Protein AF-A0A1F3SRB4-F1 (afdb_monomer)

Secondary structure (DSSP, 8-state):
---------------------HHHHHHHHHHHHHHHHHHHHHHHHHHHHHHHH--SSSHHHHHHHHHHHHHHHHHHHHHHHHHHHHTTT-HHHHHHHHHHHHHHHHHHHHHHTTTTTS-HHHHHHHHHTHHHHTTSTTHHHHHHHHHHHHHHHHHHHHHHHHHTS--GGGSGGGS-HHHHHHHHHHHHHHHHHHHHHHHHHHHHHHHHHHHSSEEEETTEEEEEEEEEEETTEEEEEEEE-SEE-HHHHHHHHHHHTTS--EEEE---B-TT----SB---HHHHHHTT-EEHHHH----SS-SPEEEE-SPBGGGS-HHHHHHHHHH-BSSTTSPS--HHHHHHHHHHHTSTTHHHHHHIIIIIIHHHHHHHHHHHHTTT-SEEEEEEEGGGHHHHHHHHHHTT-EEEEEEEEEEEEHHHHH----TT---

Radius of gyration: 32.25 Å; Cα contacts (8 Å, |Δi|>4): 392; chains: 1; bounding box: 81×55×124 Å

Sequence (432 aa):
MSSPWSVTHALNTTTDNTLMSTKTLDRIFLIFISLALLLALLGTLHGILTGIFQAQFQVLASCYNIFSNLMWAFSLGTLLISTFYQARISNYVFFLSLLLLTSSLISTPFIFGLIEHVNLFEFITHYSNFHFLMSTGNTFKIYFYSINFFQLMVCAMALLLVRFDSARFFRPKYYSTTGRKIFVNTAAAGAVFVVSMSISLISPFYIVQKNLGFSIEQGNLRCVEKSFVKGDKKIVLLPMAHIGDASFYQGIVKDYLNKDAVFLVEGVKDTKGLIKGQLFYGTVAKQMGISEQKSEFKFPEKTKIKFVWADVETSELHAETIKFINLLSVDKPGETQLGLASILEVDRLMKQDGFIQIIFGDILNKRNERLFAKLNEVLPTSKLIVIAWGAAHIHDMEMQITKIGFQKNEEVKRTLTGLWKILDRRPASATP

Foldseek 3Di:
DDDDDDDDDDPDDDDPPPPQDPVNVVVVVVVVVVVVVVVVVVVVVVVVVVVVVDDDDPCPVVVCVVVVVVVVVVVVVLLVVVQVVVVPPDPVVNVVSVVVVCVVVVVVVVVVVVVVPADVVNVVLVVVCVVVVVVVVPVVVVVVCVVVVVVVVVVVVVVVCVVVPVPPVPPPVPDDPVRVVSVVVVVVVVVVVVVVVVCVVCVVVVVCCVQLQWDQDPQFTKGKWWWWDDVLAIEIEAADDQKFALCLLLVVLVVPQADLEEEADEDAAAPPCLQQAALDCQVVNQQLVIDGCVVRNDHPPPGSYHYDHQFYHPVVADNLLSVLNNLQGDHDPPPDGHDPVSVVVNSVQVPDPCSVVSNCCRVAVRGVVSNVVVCVVCVVPGRYYYYHDHSNRRNVVVVVCVVVPIGIDDMDMTGRYRNVSRVVSPRPVPDD

Structure (mmCIF, N/CA/C/O backbone):
data_AF-A0A1F3SRB4-F1
#
_entry.id   AF-A0A1F3SRB4-F1
#
loop_
_atom_site.group_PDB
_atom_site.id
_atom_site.type_symbol
_atom_site.label_atom_id
_atom_site.label_alt_id
_atom_site.label_comp_id
_atom_site.label_asym_id
_atom_site.label_entity_id
_atom_site.label_seq_id
_atom_site.pdbx_PDB_ins_code
_atom_site.Cartn_x
_atom_site.Cartn_y
_atom_site.Cartn_z
_atom_site.occupancy
_atom_site.B_iso_or_equiv
_atom_site.auth_seq_id
_atom_site.auth_comp_id
_atom_site.auth_asym_id
_atom_site.auth_atom_id
_atom_site.pdbx_PDB_model_num
ATOM 1 N N . MET A 1 1 ? 58.360 21.683 -100.090 1.00 38.59 1 MET A N 1
ATOM 2 C CA . MET A 1 1 ? 58.329 22.020 -98.653 1.00 38.59 1 MET A CA 1
ATOM 3 C C . MET A 1 1 ? 56.917 21.755 -98.139 1.00 38.59 1 MET A C 1
ATOM 5 O O . MET A 1 1 ? 55.993 22.364 -98.652 1.00 38.59 1 MET A O 1
ATOM 9 N N . SER A 1 2 ? 56.792 20.735 -97.275 1.00 37.62 2 SER A N 1
ATOM 10 C CA . SER A 1 2 ? 55.848 20.548 -96.140 1.00 37.62 2 SER A CA 1
ATOM 11 C C . SER A 1 2 ? 54.709 21.570 -95.943 1.00 37.62 2 SER A C 1
ATOM 13 O O . SER A 1 2 ? 54.987 22.759 -95.988 1.00 37.62 2 SER A O 1
ATOM 15 N N . SER A 1 3 ? 53.469 21.241 -95.560 1.00 37.81 3 SER A N 1
ATOM 16 C CA . SER A 1 3 ? 52.810 20.006 -95.094 1.00 37.81 3 SER A CA 1
ATOM 17 C C . SER A 1 3 ? 51.264 20.214 -95.116 1.00 37.81 3 SER A C 1
ATOM 19 O O . SER A 1 3 ? 50.814 21.323 -95.409 1.00 37.81 3 SER A O 1
ATOM 21 N N . PRO A 1 4 ? 50.446 19.175 -94.836 1.00 54.78 4 PRO A N 1
ATOM 22 C CA . PRO A 1 4 ? 49.003 19.131 -95.093 1.00 54.78 4 PRO A CA 1
ATOM 23 C C . PRO A 1 4 ? 48.107 19.251 -93.837 1.00 54.78 4 PRO A C 1
ATOM 25 O O . PRO A 1 4 ? 48.555 19.016 -92.722 1.00 54.78 4 PRO A O 1
ATOM 28 N N . TRP A 1 5 ? 46.825 19.560 -94.086 1.00 47.03 5 TRP A N 1
ATOM 29 C CA . TRP A 1 5 ? 45.592 19.123 -93.396 1.00 47.03 5 TRP A CA 1
ATOM 30 C C . TRP A 1 5 ? 45.588 18.892 -91.869 1.00 47.03 5 TRP A C 1
ATOM 32 O O . TRP A 1 5 ? 46.130 17.902 -91.389 1.00 47.03 5 TRP A O 1
ATOM 42 N N . SER A 1 6 ? 44.727 19.638 -91.162 1.00 36.22 6 SER A N 1
ATOM 43 C CA . SER A 1 6 ? 43.749 19.044 -90.230 1.00 36.22 6 SER A CA 1
ATOM 44 C C . SER A 1 6 ? 42.624 20.026 -89.866 1.00 36.22 6 SER A C 1
ATOM 46 O O . SER A 1 6 ? 42.817 21.044 -89.207 1.00 36.22 6 SER A O 1
ATOM 48 N N . VAL A 1 7 ? 41.411 19.690 -90.306 1.00 49.50 7 VAL A N 1
ATOM 49 C CA . VAL A 1 7 ? 40.155 20.186 -89.740 1.00 49.50 7 VAL A CA 1
ATOM 50 C C . VAL A 1 7 ? 39.781 19.208 -88.632 1.00 49.50 7 VAL A C 1
ATOM 52 O O . VAL A 1 7 ? 39.520 18.040 -88.910 1.00 49.50 7 VAL A O 1
ATOM 55 N N . THR A 1 8 ? 39.751 19.674 -87.386 1.00 42.00 8 THR A N 1
ATOM 56 C CA . THR A 1 8 ? 39.172 18.929 -86.261 1.00 42.00 8 THR A CA 1
ATOM 57 C C . THR A 1 8 ? 38.267 19.839 -85.444 1.00 42.00 8 THR A C 1
ATOM 59 O O . THR A 1 8 ? 38.659 20.922 -85.018 1.00 42.00 8 THR A O 1
ATOM 62 N N . HIS A 1 9 ? 37.040 19.350 -85.279 1.00 48.03 9 HIS A N 1
ATOM 63 C CA . HIS A 1 9 ? 35.949 19.828 -84.443 1.00 48.03 9 HIS A CA 1
ATOM 64 C C . HIS A 1 9 ? 36.365 20.484 -83.119 1.00 48.03 9 HIS A C 1
ATOM 66 O O . HIS A 1 9 ? 37.083 19.887 -82.322 1.00 48.03 9 HIS A O 1
ATOM 72 N N . ALA A 1 10 ? 35.759 21.636 -82.824 1.00 41.41 10 ALA A N 1
ATOM 73 C CA . ALA A 1 10 ? 35.608 22.145 -81.464 1.00 41.41 10 ALA A CA 1
ATOM 74 C C . ALA A 1 10 ? 34.141 22.549 -81.228 1.00 41.41 10 ALA A C 1
ATOM 76 O O . ALA A 1 10 ? 33.773 23.718 -81.297 1.00 41.41 10 ALA A O 1
ATOM 77 N N . LEU A 1 11 ? 33.292 21.551 -80.973 1.00 46.72 11 LEU A N 1
ATOM 78 C CA . LEU A 1 11 ? 32.066 21.727 -80.195 1.00 46.72 11 LEU A CA 1
ATOM 79 C C . LEU A 1 11 ? 32.432 21.397 -78.747 1.00 46.72 11 LEU A C 1
ATOM 81 O O . LEU A 1 11 ? 32.553 20.229 -78.398 1.00 46.72 11 LEU A O 1
ATOM 85 N N . ASN A 1 12 ? 32.647 22.428 -77.932 1.00 39.94 12 ASN A N 1
ATOM 86 C CA . ASN A 1 12 ? 32.703 22.314 -76.477 1.00 39.94 12 ASN A CA 1
ATOM 87 C C . ASN A 1 12 ? 31.749 23.363 -75.896 1.00 39.94 12 ASN A C 1
ATOM 89 O O . ASN A 1 12 ? 32.141 24.440 -75.454 1.00 39.94 12 ASN A O 1
ATOM 93 N N . THR A 1 13 ? 30.457 23.065 -75.985 1.00 54.06 13 THR A N 1
ATOM 94 C CA . THR A 1 13 ? 29.421 23.673 -75.154 1.00 54.06 13 THR A CA 1
ATOM 95 C C . THR A 1 13 ? 29.073 22.683 -74.048 1.00 54.06 13 THR A C 1
ATOM 97 O O . THR A 1 13 ? 29.016 21.482 -74.299 1.00 54.06 13 THR A O 1
ATOM 100 N N . THR A 1 14 ? 28.781 23.212 -72.853 1.00 48.31 14 THR A N 1
ATOM 101 C CA . THR A 1 14 ? 28.334 22.512 -71.625 1.00 48.31 14 THR A CA 1
ATOM 102 C C . THR A 1 14 ? 29.464 21.779 -70.882 1.00 48.31 14 THR A C 1
ATOM 104 O O . THR A 1 14 ? 30.212 21.021 -71.472 1.00 48.31 14 THR A O 1
ATOM 107 N N . THR A 1 15 ? 29.740 21.990 -69.595 1.00 46.41 15 THR A N 1
ATOM 108 C CA . THR A 1 15 ? 28.898 22.354 -68.448 1.00 46.41 15 THR A CA 1
ATOM 109 C C . THR A 1 15 ? 29.734 23.114 -67.407 1.00 46.41 15 THR A C 1
ATOM 111 O O . THR A 1 15 ? 30.536 22.500 -66.702 1.00 46.41 15 THR A O 1
ATOM 114 N N . ASP A 1 16 ? 29.505 24.418 -67.240 1.00 42.56 16 ASP A N 1
ATOM 115 C CA . ASP A 1 16 ? 29.909 25.128 -66.017 1.00 42.56 16 ASP A CA 1
ATOM 116 C C . ASP A 1 16 ? 28.885 24.789 -64.920 1.00 42.56 16 ASP A C 1
ATOM 118 O O . ASP A 1 16 ? 28.012 25.572 -64.548 1.00 42.56 16 ASP A O 1
ATOM 122 N N . ASN A 1 17 ? 28.940 23.542 -64.447 1.00 45.84 17 ASN A N 1
ATOM 123 C CA . ASN A 1 17 ? 28.253 23.142 -63.230 1.00 45.84 17 ASN A CA 1
ATOM 124 C C . ASN A 1 17 ? 29.004 23.799 -62.076 1.00 45.84 17 ASN A C 1
ATOM 126 O O . ASN A 1 17 ? 30.031 23.302 -61.615 1.00 45.84 17 ASN A O 1
ATOM 130 N N . THR A 1 18 ? 28.477 24.943 -61.647 1.00 50.34 18 THR A N 1
ATOM 131 C CA . THR A 1 18 ? 28.865 25.704 -60.462 1.00 50.34 18 THR A CA 1
ATOM 132 C C . THR A 1 18 ? 28.989 24.784 -59.249 1.00 50.34 18 THR A C 1
ATOM 134 O O . THR A 1 18 ? 28.022 24.542 -58.522 1.00 50.34 18 THR A O 1
ATOM 137 N N . LEU A 1 19 ? 30.192 24.260 -59.018 1.00 53.28 19 LEU A N 1
ATOM 138 C CA . LEU A 1 19 ? 30.545 23.586 -57.780 1.00 53.28 19 LEU A CA 1
ATOM 139 C C . LEU A 1 19 ? 30.465 24.630 -56.667 1.00 53.28 19 LEU A C 1
ATOM 141 O O . LEU A 1 19 ? 31.282 25.550 -56.589 1.00 53.28 19 LEU A O 1
ATOM 145 N N . MET A 1 20 ? 29.441 24.498 -55.823 1.00 57.59 20 MET A N 1
ATOM 146 C CA . MET A 1 20 ? 29.275 25.309 -54.622 1.00 57.59 20 MET A CA 1
ATOM 147 C C . MET A 1 20 ? 30.592 25.283 -53.841 1.00 57.59 20 MET A C 1
ATOM 149 O O . MET A 1 20 ? 31.083 24.211 -53.479 1.00 57.59 20 MET A O 1
ATOM 153 N N . SER A 1 21 ? 31.193 26.455 -53.616 1.00 75.81 21 SER A N 1
ATOM 154 C CA . SER A 1 21 ? 32.485 26.518 -52.935 1.00 75.81 21 SER A CA 1
ATOM 155 C C . SER A 1 21 ? 32.376 25.874 -51.552 1.00 75.81 21 SER A C 1
ATOM 157 O O . SER A 1 21 ? 31.348 25.991 -50.881 1.00 75.81 21 SER A O 1
ATOM 159 N N . THR A 1 22 ? 33.441 25.216 -51.097 1.00 59.25 22 THR A N 1
ATOM 160 C CA . THR A 1 22 ? 33.500 24.559 -49.779 1.00 59.25 22 THR A CA 1
ATOM 161 C C . THR A 1 22 ? 33.077 25.495 -48.642 1.00 59.25 22 THR A C 1
ATOM 163 O O . THR A 1 22 ? 32.346 25.091 -47.746 1.00 59.25 22 THR A O 1
ATOM 166 N N . LYS A 1 23 ? 33.400 26.791 -48.753 1.00 61.28 23 LYS A N 1
ATOM 167 C CA . LYS A 1 23 ? 32.950 27.843 -47.825 1.00 61.28 23 LYS A CA 1
ATOM 168 C C . LYS A 1 23 ? 31.430 28.044 -47.801 1.00 61.28 23 LYS A C 1
ATOM 170 O O . LYS A 1 23 ? 30.884 28.416 -46.766 1.00 61.28 23 LYS A O 1
ATOM 175 N N . THR A 1 24 ? 30.747 27.842 -48.925 1.00 66.50 24 THR A N 1
ATOM 176 C CA . THR A 1 24 ? 29.283 27.954 -49.025 1.00 66.50 24 THR A CA 1
ATOM 177 C C . THR A 1 24 ? 28.610 26.758 -48.360 1.00 66.50 24 THR A C 1
ATOM 179 O O . THR A 1 24 ? 27.672 26.941 -47.589 1.00 66.50 24 THR A O 1
ATOM 182 N N . LEU A 1 25 ? 29.148 25.552 -48.562 1.00 58.38 25 LEU A N 1
ATOM 183 C CA . LEU A 1 25 ? 28.673 24.338 -47.890 1.00 58.38 25 LEU A CA 1
ATOM 184 C C . LEU A 1 25 ? 28.908 24.384 -46.373 1.00 58.38 25 LEU A C 1
ATOM 186 O O . LEU A 1 25 ? 28.000 24.054 -45.615 1.00 58.38 25 LEU A O 1
ATOM 190 N N . ASP A 1 26 ? 30.063 24.882 -45.920 1.00 58.28 26 ASP A N 1
ATOM 191 C CA . ASP A 1 26 ? 30.351 25.064 -44.490 1.00 58.28 26 ASP A CA 1
ATOM 192 C C . ASP A 1 26 ? 29.387 26.063 -43.829 1.00 58.28 26 ASP A C 1
ATOM 194 O O . ASP A 1 26 ? 28.951 25.864 -42.693 1.00 58.28 26 ASP A O 1
ATOM 198 N N . ARG A 1 27 ? 29.013 27.133 -44.544 1.00 66.38 27 ARG A N 1
ATOM 199 C CA . ARG A 1 27 ? 28.021 28.111 -44.067 1.00 66.38 27 ARG A CA 1
ATOM 200 C C . ARG A 1 27 ? 26.625 27.509 -43.981 1.00 66.38 27 ARG A C 1
ATOM 202 O O . ARG A 1 27 ? 25.962 27.703 -42.968 1.00 66.38 27 ARG A O 1
ATOM 209 N N . ILE A 1 28 ? 26.199 26.758 -44.995 1.00 63.34 28 ILE A N 1
ATOM 210 C CA . ILE A 1 28 ? 24.912 26.049 -44.976 1.00 63.34 28 ILE A CA 1
ATOM 211 C C . ILE A 1 28 ? 24.883 25.059 -43.804 1.00 63.34 28 ILE A C 1
ATOM 213 O O . ILE A 1 28 ? 23.925 25.039 -43.038 1.00 63.34 28 ILE A O 1
ATOM 217 N N . PHE A 1 29 ? 25.963 24.309 -43.591 1.00 54.53 29 PHE A N 1
ATOM 218 C CA . PHE A 1 29 ? 26.081 23.357 -42.490 1.00 54.53 29 PHE A CA 1
ATOM 219 C C . PHE A 1 29 ? 26.010 24.023 -41.106 1.00 54.53 29 PHE A C 1
ATOM 221 O O . PHE A 1 29 ? 25.296 23.544 -40.225 1.00 54.53 29 PHE A O 1
ATOM 228 N N . LEU A 1 30 ? 26.695 25.157 -40.915 1.00 61.94 30 LEU A N 1
ATOM 229 C CA . LEU A 1 30 ? 26.612 25.931 -39.674 1.00 61.94 30 LEU A CA 1
ATOM 230 C C . LEU A 1 30 ? 25.200 26.476 -39.433 1.00 61.94 30 LEU A C 1
ATOM 232 O O . LEU A 1 30 ? 24.719 26.397 -38.306 1.00 61.94 30 LEU A O 1
ATOM 236 N N . ILE A 1 31 ? 24.514 26.952 -40.477 1.00 70.25 31 ILE A N 1
ATOM 237 C CA . ILE A 1 31 ? 23.116 27.399 -40.383 1.00 70.25 31 ILE A CA 1
ATOM 238 C C . ILE A 1 31 ? 22.211 26.241 -39.946 1.00 70.25 31 ILE A C 1
ATOM 240 O O . ILE A 1 31 ? 21.401 26.419 -39.039 1.00 70.25 31 ILE A O 1
ATOM 244 N N . PHE A 1 32 ? 22.385 25.044 -40.514 1.00 60.03 32 PHE A N 1
ATOM 245 C CA . PHE A 1 32 ? 21.611 23.861 -40.125 1.00 60.03 32 PHE A CA 1
ATOM 246 C C . PHE A 1 32 ? 21.855 23.440 -38.669 1.00 60.03 32 PHE A C 1
ATOM 248 O O . PHE A 1 32 ? 20.897 23.155 -37.953 1.00 60.03 32 PHE A O 1
ATOM 255 N N . ILE A 1 33 ? 23.108 23.445 -38.197 1.00 57.88 33 ILE A N 1
ATOM 256 C CA . ILE A 1 33 ? 23.425 23.133 -36.792 1.00 57.88 33 ILE A CA 1
ATOM 257 C C . ILE A 1 33 ? 22.840 24.186 -35.850 1.00 57.88 33 ILE A C 1
ATOM 259 O O . ILE A 1 33 ? 22.237 23.835 -34.837 1.00 57.88 33 ILE A O 1
ATOM 263 N N . SER A 1 34 ? 22.997 25.471 -36.171 1.00 64.44 34 SER A N 1
ATOM 264 C CA . SER A 1 34 ? 22.443 26.560 -35.365 1.00 64.44 34 SER A CA 1
ATOM 265 C C . SER A 1 34 ? 20.918 26.504 -35.306 1.00 64.44 34 SER A C 1
ATOM 267 O O . SER A 1 34 ? 20.350 26.715 -34.238 1.00 64.44 34 SER A O 1
ATOM 269 N N . LEU A 1 35 ? 20.255 26.153 -36.412 1.00 61.09 35 LEU A N 1
ATOM 270 C CA . LEU A 1 35 ? 18.806 25.980 -36.460 1.00 61.09 35 LEU A CA 1
ATOM 271 C C . LEU A 1 35 ? 18.354 24.764 -35.638 1.00 61.09 35 LEU A C 1
ATOM 273 O O . LEU A 1 35 ? 17.400 24.872 -34.874 1.00 61.09 35 LEU A O 1
ATOM 277 N N . ALA A 1 36 ? 19.062 23.635 -35.723 1.00 57.94 36 ALA A N 1
ATOM 278 C CA . ALA A 1 36 ? 18.763 22.444 -34.927 1.00 57.94 36 ALA A CA 1
ATOM 279 C C . ALA A 1 36 ? 18.930 22.696 -33.417 1.00 57.94 36 ALA A C 1
ATOM 281 O O . ALA A 1 36 ? 18.079 22.296 -32.624 1.00 57.94 36 ALA A O 1
ATOM 282 N N . LEU A 1 37 ? 19.989 23.409 -33.018 1.00 56.91 37 LEU A N 1
ATOM 283 C CA . LEU A 1 37 ? 20.209 23.803 -31.624 1.00 56.91 37 LEU A CA 1
ATOM 284 C C . LEU A 1 37 ? 19.149 24.799 -31.139 1.00 56.91 37 LEU A C 1
ATOM 286 O O . LEU A 1 37 ? 18.651 24.648 -30.028 1.00 56.91 37 LEU A O 1
ATOM 290 N N . LEU A 1 38 ? 18.766 25.778 -31.967 1.00 68.19 38 LEU A N 1
ATOM 291 C CA . LEU A 1 38 ? 17.698 26.727 -31.645 1.00 68.19 38 LEU A CA 1
ATOM 292 C C . LEU A 1 38 ? 16.348 26.018 -31.473 1.00 68.19 38 LEU A C 1
ATOM 294 O O . LEU A 1 38 ? 15.640 26.296 -30.512 1.00 68.19 38 LEU A O 1
ATOM 298 N N . LEU A 1 39 ? 16.010 25.071 -32.352 1.00 57.66 39 LEU A N 1
ATOM 299 C CA . LEU A 1 39 ? 14.783 24.277 -32.251 1.00 57.66 39 LEU A CA 1
ATOM 300 C C . LEU A 1 39 ? 14.779 23.376 -31.009 1.00 57.66 39 LEU A C 1
ATOM 302 O O . LEU A 1 39 ? 13.756 23.283 -30.335 1.00 57.66 39 LEU A O 1
ATOM 306 N N . ALA A 1 40 ? 15.916 22.772 -30.649 1.00 54.59 40 ALA A N 1
ATOM 307 C CA . ALA A 1 40 ? 16.049 22.012 -29.405 1.00 54.59 40 ALA A CA 1
ATOM 308 C C . ALA A 1 40 ? 15.882 22.906 -28.162 1.00 54.59 40 ALA A C 1
ATOM 310 O O . ALA A 1 40 ? 15.225 22.517 -27.192 1.00 54.59 40 ALA A O 1
ATOM 311 N N . LEU A 1 41 ? 16.427 24.126 -28.200 1.00 57.25 41 LEU A N 1
ATOM 312 C CA . LEU A 1 41 ? 16.306 25.094 -27.111 1.00 57.25 41 LEU A CA 1
ATOM 313 C C . LEU A 1 41 ? 14.872 25.625 -26.984 1.00 57.25 41 LEU A C 1
ATOM 315 O O . LEU A 1 41 ? 14.356 25.707 -25.874 1.00 57.25 41 LEU A O 1
ATOM 319 N N . LEU A 1 42 ? 14.201 25.907 -28.106 1.00 58.31 42 LEU A N 1
ATOM 320 C CA . LEU A 1 42 ? 12.788 26.294 -28.150 1.00 58.31 42 LEU A CA 1
ATOM 321 C C . LEU A 1 42 ? 11.869 25.153 -27.702 1.00 58.31 42 LEU A C 1
ATOM 323 O O . LEU A 1 42 ? 10.919 25.412 -26.975 1.00 58.31 42 LEU A O 1
ATOM 327 N N . GLY A 1 43 ? 12.168 23.899 -28.053 1.00 60.56 43 GLY A N 1
ATOM 328 C CA . GLY A 1 43 ? 11.443 22.727 -27.551 1.00 60.56 43 GLY A CA 1
ATOM 329 C C . GLY A 1 43 ? 11.617 22.534 -26.042 1.00 60.56 43 GLY A C 1
ATOM 330 O O . GLY A 1 43 ? 10.649 22.266 -25.334 1.00 60.56 43 GLY A O 1
ATOM 331 N N . THR A 1 44 ? 12.829 22.759 -25.529 1.00 53.72 44 THR A N 1
ATOM 332 C CA . THR A 1 44 ? 13.118 22.722 -24.085 1.00 53.72 44 THR A CA 1
ATOM 333 C C . THR A 1 44 ? 12.410 23.861 -23.350 1.00 53.72 44 THR A C 1
ATOM 335 O O . THR A 1 44 ? 11.766 23.629 -22.332 1.00 53.72 44 THR A O 1
ATOM 338 N N . LEU A 1 45 ? 12.467 25.086 -23.882 1.00 51.78 45 LEU A N 1
ATOM 339 C CA . LEU A 1 45 ? 11.799 26.254 -23.310 1.00 51.78 45 LEU A CA 1
ATOM 340 C C . LEU A 1 45 ? 10.273 26.111 -23.367 1.00 51.78 45 LEU A C 1
ATOM 342 O O . LEU A 1 45 ? 9.603 26.425 -22.391 1.00 51.78 45 LEU A O 1
ATOM 346 N N . HIS A 1 46 ? 9.725 25.581 -24.463 1.00 55.25 46 HIS A N 1
ATOM 347 C CA . HIS A 1 46 ? 8.307 25.253 -24.576 1.00 55.25 46 HIS A CA 1
ATOM 348 C C . HIS A 1 46 ? 7.906 24.203 -23.541 1.00 55.25 46 HIS A C 1
ATOM 350 O O . HIS A 1 46 ? 6.916 24.421 -22.855 1.00 55.25 46 HIS A O 1
ATOM 356 N N . GLY A 1 47 ? 8.691 23.134 -23.359 1.00 47.66 47 GLY A N 1
ATOM 357 C CA . GLY A 1 47 ? 8.473 22.114 -22.324 1.00 47.66 47 GLY A CA 1
ATOM 358 C C . GLY A 1 47 ? 8.546 22.659 -20.892 1.00 47.66 47 GLY A C 1
ATOM 359 O O . GLY A 1 47 ? 7.759 22.260 -20.040 1.00 47.66 47 GLY A O 1
ATOM 360 N N . ILE A 1 48 ? 9.436 23.621 -20.628 1.00 49.50 48 ILE A N 1
ATOM 361 C CA . ILE A 1 48 ? 9.521 24.314 -19.333 1.00 49.50 48 ILE A CA 1
ATOM 362 C C . ILE A 1 48 ? 8.307 25.231 -19.130 1.00 49.50 48 ILE A C 1
ATOM 364 O O . ILE A 1 48 ? 7.674 25.179 -18.081 1.00 49.50 48 ILE A O 1
ATOM 368 N N . LEU A 1 49 ? 7.945 26.043 -20.128 1.00 42.00 49 LEU A N 1
ATOM 369 C CA . LEU A 1 49 ? 6.822 26.983 -20.043 1.00 42.00 49 LEU A CA 1
ATOM 370 C C . LEU A 1 49 ? 5.465 26.264 -19.972 1.00 42.00 49 LEU A C 1
ATOM 372 O O . LEU A 1 49 ? 4.610 26.666 -19.190 1.00 42.00 49 LEU A O 1
ATOM 376 N N . THR A 1 50 ? 5.273 25.167 -20.708 1.00 42.03 50 THR A N 1
ATOM 377 C CA . THR A 1 50 ? 4.074 24.314 -20.585 1.00 42.03 50 THR A CA 1
ATOM 378 C C . THR A 1 50 ? 4.074 23.509 -19.286 1.00 42.03 50 THR A C 1
ATOM 380 O O . THR A 1 50 ? 3.022 23.376 -18.665 1.00 42.03 50 THR A O 1
ATOM 383 N N . GLY A 1 51 ? 5.240 23.071 -18.797 1.00 39.81 51 GLY A N 1
ATOM 384 C CA . GLY A 1 51 ? 5.389 22.453 -17.474 1.00 39.81 51 GLY A CA 1
ATOM 385 C C . GLY A 1 51 ? 5.053 23.392 -16.307 1.00 39.81 51 GLY A C 1
ATOM 386 O O . GLY A 1 51 ? 4.566 22.933 -15.277 1.00 39.81 51 GLY A O 1
ATOM 387 N N . ILE A 1 52 ? 5.246 24.704 -16.480 1.00 44.72 52 ILE A N 1
ATOM 388 C CA . ILE A 1 52 ? 4.825 25.737 -15.519 1.00 44.72 52 ILE A CA 1
ATOM 389 C C . ILE A 1 52 ? 3.305 25.988 -15.587 1.00 44.72 52 ILE A C 1
ATOM 391 O O . ILE A 1 52 ? 2.705 26.340 -14.574 1.00 44.72 52 ILE A O 1
ATOM 395 N N . PHE A 1 53 ? 2.665 25.772 -16.743 1.00 37.22 53 PHE A N 1
ATOM 396 C CA . PHE A 1 53 ? 1.243 26.078 -16.957 1.00 37.22 53 PHE A CA 1
ATOM 397 C C . PHE A 1 53 ? 0.268 24.907 -16.743 1.00 37.22 53 PHE A C 1
ATOM 399 O O . PHE A 1 53 ? -0.933 25.149 -16.639 1.00 37.22 53 PHE A O 1
ATOM 406 N N . GLN A 1 54 ? 0.727 23.655 -16.648 1.00 35.53 54 GLN A N 1
ATOM 407 C CA . GLN A 1 54 ? -0.181 22.500 -16.629 1.00 35.53 54 GLN A CA 1
ATOM 408 C C . GLN A 1 54 ? 0.251 21.400 -15.649 1.00 35.53 54 GLN A C 1
ATOM 410 O O . GLN A 1 54 ? 0.864 20.393 -16.000 1.00 35.53 54 GLN A O 1
ATOM 415 N N . ALA A 1 55 ? -0.144 21.565 -14.388 1.00 42.25 55 ALA A N 1
ATOM 416 C CA . ALA A 1 55 ? -0.130 20.499 -13.396 1.00 42.25 55 ALA A CA 1
ATOM 417 C C . ALA A 1 55 ? -1.438 19.688 -13.470 1.00 42.25 55 ALA A C 1
ATOM 419 O O . ALA A 1 55 ? -2.461 20.156 -12.984 1.00 42.25 55 ALA A O 1
ATOM 420 N N . GLN A 1 56 ? -1.392 18.486 -14.068 1.00 45.59 56 GLN A N 1
ATOM 421 C CA . GLN A 1 56 ? -1.919 17.218 -13.513 1.00 45.59 56 GLN A CA 1
ATOM 422 C C . GLN A 1 56 ? -1.810 16.043 -14.524 1.00 45.59 56 GLN A C 1
ATOM 424 O O . GLN A 1 56 ? -2.426 16.026 -15.584 1.00 45.59 56 GLN A O 1
ATOM 429 N N . PHE A 1 57 ? -0.989 15.054 -14.147 1.00 43.38 57 PHE A N 1
ATOM 430 C CA . PHE A 1 57 ? -0.927 13.618 -14.497 1.00 43.38 57 PHE A CA 1
ATOM 431 C C . PHE A 1 57 ? -1.015 13.059 -15.939 1.00 43.38 57 PHE A C 1
ATOM 433 O O . PHE A 1 57 ? -0.584 11.922 -16.119 1.00 43.38 57 PHE A O 1
ATOM 440 N N . GLN A 1 58 ? -1.424 13.783 -16.987 1.00 42.22 58 GLN A N 1
ATOM 441 C CA . GLN A 1 58 ? -1.363 13.253 -18.374 1.00 42.22 58 GLN A CA 1
ATOM 442 C C . GLN A 1 58 ? 0.014 13.407 -19.060 1.00 42.22 58 GLN A C 1
ATOM 444 O O . GLN A 1 58 ? 0.241 12.923 -20.167 1.00 42.22 58 GLN A O 1
ATOM 449 N N . VAL A 1 59 ? 0.965 14.057 -18.389 1.00 47.34 59 VAL A N 1
ATOM 450 C CA . VAL A 1 59 ? 2.220 14.544 -18.981 1.00 47.34 59 VAL A CA 1
ATOM 451 C C . VAL A 1 59 ? 3.249 13.434 -19.248 1.00 47.34 59 VAL A C 1
ATOM 453 O O . VAL A 1 59 ? 3.965 13.498 -20.242 1.00 47.34 59 VAL A O 1
ATOM 456 N N . LEU A 1 60 ? 3.326 12.381 -18.429 1.00 45.38 60 LEU A N 1
ATOM 457 C CA . LEU A 1 60 ? 4.422 11.403 -18.542 1.00 45.38 60 LEU A CA 1
ATOM 458 C C . LEU A 1 60 ? 4.377 10.571 -19.834 1.00 45.38 60 LEU A C 1
ATOM 460 O O . LEU A 1 60 ? 5.427 10.319 -20.421 1.00 45.38 60 LEU A O 1
ATOM 464 N N . ALA A 1 61 ? 3.187 10.203 -20.316 1.00 43.19 61 ALA A N 1
ATOM 465 C CA . ALA A 1 61 ? 3.045 9.419 -21.544 1.00 43.19 61 ALA A CA 1
ATOM 466 C C . ALA A 1 61 ? 3.318 10.263 -22.805 1.00 43.19 61 ALA A C 1
ATOM 468 O O . ALA A 1 61 ? 4.056 9.840 -23.696 1.00 43.19 61 ALA A O 1
ATOM 469 N N . SER A 1 62 ? 2.796 11.492 -22.857 1.00 41.09 62 SER A N 1
ATOM 470 C CA . SER A 1 62 ? 2.973 12.389 -24.007 1.00 41.09 62 SER A CA 1
ATOM 471 C C . SER A 1 62 ? 4.393 12.962 -24.095 1.00 41.09 62 SER A C 1
ATOM 473 O O . SER A 1 62 ? 4.961 13.022 -25.187 1.00 41.09 62 SER A O 1
ATOM 475 N N . CYS A 1 63 ? 5.018 13.306 -22.960 1.00 43.19 63 CYS A N 1
ATOM 476 C CA . CYS A 1 63 ? 6.420 13.731 -22.926 1.00 43.19 63 CYS A CA 1
ATOM 477 C C . CYS A 1 63 ? 7.376 12.597 -23.306 1.00 43.19 63 CYS A C 1
ATOM 479 O O . CYS A 1 63 ? 8.342 12.851 -24.021 1.00 43.19 63 CYS A O 1
ATOM 481 N N . TYR A 1 64 ? 7.098 11.355 -22.892 1.00 47.00 64 TYR A N 1
ATOM 482 C CA . TYR A 1 64 ? 7.898 10.197 -23.295 1.00 47.00 64 TYR A CA 1
ATOM 483 C C . TYR A 1 64 ? 7.824 9.947 -24.806 1.00 47.00 64 TYR A C 1
ATOM 485 O O . TYR A 1 64 ? 8.856 9.752 -25.441 1.00 47.00 64 TYR A O 1
ATOM 493 N N . ASN A 1 65 ? 6.632 10.027 -25.404 1.00 44.88 65 ASN A N 1
ATOM 494 C CA . ASN A 1 65 ? 6.447 9.781 -26.837 1.00 44.88 65 ASN A CA 1
ATOM 495 C C . ASN A 1 65 ? 7.114 10.849 -27.714 1.00 44.88 65 ASN A C 1
ATOM 497 O O . ASN A 1 65 ? 7.795 10.517 -28.684 1.00 44.88 65 ASN A O 1
ATOM 501 N N . ILE A 1 66 ? 6.977 12.129 -27.357 1.00 48.12 66 ILE A N 1
ATOM 502 C CA . ILE A 1 66 ? 7.610 13.225 -28.103 1.00 48.12 66 ILE A CA 1
ATOM 503 C C . ILE A 1 66 ? 9.135 13.158 -27.955 1.00 48.12 66 ILE A C 1
ATOM 505 O O . ILE A 1 66 ? 9.853 13.260 -28.950 1.00 48.12 66 ILE A O 1
ATOM 509 N N . PHE A 1 67 ? 9.635 12.912 -26.740 1.00 49.47 67 PHE A N 1
ATOM 510 C CA . PHE A 1 67 ? 11.068 12.779 -26.477 1.00 49.47 67 PHE A CA 1
ATOM 511 C C . PHE A 1 67 ? 11.677 11.557 -27.181 1.00 49.47 67 PHE A C 1
ATOM 513 O O . PHE A 1 67 ? 12.716 11.678 -27.822 1.00 49.47 67 PHE A O 1
ATOM 520 N N . SER A 1 68 ? 11.006 10.403 -27.141 1.00 49.19 68 SER A N 1
ATOM 521 C CA . SER A 1 68 ? 11.429 9.179 -27.834 1.00 49.19 68 SER A CA 1
ATOM 522 C C . SER A 1 68 ? 11.515 9.387 -29.350 1.00 49.19 68 SER A C 1
ATOM 524 O O . SER A 1 68 ? 12.543 9.084 -29.956 1.00 49.19 68 SER A O 1
ATOM 526 N N . ASN A 1 69 ? 10.500 10.002 -29.966 1.00 48.47 69 ASN A N 1
ATOM 527 C CA . ASN A 1 69 ? 10.488 10.264 -31.409 1.00 48.47 69 ASN A CA 1
ATOM 528 C C . ASN A 1 69 ? 11.575 11.263 -31.841 1.00 48.47 69 ASN A C 1
ATOM 530 O O . ASN A 1 69 ? 12.220 11.068 -32.873 1.00 48.47 69 ASN A O 1
ATOM 534 N N . LEU A 1 70 ? 11.835 12.297 -31.034 1.00 48.00 70 LEU A N 1
ATOM 535 C CA . LEU A 1 70 ? 12.942 13.234 -31.254 1.00 48.00 70 LEU A CA 1
ATOM 536 C C . LEU A 1 70 ? 14.308 12.549 -31.127 1.00 48.00 70 LEU A C 1
ATOM 538 O O . LEU A 1 70 ? 15.195 12.807 -31.939 1.00 48.00 70 LEU A O 1
ATOM 542 N N . MET A 1 71 ? 14.470 11.639 -30.165 1.00 54.38 71 MET A N 1
ATOM 543 C CA . MET A 1 71 ? 15.706 10.873 -29.989 1.00 54.38 71 MET A CA 1
ATOM 544 C C . MET A 1 71 ? 15.935 9.859 -31.116 1.00 54.38 71 MET A C 1
ATOM 546 O O . MET A 1 71 ? 17.081 9.666 -31.529 1.00 54.38 71 MET A O 1
ATOM 550 N N . TRP A 1 72 ? 14.872 9.265 -31.665 1.00 52.88 72 TRP A N 1
ATOM 551 C CA . TRP A 1 72 ? 14.934 8.408 -32.853 1.00 52.88 72 TRP A CA 1
ATOM 552 C C . TRP A 1 72 ? 15.319 9.189 -34.109 1.00 52.88 72 TRP A C 1
ATOM 554 O O . TRP A 1 72 ? 16.246 8.790 -34.813 1.00 52.88 72 TRP A O 1
ATOM 564 N N . ALA A 1 73 ? 14.670 10.328 -34.361 1.00 48.44 73 ALA A N 1
ATOM 565 C CA . ALA A 1 73 ? 14.992 11.192 -35.495 1.00 48.44 73 ALA A CA 1
ATOM 566 C C . ALA A 1 73 ? 16.426 11.737 -35.404 1.00 48.44 73 ALA A C 1
ATOM 568 O O . ALA A 1 73 ? 17.150 11.753 -36.401 1.00 48.44 73 ALA A O 1
ATOM 569 N N . PHE A 1 74 ? 16.865 12.116 -34.199 1.00 49.03 74 PHE A N 1
ATOM 570 C CA . PHE A 1 74 ? 18.231 12.561 -33.955 1.00 49.03 74 PHE A CA 1
ATOM 571 C C . PHE A 1 74 ? 19.230 11.433 -34.213 1.00 49.03 74 PHE A C 1
ATOM 573 O O . PHE A 1 74 ? 20.125 11.615 -35.027 1.00 49.03 74 PHE A O 1
ATOM 580 N N . SER A 1 75 ? 19.031 10.252 -33.615 1.00 53.81 75 SER A N 1
ATOM 581 C CA . SER A 1 75 ? 19.927 9.095 -33.772 1.00 53.81 75 SER A CA 1
ATOM 582 C C . SER A 1 75 ? 20.024 8.617 -35.222 1.00 53.81 75 SER A C 1
ATOM 584 O O . SER A 1 75 ? 21.122 8.325 -35.692 1.00 53.81 75 SER A O 1
ATOM 586 N N . LEU A 1 76 ? 18.906 8.594 -35.956 1.00 51.12 76 LEU A N 1
ATOM 587 C CA . LEU A 1 76 ? 18.884 8.267 -37.382 1.00 51.12 76 LEU A CA 1
ATOM 588 C C . LEU A 1 76 ? 19.618 9.331 -38.212 1.00 51.12 76 LEU A C 1
ATOM 590 O O . LEU A 1 76 ? 20.390 8.991 -39.106 1.00 51.12 76 LEU A O 1
ATOM 594 N N . GLY A 1 77 ? 19.446 10.613 -37.879 1.00 51.62 77 GLY A N 1
ATOM 595 C CA . GLY A 1 77 ? 20.172 11.718 -38.503 1.00 51.62 77 GLY A CA 1
ATOM 596 C C . GLY A 1 77 ? 21.687 11.620 -38.300 1.00 51.62 77 GLY A C 1
ATOM 597 O O . GLY A 1 77 ? 22.443 11.671 -39.271 1.00 51.62 77 GLY A O 1
ATOM 598 N N . THR A 1 78 ? 22.155 11.407 -37.066 1.00 52.00 78 THR A N 1
ATOM 599 C CA . THR A 1 78 ? 23.589 11.232 -36.774 1.00 52.00 78 THR A CA 1
ATOM 600 C C . THR A 1 78 ? 24.154 9.979 -37.437 1.00 52.00 78 THR A C 1
ATOM 602 O O . THR A 1 78 ? 25.297 9.999 -37.896 1.00 52.00 78 THR A O 1
ATOM 605 N N . LEU A 1 79 ? 23.361 8.908 -37.533 1.00 52.66 79 LEU A N 1
ATOM 606 C CA . LEU A 1 79 ? 23.738 7.652 -38.180 1.00 52.66 79 LEU A CA 1
ATOM 607 C C . LEU A 1 79 ? 23.891 7.810 -39.698 1.00 52.66 79 LEU A C 1
ATOM 609 O O . LEU A 1 79 ? 24.893 7.364 -40.256 1.00 52.66 79 LEU A O 1
ATOM 613 N N . LEU A 1 80 ? 22.955 8.486 -40.368 1.00 51.62 80 LEU A N 1
ATOM 614 C CA . LEU A 1 80 ? 23.035 8.740 -41.808 1.00 51.62 8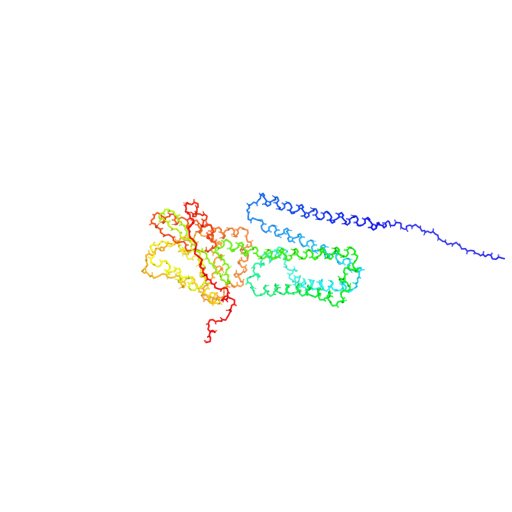0 LEU A CA 1
ATOM 615 C C . LEU A 1 80 ? 24.226 9.646 -42.143 1.00 51.62 80 LEU A C 1
A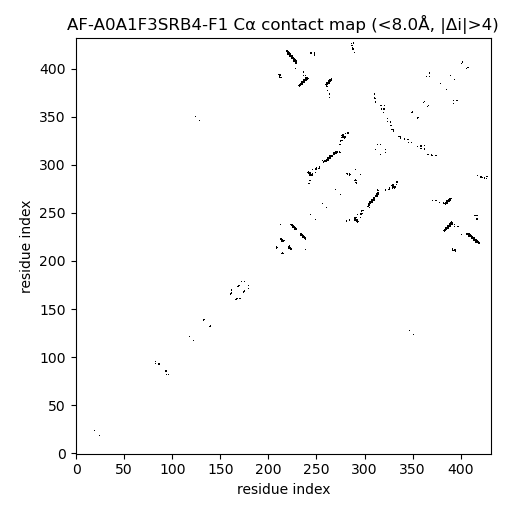TOM 617 O O . LEU A 1 80 ? 24.988 9.348 -43.061 1.00 51.62 80 LEU A O 1
ATOM 621 N N . ILE A 1 81 ? 24.453 10.690 -41.343 1.00 50.88 81 ILE A N 1
ATOM 622 C CA . ILE A 1 81 ? 25.585 11.614 -41.505 1.00 50.88 81 ILE A CA 1
ATOM 623 C C . ILE A 1 81 ? 26.925 10.899 -41.263 1.00 50.88 81 ILE A C 1
ATOM 625 O O . ILE A 1 81 ? 27.867 11.071 -42.036 1.00 50.88 81 ILE A O 1
ATOM 629 N N . SER A 1 82 ? 27.004 10.061 -40.225 1.00 48.41 82 SER A N 1
ATOM 630 C CA . SER A 1 82 ? 28.172 9.226 -39.912 1.00 48.41 82 SER A CA 1
ATOM 631 C C . SER A 1 82 ? 28.499 8.261 -41.056 1.00 48.41 82 SER A C 1
ATOM 633 O O . SER A 1 82 ? 29.635 8.224 -41.530 1.00 48.41 82 SER A O 1
ATOM 635 N N . THR A 1 83 ? 27.492 7.543 -41.560 1.00 48.53 83 THR A N 1
ATOM 636 C CA . THR A 1 83 ? 27.648 6.549 -42.634 1.00 48.53 83 THR A CA 1
ATOM 637 C C . THR A 1 83 ? 28.097 7.203 -43.945 1.00 48.53 83 THR A C 1
ATOM 639 O O . THR A 1 83 ? 29.023 6.716 -44.596 1.00 48.53 83 THR A O 1
ATOM 642 N N . PHE A 1 84 ? 27.515 8.357 -44.294 1.00 48.56 84 PHE A N 1
ATOM 643 C CA . PHE A 1 84 ? 27.867 9.111 -45.502 1.00 48.56 84 PHE A CA 1
ATOM 644 C C . PHE A 1 84 ? 29.301 9.664 -45.452 1.00 48.56 84 PHE A C 1
ATOM 646 O O . PHE A 1 84 ? 29.995 9.719 -46.467 1.00 48.56 84 PHE A O 1
ATOM 653 N N . TYR A 1 85 ? 29.777 10.047 -44.263 1.00 47.16 85 TYR A N 1
ATOM 654 C CA . TYR A 1 85 ? 31.131 10.570 -44.079 1.00 47.16 85 TYR A CA 1
ATOM 655 C C . TYR A 1 85 ? 32.188 9.454 -43.978 1.00 47.16 85 TYR A C 1
ATOM 657 O O . TYR A 1 85 ? 33.306 9.607 -44.471 1.00 47.16 85 TYR A O 1
ATOM 665 N N . GLN A 1 86 ? 31.843 8.306 -43.386 1.00 46.72 86 GLN A N 1
ATOM 666 C CA . GLN A 1 86 ? 32.749 7.165 -43.213 1.00 46.72 86 GLN A CA 1
ATOM 667 C C . GLN A 1 86 ? 32.971 6.357 -44.496 1.00 46.72 86 GLN A C 1
ATOM 669 O O . GLN A 1 86 ? 34.084 5.869 -44.703 1.00 46.72 86 GLN A O 1
ATOM 674 N N . ALA A 1 87 ? 31.987 6.317 -45.404 1.00 46.66 87 ALA A N 1
ATOM 675 C CA . ALA A 1 87 ? 32.150 5.782 -46.761 1.00 46.66 87 ALA A CA 1
ATOM 676 C C . ALA A 1 87 ? 33.258 6.497 -47.569 1.00 46.66 87 ALA A C 1
ATOM 678 O O . ALA A 1 87 ? 33.746 5.966 -48.562 1.00 46.66 87 ALA A O 1
ATOM 679 N N . ARG A 1 88 ? 33.697 7.686 -47.127 1.00 49.19 88 ARG A N 1
ATOM 680 C CA . ARG A 1 88 ? 34.772 8.466 -47.754 1.00 49.19 88 ARG A CA 1
ATOM 681 C C . ARG A 1 88 ? 36.169 8.254 -47.159 1.00 49.19 88 ARG A C 1
ATOM 683 O O . ARG A 1 88 ? 37.127 8.703 -47.780 1.00 49.19 88 ARG A O 1
ATOM 690 N N . ILE A 1 89 ? 36.311 7.650 -45.971 1.00 47.50 89 ILE A N 1
ATOM 691 C CA . ILE A 1 89 ? 37.564 7.737 -45.187 1.00 47.50 89 ILE A CA 1
ATOM 692 C C . ILE A 1 89 ? 38.300 6.396 -45.017 1.00 47.50 89 ILE A C 1
ATOM 694 O O . ILE A 1 89 ? 39.520 6.418 -44.878 1.00 47.50 89 ILE A O 1
ATOM 698 N N . SER A 1 90 ? 37.640 5.232 -45.067 1.00 54.25 90 SER A N 1
ATOM 699 C CA . SER A 1 90 ? 38.319 3.918 -45.109 1.00 54.25 90 SER A CA 1
ATOM 700 C C . SER A 1 90 ? 37.315 2.760 -45.152 1.00 54.25 90 SER A C 1
ATOM 702 O O . SER A 1 90 ? 36.372 2.726 -44.358 1.00 54.25 90 SER A O 1
ATOM 704 N N . ASN A 1 91 ? 37.589 1.754 -45.991 1.00 48.09 91 ASN A N 1
ATOM 705 C CA . ASN A 1 91 ? 36.787 0.530 -46.118 1.00 48.09 91 ASN A CA 1
ATOM 706 C C . ASN A 1 91 ? 36.643 -0.256 -44.796 1.00 48.09 91 ASN A C 1
ATOM 708 O O . ASN A 1 91 ? 35.649 -0.949 -44.611 1.00 48.09 91 ASN A O 1
ATOM 712 N N . TYR A 1 92 ? 37.577 -0.127 -43.844 1.00 43.44 92 TYR A N 1
ATOM 713 C CA . TYR A 1 92 ? 37.523 -0.848 -42.561 1.00 43.44 92 TYR A CA 1
ATOM 714 C C . TYR A 1 92 ? 36.567 -0.217 -41.541 1.00 43.44 92 TYR A C 1
ATOM 716 O O . TYR A 1 92 ? 35.911 -0.932 -40.786 1.00 43.44 92 TYR A O 1
ATOM 724 N N . VAL A 1 93 ? 36.455 1.115 -41.530 1.00 50.53 93 VAL A N 1
ATOM 725 C CA . VAL A 1 93 ? 35.488 1.826 -40.675 1.00 50.53 93 VAL A CA 1
ATOM 726 C C . VAL A 1 93 ? 34.082 1.647 -41.235 1.00 50.53 93 VAL A C 1
ATOM 728 O O . VAL A 1 93 ? 33.152 1.418 -40.470 1.00 50.53 93 VAL A O 1
ATOM 731 N N . PHE A 1 94 ? 33.946 1.631 -42.566 1.00 52.44 94 PHE A N 1
ATOM 732 C CA . PHE A 1 94 ? 32.713 1.213 -43.223 1.00 52.44 94 PHE A CA 1
ATOM 733 C C . PHE A 1 94 ? 32.325 -0.214 -42.823 1.00 52.44 94 PHE A C 1
ATOM 735 O O . PHE A 1 94 ? 31.186 -0.414 -42.440 1.00 52.44 94 PHE A O 1
ATOM 742 N N . PHE A 1 95 ? 33.253 -1.179 -42.808 1.00 48.34 95 PHE A N 1
ATOM 743 C CA . PHE A 1 95 ? 32.958 -2.552 -42.379 1.00 48.34 95 PHE A CA 1
ATOM 744 C C . PHE A 1 95 ? 32.583 -2.671 -40.899 1.00 48.34 95 PHE A C 1
ATOM 746 O O . PHE A 1 95 ? 31.696 -3.449 -40.587 1.00 48.34 95 PHE A O 1
ATOM 753 N N . LEU A 1 96 ? 33.205 -1.918 -39.985 1.00 51.06 96 LEU A N 1
ATOM 754 C CA . LEU A 1 96 ? 32.851 -1.948 -38.559 1.00 51.06 96 LEU A CA 1
ATOM 755 C C . LEU A 1 96 ? 31.494 -1.283 -38.297 1.00 51.06 96 LEU A C 1
ATOM 757 O O . LEU A 1 96 ? 30.690 -1.802 -37.527 1.00 51.06 96 LEU A O 1
ATOM 761 N N . SER A 1 97 ? 31.214 -0.170 -38.974 1.00 52.47 97 SER A N 1
ATOM 762 C CA . SER A 1 97 ? 29.908 0.485 -38.937 1.00 52.47 97 SER A CA 1
ATOM 763 C C . SER A 1 97 ? 28.847 -0.348 -39.637 1.00 52.47 97 SER A C 1
ATOM 765 O O . SER A 1 97 ? 27.739 -0.411 -39.135 1.00 52.47 97 SER A O 1
ATOM 767 N N . LEU A 1 98 ? 29.187 -1.054 -40.718 1.00 49.97 98 LEU A N 1
ATOM 768 C CA . LEU A 1 98 ? 28.336 -2.043 -41.371 1.00 49.97 98 LEU A CA 1
ATOM 769 C C . LEU A 1 98 ? 28.146 -3.267 -40.478 1.00 49.97 98 LEU A C 1
ATOM 771 O O . LEU A 1 98 ? 27.064 -3.810 -40.493 1.00 49.97 98 LEU A O 1
ATOM 775 N N . LEU A 1 99 ? 29.126 -3.668 -39.660 1.00 50.66 99 LEU A N 1
ATOM 776 C CA . LEU A 1 99 ? 29.002 -4.772 -38.705 1.00 50.66 99 LEU A CA 1
ATOM 777 C C . LEU A 1 99 ? 28.081 -4.392 -37.537 1.00 50.66 99 LEU A C 1
ATOM 779 O O . LEU A 1 99 ? 27.235 -5.189 -37.145 1.00 50.66 99 LEU A O 1
ATOM 783 N N . LEU A 1 100 ? 28.211 -3.164 -37.020 1.00 55.41 100 LEU A N 1
ATOM 784 C CA . LEU A 1 100 ? 27.308 -2.565 -36.028 1.00 55.41 100 LEU A CA 1
ATOM 785 C C . LEU A 1 100 ? 25.914 -2.300 -36.621 1.00 55.41 100 LEU A C 1
ATOM 787 O O . LEU A 1 100 ? 24.906 -2.476 -35.938 1.00 55.41 100 LEU A O 1
ATOM 791 N N . LEU A 1 101 ? 25.847 -1.933 -37.903 1.00 52.31 101 LEU A N 1
ATOM 792 C CA . LEU A 1 101 ? 24.617 -1.801 -38.677 1.00 52.31 101 LEU A CA 1
ATOM 793 C C . LEU A 1 101 ? 24.002 -3.175 -38.924 1.00 52.31 101 LEU A C 1
ATOM 795 O O . LEU A 1 101 ? 22.811 -3.303 -38.769 1.00 52.31 101 LEU A O 1
ATOM 799 N N . THR A 1 102 ? 24.762 -4.220 -39.244 1.00 47.00 102 THR A N 1
ATOM 800 C CA . THR A 1 102 ? 24.241 -5.576 -39.434 1.00 47.00 102 THR A CA 1
ATOM 801 C C . THR A 1 102 ? 23.912 -6.221 -38.105 1.00 47.00 102 THR A C 1
ATOM 803 O O . THR A 1 102 ? 22.967 -6.972 -38.058 1.00 47.00 102 THR A O 1
ATOM 806 N N . SER A 1 103 ? 24.586 -5.925 -36.993 1.00 46.00 103 SER A N 1
ATOM 807 C CA . SER A 1 103 ? 24.179 -6.464 -35.688 1.00 46.00 103 SER A CA 1
ATOM 808 C C . SER A 1 103 ? 22.893 -5.805 -35.186 1.00 46.00 103 SER A C 1
ATOM 810 O O . SER A 1 103 ? 22.042 -6.485 -34.616 1.00 46.00 103 SER A O 1
ATOM 812 N N . SER A 1 104 ? 22.704 -4.512 -35.474 1.00 49.81 104 SER A N 1
ATOM 813 C CA . SER A 1 104 ? 21.425 -3.824 -35.280 1.00 49.81 104 SER A CA 1
ATOM 814 C C . SER A 1 104 ? 20.385 -4.225 -36.329 1.00 49.81 104 SER A C 1
ATOM 816 O O . SER A 1 104 ? 19.234 -4.398 -35.971 1.00 49.81 104 SER A O 1
ATOM 818 N N . LEU A 1 105 ? 20.754 -4.487 -37.585 1.00 41.97 105 LEU A N 1
ATOM 819 C CA . LEU A 1 105 ? 19.854 -4.889 -38.673 1.00 41.97 105 LEU A CA 1
ATOM 820 C C . LEU A 1 105 ? 19.596 -6.398 -38.758 1.00 41.97 105 LEU A C 1
ATOM 822 O O . LEU A 1 105 ? 18.698 -6.743 -39.502 1.00 41.97 105 LEU A O 1
ATOM 826 N N . ILE A 1 106 ? 20.334 -7.270 -38.050 1.00 43.00 106 ILE A N 1
ATOM 827 C CA . ILE A 1 106 ? 20.139 -8.737 -37.889 1.00 43.00 106 ILE A CA 1
ATOM 828 C C . ILE A 1 106 ? 19.347 -9.027 -36.606 1.00 43.00 106 ILE A C 1
ATOM 830 O O . ILE A 1 106 ? 18.598 -9.999 -36.552 1.00 43.00 106 ILE A O 1
ATOM 834 N N . SER A 1 107 ? 19.406 -8.155 -35.596 1.00 43.28 107 SER A N 1
ATOM 835 C CA . SER A 1 107 ? 18.356 -8.131 -34.569 1.00 43.28 107 SER A CA 1
ATOM 836 C C . SER A 1 107 ? 17.030 -7.598 -35.131 1.00 43.28 107 SER A C 1
ATOM 838 O O . SER A 1 107 ? 15.963 -7.949 -34.639 1.00 43.28 107 SER A O 1
ATOM 840 N N . THR A 1 108 ? 17.088 -6.841 -36.229 1.00 39.91 108 THR A N 1
ATOM 841 C CA . THR A 1 108 ? 15.931 -6.255 -36.910 1.00 39.91 108 THR A CA 1
ATOM 842 C C . THR A 1 108 ? 15.099 -7.208 -37.804 1.00 39.91 108 THR A C 1
ATOM 844 O O . THR A 1 108 ? 13.898 -7.004 -37.807 1.00 39.91 108 THR A O 1
ATOM 847 N N . PRO A 1 109 ? 15.555 -8.290 -38.484 1.00 35.19 109 PRO A N 1
ATOM 848 C CA . PRO A 1 109 ? 14.726 -9.170 -39.312 1.00 35.19 109 PRO A CA 1
ATOM 849 C C . PRO A 1 109 ? 14.087 -10.285 -38.480 1.00 35.19 109 PRO A C 1
ATOM 851 O O . PRO A 1 109 ? 13.073 -10.835 -38.885 1.00 35.19 109 PRO A O 1
ATOM 854 N N . PHE A 1 110 ? 14.614 -10.573 -37.283 1.00 38.03 110 PHE A N 1
ATOM 855 C CA . PHE A 1 110 ? 13.886 -11.343 -36.275 1.00 38.03 110 PHE A CA 1
ATOM 856 C C . PHE A 1 110 ? 12.726 -10.515 -35.700 1.00 38.03 110 PHE A C 1
ATOM 858 O O . PHE A 1 110 ? 11.671 -11.052 -35.384 1.00 38.03 110 PHE A O 1
ATOM 865 N N . ILE A 1 111 ? 12.899 -9.189 -35.643 1.00 40.41 111 ILE A N 1
ATOM 866 C CA . ILE A 1 111 ? 11.837 -8.228 -35.336 1.00 40.41 111 ILE A CA 1
ATOM 867 C C . ILE A 1 111 ? 10.907 -8.028 -36.553 1.00 40.41 111 ILE A C 1
ATOM 869 O O . ILE A 1 111 ? 9.703 -7.974 -36.360 1.00 40.41 111 ILE A O 1
ATOM 873 N N . PHE A 1 112 ? 11.395 -8.025 -37.803 1.00 37.38 112 PHE A N 1
ATOM 874 C CA . PHE A 1 112 ? 10.553 -7.848 -38.999 1.00 37.38 112 PHE A CA 1
ATOM 875 C C . PHE A 1 112 ? 9.798 -9.105 -39.446 1.00 37.38 112 PHE A C 1
ATOM 877 O O . PHE A 1 112 ? 8.671 -8.975 -39.910 1.00 37.38 112 PHE A O 1
ATOM 884 N N . GLY A 1 113 ? 10.325 -10.309 -39.204 1.00 36.91 113 GLY A N 1
ATOM 885 C CA . GLY A 1 113 ? 9.547 -11.552 -39.306 1.00 36.91 113 GLY A CA 1
ATOM 886 C C . GLY A 1 113 ? 8.392 -11.619 -38.295 1.00 36.91 113 GLY A C 1
ATOM 887 O O . GLY A 1 113 ? 7.459 -12.394 -38.471 1.00 36.91 113 GLY A O 1
ATOM 888 N N . LEU A 1 114 ? 8.430 -10.761 -37.267 1.00 36.84 114 LEU A N 1
ATOM 889 C CA . LEU A 1 114 ? 7.335 -10.472 -36.338 1.00 36.84 114 LEU A CA 1
ATOM 890 C C . LEU A 1 114 ? 6.464 -9.273 -36.780 1.00 36.84 114 LEU A C 1
ATOM 892 O O . LEU A 1 114 ? 5.358 -9.132 -36.271 1.00 36.84 114 LEU A O 1
ATOM 896 N N . ILE A 1 115 ? 6.917 -8.423 -37.714 1.00 40.62 115 ILE A N 1
ATOM 897 C CA . ILE A 1 115 ? 6.223 -7.195 -38.166 1.00 40.62 115 ILE A CA 1
ATOM 898 C C . ILE A 1 115 ? 5.365 -7.419 -39.418 1.00 40.62 115 ILE A C 1
ATOM 900 O O . ILE A 1 115 ? 4.381 -6.705 -39.583 1.00 40.62 115 ILE A O 1
ATOM 904 N N . GLU A 1 116 ? 5.631 -8.417 -40.269 1.00 35.47 116 GLU A N 1
ATOM 905 C CA . GLU A 1 116 ? 4.767 -8.655 -41.448 1.00 35.47 116 GLU A CA 1
ATOM 906 C C . GLU A 1 116 ? 3.321 -9.073 -41.097 1.00 35.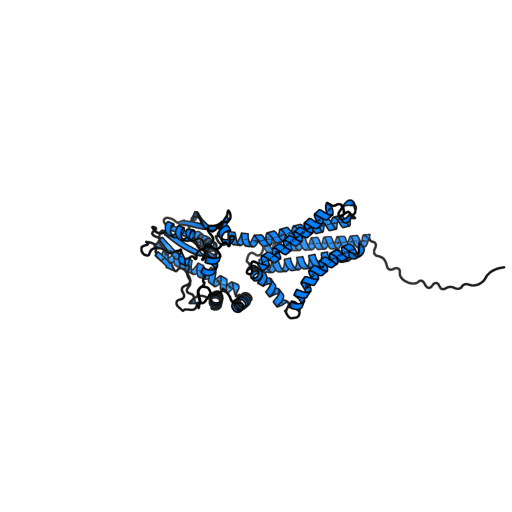47 116 GLU A C 1
ATOM 908 O O . GLU A 1 116 ? 2.444 -9.066 -41.961 1.00 35.47 116 GLU A O 1
ATOM 913 N N . HIS A 1 117 ? 3.027 -9.344 -39.821 1.00 38.78 117 HIS A N 1
ATOM 914 C CA . HIS A 1 117 ? 1.678 -9.658 -39.345 1.00 38.78 117 HIS A CA 1
ATOM 915 C C . HIS A 1 117 ? 1.160 -8.772 -38.210 1.00 38.78 117 HIS A C 1
ATOM 917 O O . HIS A 1 117 ? 0.074 -9.042 -37.706 1.00 38.78 117 HIS A O 1
ATOM 923 N N . VAL A 1 118 ? 1.887 -7.722 -37.811 1.00 40.22 118 VAL A N 1
ATOM 924 C CA . VAL A 1 118 ? 1.552 -6.968 -36.596 1.00 40.22 118 VAL A CA 1
ATOM 925 C C . VAL A 1 118 ? 1.449 -5.477 -36.903 1.00 40.22 118 VAL A C 1
ATOM 927 O O . VAL A 1 118 ? 2.406 -4.827 -37.323 1.00 40.22 118 VAL A O 1
ATOM 930 N N . ASN A 1 119 ? 0.246 -4.937 -36.717 1.00 42.78 119 ASN A N 1
ATOM 931 C CA . ASN A 1 119 ? -0.111 -3.555 -37.029 1.00 42.78 119 ASN A CA 1
ATOM 932 C C . ASN A 1 119 ? 0.754 -2.584 -36.188 1.00 42.78 119 ASN A C 1
ATOM 934 O O . ASN A 1 119 ? 1.074 -2.875 -35.039 1.00 42.78 119 ASN A O 1
ATOM 938 N N . LEU A 1 120 ? 1.124 -1.401 -36.698 1.00 38.50 120 LEU A N 1
ATOM 939 C CA . LEU A 1 120 ? 1.953 -0.416 -35.966 1.00 38.50 120 LEU A CA 1
ATOM 940 C C . LEU A 1 120 ? 1.347 -0.048 -34.592 1.00 38.50 120 LEU A C 1
ATOM 942 O O . LEU A 1 120 ? 2.059 0.262 -33.637 1.00 38.50 120 LEU A O 1
ATOM 946 N N . PHE A 1 121 ? 0.023 -0.159 -34.477 1.00 38.94 121 PHE A N 1
ATOM 947 C CA . PHE A 1 121 ? -0.727 -0.011 -33.233 1.00 38.94 121 PHE A CA 1
ATOM 948 C C . PHE A 1 121 ? -0.494 -1.166 -32.234 1.00 38.94 121 PHE A C 1
ATOM 950 O O . PHE A 1 121 ? -0.403 -0.922 -31.030 1.00 38.94 121 PHE A O 1
ATOM 957 N N . GLU A 1 122 ? -0.317 -2.401 -32.715 1.00 40.78 122 GLU A N 1
ATOM 958 C CA . GLU A 1 122 ? 0.071 -3.579 -31.921 1.00 40.78 122 GLU A CA 1
ATOM 959 C C . GLU A 1 122 ? 1.529 -3.504 -31.437 1.00 40.78 122 GLU A C 1
ATOM 961 O O . GLU A 1 122 ? 1.826 -3.904 -30.312 1.00 40.78 122 GLU A O 1
ATOM 966 N N . PHE A 1 123 ? 2.431 -2.904 -32.224 1.00 41.53 123 PHE A N 1
ATOM 967 C CA . PHE A 1 123 ? 3.816 -2.636 -31.809 1.00 41.53 123 PHE A CA 1
ATOM 968 C C . PHE A 1 123 ? 3.888 -1.605 -30.665 1.00 41.53 123 PHE A C 1
ATOM 970 O O . PHE A 1 123 ? 4.600 -1.799 -29.678 1.00 41.53 123 PHE A O 1
ATOM 977 N N . ILE A 1 124 ? 3.084 -0.539 -30.742 1.00 42.19 124 ILE A N 1
ATOM 978 C CA . ILE A 1 124 ? 2.960 0.487 -29.689 1.00 42.19 124 ILE A CA 1
ATOM 979 C C . ILE A 1 124 ? 2.327 -0.096 -28.415 1.00 42.19 124 ILE A C 1
ATOM 981 O O . ILE A 1 124 ? 2.726 0.239 -27.294 1.00 42.19 124 ILE A O 1
ATOM 985 N N . THR A 1 125 ? 1.386 -1.028 -28.567 1.00 42.88 125 THR A N 1
ATOM 986 C CA . THR A 1 125 ? 0.809 -1.754 -27.433 1.00 42.88 125 THR A CA 1
ATOM 987 C C . THR A 1 125 ? 1.741 -2.834 -26.863 1.00 42.88 125 THR A C 1
ATOM 989 O O . THR A 1 125 ? 1.692 -3.103 -25.667 1.00 42.88 125 THR A O 1
ATOM 992 N N . HIS A 1 126 ? 2.666 -3.391 -27.652 1.00 39.75 126 HIS A N 1
ATOM 993 C CA . HIS A 1 126 ? 3.759 -4.244 -27.160 1.00 39.75 126 HIS A CA 1
ATOM 994 C C . HIS A 1 126 ? 4.832 -3.459 -26.389 1.00 39.75 126 HIS A C 1
ATOM 996 O O . HIS A 1 126 ? 5.417 -3.975 -25.438 1.00 39.75 126 HIS A O 1
ATOM 1002 N N . TYR A 1 127 ? 5.072 -2.195 -26.747 1.00 38.50 127 TYR A N 1
ATOM 1003 C CA . TYR A 1 127 ? 6.048 -1.349 -26.056 1.00 38.50 127 TYR A CA 1
ATOM 1004 C C . TYR A 1 127 ? 5.492 -0.715 -24.768 1.00 38.50 127 TYR A C 1
ATOM 1006 O O . TYR A 1 127 ? 6.229 -0.487 -23.815 1.00 38.50 127 TYR A O 1
ATOM 1014 N N . SER A 1 128 ? 4.178 -0.506 -24.658 1.00 40.06 128 SER A N 1
ATOM 1015 C CA . SER A 1 128 ? 3.533 -0.224 -23.359 1.00 40.06 128 SER A CA 1
ATOM 1016 C C . SER A 1 128 ? 3.476 -1.469 -22.455 1.00 40.06 128 SER A C 1
ATOM 1018 O O . SER A 1 128 ? 3.532 -1.344 -21.230 1.00 40.06 128 SER A O 1
ATOM 1020 N N . ASN A 1 129 ? 3.568 -2.668 -23.044 1.00 36.03 129 ASN A N 1
ATOM 1021 C CA . ASN A 1 129 ? 3.870 -3.928 -22.352 1.00 36.03 129 ASN A CA 1
ATOM 1022 C C . ASN A 1 129 ? 5.351 -4.109 -21.981 1.00 36.03 129 ASN A C 1
ATOM 1024 O O . ASN A 1 129 ? 5.745 -5.157 -21.470 1.00 36.03 129 ASN A O 1
ATOM 1028 N N . PHE A 1 130 ? 6.190 -3.081 -22.109 1.00 38.72 130 PHE A N 1
ATOM 1029 C CA . PHE A 1 130 ? 7.530 -3.085 -21.513 1.00 38.72 130 PHE A CA 1
ATOM 1030 C C . PHE A 1 130 ? 7.476 -3.227 -19.974 1.00 38.72 130 PHE A C 1
ATOM 1032 O O . PHE A 1 130 ? 8.381 -3.796 -19.362 1.00 38.72 130 PHE A O 1
ATOM 1039 N N . HIS A 1 131 ? 6.354 -2.846 -19.345 1.00 41.53 131 HIS A N 1
ATOM 1040 C CA . HIS A 1 131 ? 6.034 -3.190 -17.952 1.00 41.53 131 HIS A CA 1
ATOM 1041 C C . HIS A 1 131 ? 5.832 -4.702 -17.712 1.00 41.53 131 HIS A C 1
ATOM 1043 O O . HIS A 1 131 ? 6.101 -5.190 -16.616 1.00 41.53 131 HIS A O 1
ATOM 1049 N N . PHE A 1 132 ? 5.409 -5.464 -18.722 1.00 38.78 132 PHE A N 1
ATOM 1050 C CA . PHE A 1 132 ? 5.259 -6.919 -18.655 1.00 38.78 132 PHE A CA 1
ATOM 1051 C C . PHE A 1 132 ? 6.606 -7.644 -18.812 1.00 38.78 132 PHE A C 1
ATOM 1053 O O . PHE A 1 132 ? 6.880 -8.589 -18.070 1.00 38.78 132 PHE A O 1
ATOM 1060 N N . LEU A 1 133 ? 7.513 -7.142 -19.660 1.00 36.53 133 LEU A N 1
ATOM 1061 C CA . LEU A 1 133 ? 8.907 -7.616 -19.715 1.00 36.53 133 LEU A CA 1
ATOM 1062 C C . LEU A 1 133 ? 9.632 -7.431 -18.369 1.00 36.53 133 LEU A C 1
ATOM 1064 O O . LEU A 1 133 ? 10.397 -8.307 -17.957 1.00 36.53 133 LEU A O 1
ATOM 1068 N N . MET A 1 134 ? 9.313 -6.362 -17.630 1.00 39.25 134 MET A N 1
ATOM 1069 C CA . MET A 1 134 ? 9.777 -6.150 -16.251 1.00 39.25 134 MET A CA 1
ATOM 1070 C C . MET A 1 134 ? 9.261 -7.215 -15.259 1.00 39.25 134 MET A C 1
ATOM 1072 O O . MET A 1 134 ? 9.929 -7.470 -14.255 1.00 39.25 134 MET A O 1
ATOM 1076 N N . SER A 1 135 ? 8.129 -7.879 -15.536 1.00 40.59 135 SER A N 1
ATOM 1077 C CA . SER A 1 135 ? 7.592 -8.977 -14.708 1.00 40.59 135 SER A CA 1
ATOM 1078 C C . SER A 1 135 ? 8.293 -10.319 -14.962 1.00 40.59 135 SER A C 1
ATOM 1080 O O . SER A 1 135 ? 8.479 -11.110 -14.037 1.00 40.59 135 SER A O 1
ATOM 1082 N N . THR A 1 136 ? 8.820 -10.542 -16.172 1.00 40.09 136 THR A N 1
ATOM 1083 C CA . THR A 1 136 ? 9.747 -11.648 -16.470 1.00 40.09 136 THR A CA 1
ATOM 1084 C C . THR A 1 136 ? 11.161 -11.282 -16.014 1.00 40.09 136 THR A C 1
ATOM 1086 O O . THR A 1 136 ? 12.101 -11.170 -16.802 1.00 40.09 136 THR A O 1
ATOM 1089 N N . GLY A 1 137 ? 11.312 -11.036 -14.710 1.00 43.06 137 GLY A N 1
ATOM 1090 C CA . GLY A 1 137 ? 12.449 -10.331 -14.116 1.00 43.06 137 GLY A CA 1
ATOM 1091 C C . GLY A 1 137 ? 13.840 -10.933 -14.353 1.00 43.06 137 GLY A C 1
ATOM 1092 O O . GLY A 1 137 ? 14.818 -10.299 -13.977 1.00 43.06 137 GLY A O 1
ATOM 1093 N N . ASN A 1 138 ? 13.967 -12.111 -14.971 1.00 43.91 138 ASN A N 1
ATOM 1094 C CA . ASN A 1 138 ? 15.256 -12.691 -15.354 1.00 43.91 138 ASN A CA 1
ATOM 1095 C C . ASN A 1 138 ? 15.645 -12.368 -16.804 1.00 43.91 138 ASN A C 1
ATOM 1097 O O . ASN A 1 138 ? 16.776 -11.953 -17.033 1.00 43.91 138 ASN A O 1
ATOM 1101 N N . THR A 1 139 ? 14.734 -12.483 -17.773 1.00 45.38 139 THR A N 1
ATOM 1102 C CA . THR A 1 139 ? 15.047 -12.245 -19.194 1.00 45.38 139 THR A CA 1
ATOM 1103 C C . THR A 1 139 ? 15.333 -10.772 -19.453 1.00 45.38 139 THR A C 1
ATOM 1105 O O . THR A 1 139 ? 16.327 -10.444 -20.094 1.00 45.38 139 THR A O 1
ATOM 1108 N N . PHE A 1 140 ? 14.540 -9.871 -18.866 1.00 51.12 140 PHE A N 1
ATOM 1109 C CA . PHE A 1 140 ? 14.788 -8.434 -18.971 1.00 51.12 140 PHE A CA 1
ATOM 1110 C C . PHE A 1 140 ? 16.104 -8.020 -18.305 1.00 51.12 140 PHE A C 1
ATOM 1112 O O . PHE A 1 140 ? 16.868 -7.258 -18.888 1.00 51.12 140 PHE A O 1
ATOM 1119 N N . LYS A 1 141 ? 16.424 -8.570 -17.124 1.00 50.06 141 LYS A N 1
ATOM 1120 C CA . LYS A 1 141 ? 17.720 -8.333 -16.469 1.00 50.06 141 LYS A CA 1
ATOM 1121 C C . LYS A 1 141 ? 18.879 -8.850 -17.312 1.00 50.06 141 LYS A C 1
ATOM 1123 O O . LYS A 1 141 ? 19.868 -8.143 -17.431 1.00 50.06 141 LYS A O 1
ATOM 1128 N N . ILE A 1 142 ? 18.762 -10.037 -17.913 1.00 56.41 142 ILE A N 1
ATOM 1129 C CA . ILE A 1 142 ? 19.795 -10.587 -18.801 1.00 56.41 142 ILE A CA 1
ATOM 1130 C C . ILE A 1 142 ? 19.979 -9.674 -20.011 1.00 56.41 142 ILE A C 1
ATOM 1132 O O . ILE A 1 142 ? 21.091 -9.220 -20.230 1.00 56.41 142 ILE A O 1
ATOM 1136 N N . TYR A 1 143 ? 18.911 -9.308 -20.727 1.00 58.22 143 TYR A N 1
ATOM 1137 C CA . TYR A 1 143 ? 19.005 -8.374 -21.854 1.00 58.22 143 TYR A CA 1
ATOM 1138 C C . TYR A 1 143 ? 19.602 -7.024 -21.441 1.00 58.22 143 TYR A C 1
ATOM 1140 O O . TYR A 1 143 ? 20.495 -6.510 -22.110 1.00 58.22 143 TYR A O 1
ATOM 1148 N N . PHE A 1 144 ? 19.159 -6.470 -20.314 1.00 62.81 144 PHE A N 1
ATOM 1149 C CA . PHE A 1 144 ? 19.654 -5.206 -19.785 1.00 62.81 144 PHE A CA 1
ATOM 1150 C C . PHE A 1 144 ? 21.139 -5.279 -19.417 1.00 62.81 144 PHE A C 1
ATOM 1152 O O . PHE A 1 144 ? 21.920 -4.428 -19.843 1.00 62.81 144 PHE A O 1
ATOM 1159 N N . TYR A 1 145 ? 21.556 -6.299 -18.663 1.00 62.09 145 TYR A N 1
ATOM 1160 C CA . TYR A 1 145 ? 22.959 -6.498 -18.314 1.00 62.09 145 TYR A CA 1
ATOM 1161 C C . TYR A 1 145 ? 23.799 -6.806 -19.549 1.00 62.09 145 TYR A C 1
ATOM 1163 O O . TYR A 1 145 ? 24.901 -6.287 -19.640 1.00 62.09 145 TYR A O 1
ATOM 1171 N N . SER A 1 146 ? 23.284 -7.547 -20.530 1.00 61.00 146 SER A N 1
ATOM 1172 C CA . SER A 1 146 ? 23.970 -7.812 -21.795 1.00 61.00 146 SER A CA 1
ATOM 1173 C C . SER A 1 146 ? 24.163 -6.544 -22.626 1.00 61.00 146 SER A C 1
ATOM 1175 O O . SER A 1 146 ? 25.257 -6.339 -23.139 1.00 61.00 146 SER A O 1
ATOM 1177 N N . ILE A 1 147 ? 23.164 -5.659 -22.718 1.00 69.56 147 ILE A N 1
ATOM 1178 C CA . ILE A 1 147 ? 23.287 -4.380 -23.441 1.00 69.56 147 ILE A CA 1
ATOM 1179 C C . ILE A 1 147 ? 24.269 -3.446 -22.726 1.00 69.56 147 ILE A C 1
ATOM 1181 O O . ILE A 1 147 ? 25.163 -2.900 -23.369 1.00 69.56 147 ILE A O 1
ATOM 1185 N N . ASN A 1 148 ? 24.159 -3.291 -21.403 1.00 64.62 148 ASN A N 1
ATOM 1186 C CA . ASN A 1 148 ? 25.084 -2.445 -20.639 1.00 64.62 148 ASN A CA 1
ATOM 1187 C C . ASN A 1 148 ? 26.509 -3.019 -20.632 1.00 64.62 148 ASN A C 1
ATOM 1189 O O . ASN A 1 148 ? 27.473 -2.272 -20.768 1.00 64.62 148 ASN A O 1
ATOM 1193 N N . PHE A 1 149 ? 26.660 -4.342 -20.522 1.00 65.69 149 PHE A N 1
ATOM 1194 C CA . PHE A 1 149 ? 27.950 -5.023 -20.627 1.00 65.69 149 PHE A CA 1
ATOM 1195 C C . PHE A 1 149 ? 28.546 -4.852 -22.023 1.00 65.69 149 PHE A C 1
ATOM 1197 O O . PHE A 1 149 ? 29.724 -4.539 -22.137 1.00 65.69 149 PHE A O 1
ATOM 1204 N N . PHE A 1 150 ? 27.740 -4.964 -23.082 1.00 70.62 150 PHE A N 1
ATOM 1205 C CA . PHE A 1 150 ? 28.184 -4.704 -24.449 1.00 70.62 150 PHE A CA 1
ATOM 1206 C C . PHE A 1 150 ? 28.623 -3.246 -24.636 1.00 70.62 150 PHE A C 1
ATOM 1208 O O . PHE A 1 150 ? 29.691 -3.000 -25.187 1.00 70.62 150 PHE A O 1
ATOM 1215 N N . GLN A 1 151 ? 27.872 -2.272 -24.114 1.00 72.31 151 GLN A N 1
ATOM 1216 C CA . GLN A 1 151 ? 28.267 -0.858 -24.135 1.00 72.31 151 GLN A CA 1
ATOM 1217 C C . GLN A 1 151 ? 29.567 -0.613 -23.358 1.00 72.31 151 GLN A C 1
ATOM 1219 O O . GLN A 1 151 ? 30.462 0.068 -23.856 1.00 72.31 151 GLN A O 1
ATOM 1224 N N . LEU A 1 152 ? 29.717 -1.213 -22.173 1.00 65.50 152 LEU A N 1
ATOM 1225 C CA . LEU A 1 152 ? 30.956 -1.167 -21.395 1.00 65.50 152 LEU A CA 1
ATOM 1226 C C . LEU A 1 152 ? 32.116 -1.830 -22.137 1.00 65.50 152 LEU A C 1
ATOM 1228 O O . LEU A 1 152 ? 33.215 -1.286 -22.118 1.00 65.50 152 LEU A O 1
ATOM 1232 N N . MET A 1 153 ? 31.887 -2.948 -22.827 1.00 65.44 153 MET A N 1
ATOM 1233 C CA . MET A 1 153 ? 32.888 -3.594 -23.673 1.00 65.44 153 MET A CA 1
ATOM 1234 C C . MET A 1 153 ? 33.284 -2.711 -24.852 1.00 65.44 153 MET A C 1
ATOM 1236 O O . MET A 1 153 ? 34.471 -2.595 -25.127 1.00 65.44 153 MET A O 1
ATOM 1240 N N . VAL A 1 154 ? 32.338 -2.046 -25.520 1.00 70.00 154 VAL A N 1
ATOM 1241 C CA . VAL A 1 154 ? 32.631 -1.100 -26.608 1.00 70.00 154 VAL A CA 1
ATOM 1242 C C . VAL A 1 154 ? 33.443 0.086 -26.083 1.00 70.00 154 VAL A C 1
ATOM 1244 O O . VAL A 1 154 ? 34.453 0.447 -26.687 1.00 70.00 154 VAL A O 1
ATOM 1247 N N . CYS A 1 155 ? 33.075 0.646 -24.929 1.00 67.81 155 CYS A N 1
ATOM 1248 C CA . CYS A 1 155 ? 33.832 1.713 -24.271 1.00 67.81 155 CYS A CA 1
ATOM 1249 C C . CYS A 1 155 ? 35.233 1.251 -23.842 1.00 67.81 155 CYS A C 1
ATOM 1251 O O . CYS A 1 155 ? 36.218 1.936 -24.112 1.00 67.81 155 CYS A O 1
ATOM 1253 N N . ALA A 1 156 ? 35.349 0.081 -23.211 1.00 64.62 156 ALA A N 1
ATOM 1254 C CA . ALA A 1 156 ? 36.619 -0.494 -22.786 1.00 64.62 156 ALA A CA 1
ATOM 1255 C C . ALA A 1 156 ? 37.505 -0.823 -23.989 1.00 64.62 156 ALA A C 1
ATOM 1257 O O . ALA A 1 156 ? 38.687 -0.507 -23.974 1.00 64.62 156 ALA A O 1
ATOM 1258 N N . MET A 1 157 ? 36.941 -1.378 -25.059 1.00 64.31 157 MET A N 1
ATOM 1259 C CA . MET A 1 157 ? 37.652 -1.654 -26.302 1.00 64.31 157 MET A CA 1
ATOM 1260 C C . MET A 1 157 ? 38.116 -0.355 -26.962 1.00 64.31 157 MET A C 1
ATOM 1262 O O . MET A 1 157 ? 39.271 -0.272 -27.359 1.00 64.31 157 MET A O 1
ATOM 1266 N N . ALA A 1 158 ? 37.291 0.696 -26.990 1.00 63.50 158 ALA A N 1
ATOM 1267 C CA . ALA A 1 158 ? 37.713 2.017 -27.454 1.00 63.50 158 ALA A CA 1
ATOM 1268 C C . ALA A 1 158 ? 38.883 2.574 -26.617 1.00 63.50 158 ALA A C 1
ATOM 1270 O O . ALA A 1 158 ? 39.858 3.073 -27.177 1.00 63.50 158 ALA A O 1
ATOM 1271 N N . LEU A 1 159 ? 38.841 2.430 -25.288 1.00 60.66 159 LEU A N 1
ATOM 1272 C CA . LEU A 1 159 ? 39.919 2.854 -24.385 1.00 60.66 159 LEU A CA 1
ATOM 1273 C C . LEU A 1 159 ? 41.193 2.003 -24.523 1.00 60.66 159 LEU A C 1
ATOM 1275 O O . LEU A 1 159 ? 42.298 2.543 -24.487 1.00 60.66 159 LEU A O 1
ATOM 1279 N N . LEU A 1 160 ? 41.066 0.686 -24.701 1.00 60.78 160 LEU A N 1
ATOM 1280 C CA . LEU A 1 160 ? 42.192 -0.225 -24.919 1.00 60.78 160 LEU A CA 1
ATOM 1281 C C . LEU A 1 160 ? 42.843 0.026 -26.277 1.00 60.78 160 LEU A C 1
ATOM 1283 O O . LEU A 1 160 ? 44.068 0.073 -26.353 1.00 60.78 160 LEU A O 1
ATOM 1287 N N . LEU A 1 161 ? 42.048 0.271 -27.320 1.00 57.56 161 LEU A N 1
ATOM 1288 C CA . LEU A 1 161 ? 42.551 0.694 -28.623 1.00 57.56 161 LEU A CA 1
ATOM 1289 C C . LEU A 1 161 ? 43.350 1.995 -28.477 1.00 57.56 161 LEU A C 1
ATOM 1291 O O . LEU A 1 161 ? 44.480 2.057 -28.959 1.00 57.56 161 LEU A O 1
ATOM 1295 N N . VAL A 1 162 ? 42.824 2.992 -27.748 1.00 57.31 162 VAL A N 1
ATOM 1296 C CA . VAL A 1 162 ? 43.541 4.241 -27.412 1.00 57.31 162 VAL A CA 1
ATOM 1297 C C . VAL A 1 162 ? 44.857 3.972 -26.666 1.00 57.31 162 VAL A C 1
ATOM 1299 O O . VAL A 1 162 ? 45.863 4.614 -26.967 1.00 57.31 162 VAL A O 1
ATOM 1302 N N . ARG A 1 163 ? 44.875 3.026 -25.718 1.00 60.22 163 ARG A N 1
ATOM 1303 C CA . ARG A 1 163 ? 46.039 2.708 -24.871 1.00 60.22 163 ARG A CA 1
ATOM 1304 C C . ARG A 1 163 ? 47.142 1.922 -25.588 1.00 60.22 163 ARG A C 1
ATOM 1306 O O . ARG A 1 163 ? 48.311 2.193 -25.341 1.00 60.22 163 ARG A O 1
ATOM 1313 N N . PHE A 1 164 ? 46.801 0.959 -26.444 1.00 66.25 164 PHE A N 1
ATOM 1314 C CA . PHE A 1 164 ? 47.761 0.039 -27.083 1.00 66.25 164 PHE A CA 1
ATOM 1315 C C . PHE A 1 164 ? 48.413 0.581 -28.363 1.00 66.25 164 PHE A C 1
ATOM 1317 O O . PHE A 1 164 ? 48.958 -0.176 -29.161 1.00 66.25 164 PHE A O 1
ATOM 1324 N N . ASP A 1 165 ? 48.354 1.893 -28.573 1.00 55.34 165 ASP A N 1
ATOM 1325 C CA . ASP A 1 165 ? 48.992 2.648 -29.657 1.00 55.34 165 ASP A CA 1
ATOM 1326 C C . ASP A 1 165 ? 48.668 2.245 -31.112 1.00 55.34 165 ASP A C 1
ATOM 1328 O O . ASP A 1 165 ? 49.089 2.886 -32.079 1.00 55.34 165 ASP A O 1
ATOM 1332 N N . SER A 1 166 ? 47.824 1.230 -31.277 1.00 52.12 166 SER A N 1
ATOM 1333 C CA . SER A 1 166 ? 47.177 0.831 -32.526 1.00 52.12 166 SER A CA 1
ATOM 1334 C C . SER A 1 166 ? 46.065 1.810 -32.925 1.00 52.12 166 SER A C 1
ATOM 1336 O O . SER A 1 166 ? 45.705 1.908 -34.097 1.00 52.12 166 SER A O 1
ATOM 1338 N N . ALA A 1 167 ? 45.596 2.647 -31.998 1.00 51.75 167 ALA A N 1
ATOM 1339 C CA . ALA A 1 167 ? 44.687 3.754 -32.265 1.00 51.75 167 ALA A CA 1
ATOM 1340 C C . ALA A 1 167 ? 45.391 5.053 -32.681 1.00 51.75 167 ALA A C 1
ATOM 1342 O O . ALA A 1 167 ? 45.058 6.139 -32.193 1.00 51.75 167 ALA A O 1
ATOM 1343 N N . ARG A 1 168 ? 46.297 4.999 -33.663 1.00 57.22 168 ARG A N 1
ATOM 1344 C CA . ARG A 1 168 ? 46.716 6.232 -34.362 1.00 57.22 168 ARG A CA 1
ATOM 1345 C C . ARG A 1 168 ? 45.504 7.017 -34.880 1.00 57.22 168 ARG A C 1
ATOM 1347 O O . ARG A 1 168 ? 45.532 8.241 -34.871 1.00 57.22 168 ARG A O 1
ATOM 1354 N N . PHE A 1 169 ? 44.420 6.310 -35.206 1.00 54.41 169 PHE A N 1
ATOM 1355 C CA . PHE A 1 169 ? 43.120 6.885 -35.533 1.00 54.41 169 PHE A CA 1
ATOM 1356 C C . PHE A 1 169 ? 42.469 7.670 -34.393 1.00 54.41 169 PHE A C 1
ATOM 1358 O O . PHE A 1 169 ? 41.849 8.669 -34.694 1.00 54.41 169 PHE A O 1
ATOM 1365 N N . PHE A 1 170 ? 42.601 7.300 -33.112 1.00 53.22 170 PHE A N 1
ATOM 1366 C CA . PHE A 1 170 ? 41.971 8.045 -32.005 1.00 53.22 170 PHE A CA 1
ATOM 1367 C C . PHE A 1 170 ? 42.857 9.142 -31.402 1.00 53.22 170 PHE A C 1
ATOM 1369 O O . PHE A 1 170 ? 42.404 9.912 -30.555 1.00 53.22 170 PHE A O 1
ATOM 1376 N N . ARG A 1 171 ? 44.111 9.266 -31.850 1.00 59.88 171 ARG A N 1
ATOM 1377 C CA . ARG A 1 171 ? 44.999 10.350 -31.426 1.00 59.88 171 ARG A CA 1
ATOM 1378 C C . ARG A 1 171 ? 44.478 11.683 -32.001 1.00 59.88 171 ARG A C 1
ATOM 1380 O O . ARG A 1 171 ? 44.470 11.846 -33.222 1.00 59.88 171 ARG A O 1
ATOM 1387 N N . PRO A 1 172 ? 44.132 12.684 -31.163 1.00 54.94 172 PRO A N 1
ATOM 1388 C CA . PRO A 1 172 ? 43.584 13.977 -31.600 1.00 54.94 172 PRO A CA 1
ATOM 1389 C C . PRO A 1 172 ? 44.424 14.693 -32.663 1.00 54.94 172 PRO A C 1
ATOM 1391 O O . PRO A 1 172 ? 43.894 15.475 -33.442 1.00 54.94 172 PRO A O 1
ATOM 1394 N N . LYS A 1 173 ? 45.731 14.405 -32.695 1.00 59.88 173 LYS A N 1
ATOM 1395 C CA . LYS A 1 173 ? 46.708 14.964 -33.633 1.00 59.88 173 LYS A CA 1
ATOM 1396 C C . LYS A 1 173 ? 46.464 14.565 -35.099 1.00 59.88 173 LYS A C 1
ATOM 1398 O O . LYS A 1 173 ? 46.955 15.261 -35.977 1.00 59.88 173 LYS A O 1
ATOM 1403 N N . TYR A 1 174 ? 45.729 13.480 -35.364 1.00 59.62 174 TYR A N 1
ATOM 1404 C CA . TYR A 1 174 ? 45.420 13.011 -36.726 1.00 59.62 174 TYR A CA 1
ATOM 1405 C C . TYR A 1 174 ? 43.989 13.320 -37.174 1.00 59.62 174 TYR A C 1
ATOM 1407 O O . TYR A 1 174 ? 43.644 13.087 -38.330 1.00 59.62 174 TYR A O 1
ATOM 1415 N N . TYR A 1 175 ? 43.158 13.874 -36.290 1.00 60.66 175 TYR A N 1
ATOM 1416 C CA . TYR A 1 175 ? 41.861 14.390 -36.692 1.00 60.66 175 TYR A CA 1
ATOM 1417 C C . TYR A 1 175 ? 42.016 15.811 -37.210 1.00 60.66 175 TYR A C 1
ATOM 1419 O O . TYR A 1 175 ? 42.649 16.658 -36.577 1.00 60.66 175 TYR A O 1
ATOM 1427 N N . SER A 1 176 ? 41.349 16.104 -38.324 1.00 77.19 176 SER A N 1
ATOM 1428 C CA . SER A 1 176 ? 41.043 17.490 -38.652 1.00 77.19 176 SER A CA 1
ATOM 1429 C C . SER A 1 176 ? 40.290 18.132 -37.481 1.00 77.19 176 SER A C 1
ATOM 1431 O O . SER A 1 176 ? 39.634 17.457 -36.678 1.00 77.19 176 SER A O 1
ATOM 1433 N N . THR A 1 177 ? 40.335 19.456 -37.387 1.00 75.69 177 THR A N 1
ATOM 1434 C CA . THR A 1 177 ? 39.569 20.223 -36.394 1.00 75.69 177 THR A CA 1
ATOM 1435 C C . THR A 1 177 ? 38.089 19.817 -36.384 1.00 75.69 177 THR A C 1
ATOM 1437 O O . THR A 1 177 ? 37.464 19.775 -35.326 1.00 75.69 177 THR A O 1
ATOM 1440 N N . THR A 1 178 ? 37.549 19.449 -37.549 1.00 72.00 178 THR A N 1
ATOM 1441 C CA . THR A 1 178 ? 36.197 18.910 -37.734 1.00 72.00 178 THR A CA 1
ATOM 1442 C C . THR A 1 178 ? 36.025 17.524 -37.108 1.00 72.00 178 THR A C 1
ATOM 1444 O O . THR A 1 178 ? 35.084 17.321 -36.344 1.00 72.00 178 THR A O 1
ATOM 1447 N N . GLY A 1 179 ? 36.950 16.587 -37.348 1.00 70.56 179 GLY A N 1
ATOM 1448 C CA . GLY A 1 179 ? 36.900 15.243 -36.758 1.00 70.56 179 GLY A CA 1
ATOM 1449 C C .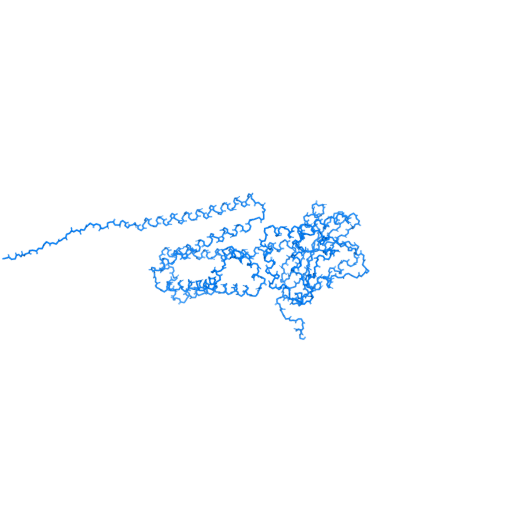 GLY A 1 179 ? 36.945 15.263 -35.227 1.00 70.56 179 GLY A C 1
ATOM 1450 O O . GLY A 1 179 ? 36.175 14.559 -34.573 1.00 70.56 179 GLY A O 1
ATOM 1451 N N . ARG A 1 180 ? 37.758 16.154 -34.640 1.00 70.12 180 ARG A N 1
ATOM 1452 C CA . ARG A 1 180 ? 37.810 16.341 -33.181 1.00 70.12 180 ARG A CA 1
ATOM 1453 C C . ARG A 1 180 ? 36.476 16.841 -32.620 1.00 70.12 180 ARG A C 1
ATOM 1455 O O . ARG A 1 180 ? 36.039 16.347 -31.585 1.00 70.12 180 ARG A O 1
ATOM 1462 N N . LYS A 1 181 ? 35.819 17.790 -33.299 1.00 70.88 181 LYS A N 1
ATOM 1463 C CA . LYS A 1 181 ? 34.495 18.296 -32.897 1.00 70.88 181 LYS A CA 1
ATOM 1464 C C . LYS A 1 181 ? 33.431 17.199 -32.948 1.00 70.88 181 LYS A C 1
ATOM 1466 O O . LYS A 1 181 ? 32.671 17.067 -31.998 1.00 70.88 181 LYS A O 1
ATOM 1471 N N . ILE A 1 182 ? 33.409 16.387 -34.007 1.00 70.56 182 ILE A N 1
ATOM 1472 C CA . ILE A 1 182 ? 32.452 15.275 -34.144 1.00 70.56 182 ILE A CA 1
ATOM 1473 C C . ILE A 1 182 ? 32.642 14.255 -33.020 1.00 70.56 182 ILE A C 1
ATOM 1475 O O . ILE A 1 182 ? 31.666 13.868 -32.380 1.00 70.56 182 ILE A O 1
ATOM 1479 N N . PHE A 1 183 ? 33.887 13.857 -32.742 1.00 73.69 183 PHE A N 1
ATOM 1480 C CA . PHE A 1 183 ? 34.183 12.912 -31.667 1.00 73.69 183 PHE A CA 1
ATOM 1481 C C . PHE A 1 183 ? 33.722 13.439 -30.301 1.00 73.69 183 PHE A C 1
ATOM 1483 O O . PHE A 1 183 ? 33.000 12.745 -29.589 1.00 73.69 183 PHE A O 1
ATOM 1490 N N . VAL A 1 184 ? 34.077 14.685 -29.962 1.00 74.00 184 VAL A N 1
ATOM 1491 C CA . VAL A 1 184 ? 33.674 15.313 -28.692 1.00 74.00 184 VAL A CA 1
ATOM 1492 C C . VAL A 1 184 ? 32.153 15.423 -28.586 1.00 74.00 184 VAL A C 1
ATOM 1494 O O . VAL A 1 184 ? 31.595 15.059 -27.556 1.00 74.00 184 VAL A O 1
ATOM 1497 N N . ASN A 1 185 ? 31.471 15.854 -29.649 1.00 71.62 185 ASN A N 1
ATOM 1498 C CA . ASN A 1 185 ? 30.013 15.978 -29.651 1.00 71.62 185 ASN A CA 1
ATOM 1499 C C . ASN A 1 185 ? 29.317 14.616 -29.516 1.00 71.62 185 ASN A C 1
ATOM 1501 O O . ASN A 1 185 ? 28.331 14.505 -28.796 1.00 71.62 185 ASN A O 1
ATOM 1505 N N . THR A 1 186 ? 29.845 13.572 -30.161 1.00 74.12 186 THR A N 1
ATOM 1506 C CA . THR A 1 186 ? 29.295 12.209 -30.071 1.00 74.12 186 THR A CA 1
ATOM 1507 C C . THR A 1 186 ? 29.488 11.632 -28.670 1.00 74.12 186 THR A C 1
ATOM 1509 O O . THR A 1 186 ? 28.554 11.076 -28.098 1.00 74.12 186 THR A O 1
ATOM 1512 N N . ALA A 1 187 ? 30.673 11.816 -28.080 1.00 74.50 187 ALA A N 1
ATOM 1513 C CA . ALA A 1 187 ? 30.942 11.407 -26.705 1.00 74.50 187 ALA A CA 1
ATOM 1514 C C . ALA A 1 187 ? 30.051 12.162 -25.702 1.00 74.50 187 ALA A C 1
ATOM 1516 O O . ALA A 1 187 ? 29.490 11.548 -24.796 1.00 74.50 187 ALA A O 1
ATOM 1517 N N . ALA A 1 188 ? 29.866 13.472 -25.894 1.00 75.50 188 ALA A N 1
ATOM 1518 C CA . ALA A 1 188 ? 28.968 14.280 -25.075 1.00 75.50 188 ALA A CA 1
ATOM 1519 C C . ALA A 1 188 ? 27.507 13.812 -25.197 1.00 75.50 188 ALA A C 1
ATOM 1521 O O . ALA A 1 188 ? 26.840 13.638 -24.180 1.00 75.50 188 ALA A O 1
ATOM 1522 N N . ALA A 1 189 ? 27.025 13.536 -26.412 1.00 74.00 189 ALA A N 1
ATOM 1523 C CA . ALA A 1 189 ? 25.681 13.006 -26.638 1.00 74.00 189 ALA A CA 1
ATOM 1524 C C . ALA A 1 189 ? 25.483 11.631 -25.976 1.00 74.00 189 ALA A C 1
ATOM 1526 O O . ALA A 1 189 ? 24.470 11.410 -25.315 1.00 74.00 189 ALA A O 1
ATOM 1527 N N . GLY A 1 190 ? 26.469 10.733 -26.082 1.00 78.81 190 GLY A N 1
ATOM 1528 C CA . GLY A 1 190 ? 26.448 9.435 -25.402 1.00 78.81 190 GLY A CA 1
ATOM 1529 C C . GLY A 1 190 ? 26.405 9.567 -23.877 1.00 78.81 190 GLY A C 1
ATOM 1530 O O . GLY A 1 190 ? 25.627 8.877 -23.222 1.00 78.81 190 GLY A O 1
ATOM 1531 N N . ALA A 1 191 ? 27.173 10.497 -23.304 1.00 73.88 191 ALA A N 1
ATOM 1532 C CA . ALA A 1 191 ? 27.138 10.774 -21.868 1.00 73.88 191 ALA A CA 1
ATOM 1533 C C . ALA A 1 191 ? 25.768 11.309 -21.417 1.00 73.88 191 ALA A C 1
ATOM 1535 O O . ALA A 1 191 ? 25.214 10.819 -20.433 1.00 73.88 191 ALA A O 1
ATOM 1536 N N . VAL A 1 192 ? 25.188 12.261 -22.159 1.00 75.12 192 VAL A N 1
ATOM 1537 C CA . VAL A 1 192 ? 23.836 12.782 -21.890 1.00 75.12 192 VAL A CA 1
ATOM 1538 C C . VAL A 1 192 ? 22.796 11.665 -21.964 1.00 75.12 192 VAL A C 1
ATOM 1540 O O . VAL A 1 192 ? 21.933 11.584 -21.092 1.00 75.12 192 VAL A O 1
ATOM 1543 N N . PHE A 1 193 ? 22.904 10.767 -22.946 1.00 78.69 193 PHE A N 1
ATOM 1544 C CA . PHE A 1 193 ? 22.007 9.622 -23.082 1.00 78.69 193 PHE A CA 1
ATOM 1545 C C . PHE A 1 193 ? 22.084 8.676 -21.875 1.00 78.69 193 PHE A C 1
ATOM 1547 O O . PHE A 1 193 ? 21.053 8.347 -21.294 1.00 78.69 193 PHE A O 1
ATOM 1554 N N . VAL A 1 194 ? 23.290 8.290 -21.443 1.00 76.75 194 VAL A N 1
ATOM 1555 C CA . VAL A 1 194 ? 23.482 7.409 -20.275 1.00 76.75 194 VAL A CA 1
ATOM 1556 C C . VAL A 1 194 ? 22.942 8.051 -18.995 1.00 76.75 194 VAL A C 1
ATOM 1558 O O . VAL A 1 194 ? 22.271 7.382 -18.205 1.00 76.75 194 VAL A O 1
ATOM 1561 N N . VAL A 1 195 ? 23.185 9.349 -18.793 1.00 75.56 195 VAL A N 1
ATOM 1562 C CA . VAL A 1 195 ? 22.662 10.089 -17.635 1.00 75.56 195 VAL A CA 1
ATOM 1563 C C . VAL A 1 195 ? 21.137 10.173 -17.686 1.00 75.56 195 VAL A C 1
ATOM 1565 O O . VAL A 1 195 ? 20.483 9.854 -16.696 1.00 75.56 195 VAL A O 1
ATOM 1568 N N . SER A 1 196 ? 20.560 10.537 -18.833 1.00 72.62 196 SER A N 1
ATOM 1569 C CA . SER A 1 196 ? 19.107 10.613 -19.017 1.00 72.62 196 SER A CA 1
ATOM 1570 C C . SER A 1 196 ? 18.442 9.260 -18.771 1.00 72.62 196 SER A C 1
ATOM 1572 O O . SER A 1 196 ? 17.488 9.189 -18.001 1.00 72.62 196 SER A O 1
ATOM 1574 N N . MET A 1 197 ? 18.997 8.179 -19.325 1.00 78.38 197 MET A N 1
ATOM 1575 C CA . MET A 1 197 ? 18.508 6.820 -19.103 1.00 78.38 197 MET A CA 1
ATOM 1576 C C . MET A 1 197 ? 18.589 6.434 -17.621 1.00 78.38 197 MET A C 1
ATOM 1578 O O . MET A 1 197 ? 17.628 5.903 -17.072 1.00 78.38 197 MET A O 1
ATOM 1582 N N . SER A 1 198 ? 19.694 6.755 -16.944 1.00 74.81 198 SER A N 1
ATOM 1583 C CA . SER A 1 198 ? 19.856 6.479 -15.510 1.00 74.81 198 SER A CA 1
ATOM 1584 C C . SER A 1 198 ? 18.829 7.236 -14.663 1.00 74.81 198 SER A C 1
ATOM 1586 O O . SER A 1 198 ? 18.219 6.652 -13.770 1.00 74.81 198 SER A O 1
ATOM 1588 N N . ILE A 1 199 ? 18.577 8.514 -14.969 1.00 74.00 199 ILE A N 1
ATOM 1589 C CA . ILE A 1 199 ? 17.550 9.318 -14.293 1.00 74.00 199 ILE A CA 1
ATOM 1590 C C . ILE A 1 199 ? 16.159 8.728 -14.543 1.00 74.00 199 ILE A C 1
ATOM 1592 O O . ILE A 1 199 ? 15.403 8.557 -13.591 1.00 74.00 199 ILE A O 1
ATOM 1596 N N . SER A 1 200 ? 15.824 8.371 -15.785 1.00 70.94 200 SER A N 1
ATOM 1597 C CA . SER A 1 200 ? 14.536 7.755 -16.133 1.00 70.94 200 SER A CA 1
ATOM 1598 C C . SER A 1 200 ? 14.327 6.385 -15.487 1.00 70.94 200 SER A C 1
ATOM 1600 O O . SER A 1 200 ? 13.187 6.010 -15.235 1.00 70.94 200 SER A O 1
ATOM 1602 N N . LEU A 1 201 ? 15.400 5.644 -15.200 1.00 70.00 201 LEU A N 1
ATOM 1603 C CA . LEU A 1 201 ? 15.324 4.365 -14.495 1.00 70.00 201 LEU A CA 1
ATOM 1604 C C . LEU A 1 201 ? 15.195 4.540 -12.981 1.00 70.00 201 LEU A C 1
ATOM 1606 O O . LEU A 1 201 ? 14.489 3.763 -12.352 1.00 70.00 201 LEU A O 1
ATOM 1610 N N . ILE A 1 202 ? 15.851 5.541 -12.388 1.00 71.69 202 ILE A N 1
ATOM 1611 C CA . ILE A 1 202 ? 15.835 5.775 -10.934 1.00 71.69 202 ILE A CA 1
ATOM 1612 C C . ILE A 1 202 ? 14.593 6.568 -10.505 1.00 71.69 202 ILE A C 1
ATOM 1614 O O . ILE A 1 202 ? 14.086 6.366 -9.400 1.00 71.69 202 ILE A O 1
ATOM 1618 N N . SER A 1 203 ? 14.072 7.454 -11.358 1.00 71.19 203 SER A N 1
ATOM 1619 C CA . SER A 1 203 ? 12.969 8.348 -10.995 1.00 71.19 203 SER A CA 1
ATOM 1620 C C . SER A 1 203 ? 11.683 7.619 -10.587 1.00 71.19 203 SER A C 1
ATOM 1622 O O . SER A 1 203 ? 11.108 8.033 -9.578 1.00 71.19 203 SER A O 1
ATOM 1624 N N . PRO A 1 204 ? 11.251 6.504 -11.220 1.00 65.56 204 PRO A N 1
ATOM 1625 C CA . PRO A 1 204 ? 10.074 5.778 -10.767 1.00 65.56 204 PRO A CA 1
ATOM 1626 C C . PRO A 1 204 ? 10.308 5.164 -9.391 1.00 65.56 204 PRO A C 1
ATOM 1628 O O . PRO A 1 204 ? 9.440 5.286 -8.538 1.00 65.56 204 PRO A O 1
ATOM 1631 N N . PHE A 1 205 ? 11.492 4.594 -9.124 1.00 64.56 205 PHE A N 1
ATOM 1632 C CA . PHE A 1 205 ? 11.829 4.070 -7.795 1.00 64.56 205 PHE A CA 1
ATOM 1633 C C . PHE A 1 205 ? 11.799 5.165 -6.731 1.00 64.56 205 PHE A C 1
ATOM 1635 O O . PHE A 1 205 ? 11.254 4.939 -5.656 1.00 64.56 205 PHE A O 1
ATOM 1642 N N . TYR A 1 206 ? 12.321 6.355 -7.032 1.00 69.38 206 TYR A N 1
ATOM 1643 C CA . TYR A 1 206 ? 12.285 7.485 -6.104 1.00 69.38 206 TYR A CA 1
ATOM 1644 C C . TYR A 1 206 ? 10.852 7.971 -5.831 1.00 69.38 206 TYR A C 1
ATOM 1646 O O . TYR A 1 206 ? 10.481 8.202 -4.680 1.00 69.38 206 TYR A O 1
ATOM 1654 N N . ILE A 1 207 ? 10.022 8.083 -6.874 1.00 67.00 207 ILE A N 1
ATOM 1655 C CA . ILE A 1 207 ? 8.609 8.479 -6.761 1.00 67.00 207 ILE A CA 1
ATOM 1656 C C . ILE A 1 207 ? 7.821 7.435 -5.956 1.00 67.00 207 ILE A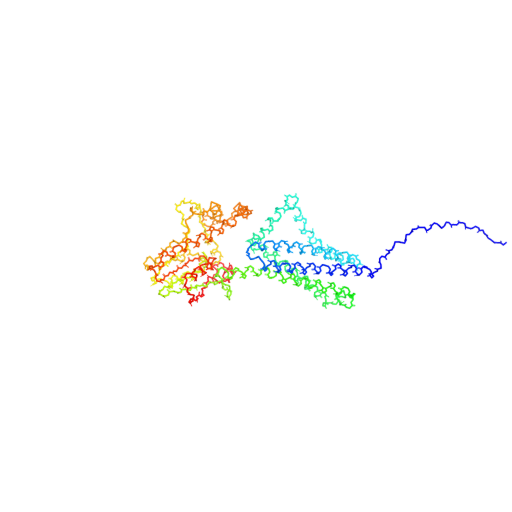 C 1
ATOM 1658 O O . ILE A 1 207 ? 7.094 7.785 -5.029 1.00 67.00 207 ILE A O 1
ATOM 1662 N N . VAL A 1 208 ? 8.009 6.152 -6.268 1.00 64.94 208 VAL A N 1
ATOM 1663 C CA . VAL A 1 208 ? 7.410 5.004 -5.573 1.00 64.94 208 VAL A CA 1
ATOM 1664 C C . VAL A 1 208 ? 7.829 4.995 -4.102 1.00 64.94 208 VAL A C 1
ATOM 1666 O O . VAL A 1 208 ? 6.976 4.898 -3.227 1.00 64.94 208 VAL A O 1
ATOM 1669 N N . GLN A 1 209 ? 9.115 5.178 -3.803 1.00 68.31 209 GLN A N 1
ATOM 1670 C CA . GLN A 1 209 ? 9.622 5.209 -2.431 1.00 68.31 209 GLN A CA 1
ATOM 1671 C C . GLN A 1 209 ? 9.017 6.366 -1.623 1.00 68.31 209 GLN A C 1
ATOM 1673 O O . GLN A 1 209 ? 8.632 6.200 -0.468 1.00 68.31 209 GLN A O 1
ATOM 1678 N N . LYS A 1 210 ? 8.892 7.549 -2.231 1.00 69.19 210 LYS A N 1
ATOM 1679 C CA . LYS A 1 210 ? 8.330 8.717 -1.546 1.00 69.19 210 LYS A CA 1
ATOM 1680 C C . LYS A 1 210 ? 6.825 8.583 -1.292 1.00 69.19 210 LYS A C 1
ATOM 1682 O O . LYS A 1 210 ? 6.353 9.042 -0.254 1.00 69.19 210 LYS A O 1
ATOM 1687 N N . ASN A 1 211 ? 6.090 7.955 -2.210 1.00 67.56 211 ASN A N 1
ATOM 1688 C CA . ASN A 1 211 ? 4.625 7.962 -2.193 1.00 67.56 211 ASN A CA 1
ATOM 1689 C C . ASN A 1 211 ? 3.991 6.694 -1.603 1.00 67.56 211 ASN A C 1
ATOM 1691 O O . ASN A 1 211 ? 2.867 6.765 -1.121 1.00 67.56 211 ASN A O 1
ATOM 1695 N N . LEU A 1 212 ? 4.684 5.550 -1.604 1.00 69.56 212 LEU A N 1
ATOM 1696 C CA . LEU A 1 212 ? 4.123 4.276 -1.131 1.00 69.56 212 LEU A CA 1
ATOM 1697 C C . LEU A 1 212 ? 4.369 3.992 0.355 1.00 69.56 212 LEU A C 1
ATOM 1699 O O . LEU A 1 212 ? 4.127 2.876 0.792 1.00 69.56 212 LEU A O 1
ATOM 1703 N N . GLY A 1 213 ? 4.912 4.932 1.134 1.00 75.12 213 GLY A N 1
ATOM 1704 C CA . GLY A 1 213 ? 5.162 4.719 2.568 1.00 75.12 213 GLY A CA 1
ATOM 1705 C C . GLY A 1 213 ? 6.253 3.683 2.895 1.00 75.12 213 GLY A C 1
ATOM 1706 O O . GLY A 1 213 ? 6.416 3.319 4.063 1.00 75.12 213 GLY A O 1
ATOM 1707 N N . PHE A 1 214 ? 7.014 3.233 1.889 1.00 85.06 214 PHE A N 1
ATOM 1708 C CA . PHE A 1 214 ? 8.138 2.310 2.037 1.00 85.06 214 PHE A CA 1
ATOM 1709 C C . PHE A 1 214 ? 9.470 2.984 1.713 1.00 85.06 214 PHE A C 1
ATOM 1711 O O . PHE A 1 214 ? 9.575 3.730 0.745 1.00 85.06 214 PHE A O 1
ATOM 1718 N N . SER A 1 215 ? 10.522 2.664 2.463 1.00 87.25 215 SER A N 1
ATOM 1719 C CA . SER A 1 215 ? 11.897 3.064 2.161 1.00 87.25 215 SER A CA 1
ATOM 1720 C C . SER A 1 215 ? 12.819 1.854 2.060 1.00 87.25 215 SER A C 1
ATOM 1722 O O . SER A 1 215 ? 12.616 0.842 2.727 1.00 87.25 215 SER A O 1
ATOM 1724 N N . ILE A 1 216 ? 13.848 1.947 1.217 1.00 85.94 216 ILE A N 1
ATOM 1725 C CA . ILE A 1 216 ? 14.963 1.000 1.241 1.00 85.94 216 ILE A CA 1
ATOM 1726 C C . ILE A 1 216 ? 16.097 1.655 2.025 1.00 85.94 216 ILE A C 1
ATOM 1728 O O . ILE A 1 216 ? 16.646 2.668 1.599 1.00 85.94 216 ILE A O 1
ATOM 1732 N N . GLU A 1 217 ? 16.452 1.084 3.173 1.00 89.25 217 GLU A N 1
ATOM 1733 C CA . GLU A 1 217 ? 17.510 1.600 4.046 1.00 89.25 217 GLU A CA 1
ATOM 1734 C C . GLU A 1 217 ? 18.403 0.452 4.519 1.00 89.25 217 GLU A C 1
ATOM 1736 O O . GLU A 1 217 ? 17.925 -0.502 5.136 1.00 89.25 217 GLU A O 1
ATOM 1741 N N . GLN A 1 218 ? 19.710 0.546 4.245 1.00 89.31 218 GLN A N 1
ATOM 1742 C CA . GLN A 1 218 ? 20.709 -0.459 4.647 1.00 89.31 218 GLN A CA 1
ATOM 1743 C C . GLN A 1 218 ? 20.326 -1.884 4.207 1.00 89.31 218 GLN A C 1
ATOM 1745 O O . GLN A 1 218 ? 20.386 -2.830 4.989 1.00 89.31 218 GLN A O 1
ATOM 1750 N N . GLY A 1 219 ? 19.840 -2.031 2.972 1.00 88.31 219 GLY A N 1
ATOM 1751 C CA . GLY A 1 219 ? 19.404 -3.326 2.454 1.00 88.31 219 GLY A CA 1
ATOM 1752 C C . GLY A 1 219 ? 18.101 -3.853 3.064 1.00 88.31 219 GLY A C 1
ATOM 1753 O O . GLY A 1 219 ? 17.778 -5.010 2.842 1.00 88.31 219 GLY A O 1
ATOM 1754 N N . ASN A 1 220 ? 17.344 -3.051 3.815 1.00 91.12 220 ASN A N 1
ATOM 1755 C CA . ASN A 1 220 ? 16.037 -3.431 4.350 1.00 91.12 220 ASN A CA 1
ATOM 1756 C C . ASN A 1 220 ? 14.929 -2.658 3.646 1.00 91.12 220 ASN A C 1
ATOM 1758 O O . ASN A 1 220 ? 15.033 -1.441 3.507 1.00 91.12 220 ASN A O 1
ATOM 1762 N N . LEU A 1 221 ? 13.851 -3.349 3.285 1.00 90.75 221 LEU A N 1
ATOM 1763 C CA . LEU A 1 221 ? 12.578 -2.715 2.984 1.00 90.75 221 LEU A CA 1
ATOM 1764 C C . LEU A 1 221 ? 11.919 -2.349 4.315 1.00 90.75 221 LEU A C 1
ATOM 1766 O O . LEU A 1 221 ? 11.639 -3.213 5.148 1.00 90.75 221 LEU A O 1
ATOM 1770 N N . ARG A 1 222 ? 11.715 -1.058 4.538 1.00 92.88 222 ARG A N 1
ATOM 1771 C CA . ARG A 1 222 ? 11.147 -0.493 5.760 1.00 92.88 222 ARG A CA 1
ATOM 1772 C C . ARG A 1 222 ? 9.852 0.231 5.446 1.00 92.88 222 ARG A C 1
ATOM 1774 O O . ARG A 1 222 ? 9.687 0.746 4.346 1.00 92.88 222 ARG A O 1
ATOM 1781 N N . CYS A 1 223 ? 8.963 0.316 6.423 1.00 92.81 223 CYS A N 1
ATOM 1782 C CA . CYS A 1 223 ? 7.858 1.264 6.414 1.00 92.81 223 CYS A CA 1
ATOM 1783 C C . CYS A 1 223 ? 7.956 2.196 7.622 1.00 92.81 223 CYS A C 1
ATOM 1785 O O . CYS A 1 223 ? 8.675 1.922 8.590 1.00 92.81 223 CYS A O 1
ATOM 1787 N N . VAL A 1 224 ? 7.257 3.325 7.548 1.00 93.50 224 VAL A N 1
ATOM 1788 C CA . VAL A 1 224 ? 7.227 4.315 8.626 1.00 93.50 224 VAL A CA 1
ATOM 1789 C C . VAL A 1 224 ? 5.816 4.381 9.185 1.00 93.50 224 VAL A C 1
ATOM 1791 O O . VAL A 1 224 ? 4.913 4.904 8.538 1.00 93.50 224 VAL A O 1
ATOM 1794 N N . GLU A 1 225 ? 5.634 3.852 10.390 1.00 95.62 225 GLU A N 1
ATOM 1795 C CA . GLU A 1 225 ? 4.439 4.115 11.184 1.00 95.62 225 GLU A CA 1
ATOM 1796 C C . GLU A 1 225 ? 4.465 5.576 11.630 1.00 95.62 225 GLU A C 1
ATOM 1798 O O . GLU A 1 225 ? 5.488 6.062 12.114 1.00 95.62 225 GLU A O 1
ATOM 1803 N N . LYS A 1 226 ? 3.345 6.278 11.471 1.00 96.94 226 LYS A N 1
ATOM 1804 C CA . LYS A 1 226 ? 3.230 7.698 11.811 1.00 96.94 226 LYS A CA 1
ATOM 1805 C C . LYS A 1 226 ? 2.078 7.898 12.768 1.00 96.94 226 LYS A C 1
ATOM 1807 O O . LYS A 1 226 ? 0.980 7.403 12.528 1.00 96.94 226 LYS A O 1
ATOM 1812 N N . SER A 1 227 ? 2.305 8.653 13.834 1.00 98.12 227 SER A N 1
ATOM 1813 C CA . SER A 1 227 ? 1.239 9.029 14.753 1.00 98.12 227 SER A CA 1
ATOM 1814 C C . SER A 1 227 ? 0.861 10.494 14.624 1.00 98.12 227 SER A C 1
ATOM 1816 O O . SER A 1 227 ? 1.696 11.360 14.363 1.00 98.12 227 SER A O 1
ATOM 1818 N N . PHE A 1 228 ? -0.421 10.752 14.833 1.00 98.62 228 PHE A N 1
ATOM 1819 C CA . PHE A 1 228 ? -1.046 12.052 14.731 1.00 98.62 228 PHE A CA 1
ATOM 1820 C C . PHE A 1 228 ? -1.903 12.295 15.968 1.00 98.62 228 PHE A C 1
ATOM 1822 O O . PHE A 1 228 ? -2.607 11.391 16.417 1.00 98.62 228 PHE A O 1
ATOM 1829 N N . VAL A 1 229 ? -1.865 13.503 16.521 1.00 98.62 229 VAL A N 1
ATOM 1830 C CA . VAL A 1 229 ? -2.552 13.852 17.771 1.00 98.62 229 VAL A CA 1
ATOM 1831 C C . VAL A 1 229 ? -3.454 15.071 17.604 1.00 98.62 229 VAL A C 1
ATOM 1833 O O . VAL A 1 229 ? -3.147 15.988 16.840 1.00 98.62 229 VAL A O 1
ATOM 1836 N N . LYS A 1 230 ? -4.579 15.073 18.323 1.00 98.38 230 LYS A N 1
ATOM 1837 C CA . LYS A 1 230 ? -5.501 16.210 18.453 1.00 98.38 230 LYS A CA 1
ATOM 1838 C C . LYS A 1 230 ? -6.183 16.144 19.819 1.00 98.38 230 LYS A C 1
ATOM 1840 O O . LYS A 1 230 ? -7.091 15.339 20.020 1.00 98.38 230 LYS A O 1
ATOM 1845 N N . GLY A 1 231 ? -5.744 16.981 20.760 1.00 97.56 231 GLY A N 1
ATOM 1846 C CA . GLY A 1 231 ? -6.207 16.904 22.149 1.00 97.56 231 GLY A CA 1
ATOM 1847 C C . GLY A 1 231 ? -5.829 15.563 22.786 1.00 97.56 231 GLY A C 1
ATOM 1848 O O . GLY A 1 231 ? -4.663 15.181 22.763 1.00 97.56 231 GLY A O 1
ATOM 1849 N N . ASP A 1 232 ? -6.812 14.834 23.316 1.00 97.62 232 ASP A N 1
ATOM 1850 C CA . ASP A 1 232 ? -6.632 13.507 23.923 1.00 97.62 232 ASP A CA 1
ATOM 1851 C C . ASP A 1 232 ? -6.740 12.338 22.921 1.00 97.62 232 ASP A C 1
ATOM 1853 O O . ASP A 1 232 ? -6.671 11.172 23.317 1.00 97.62 232 ASP A O 1
ATOM 1857 N N . LYS A 1 233 ? -6.909 12.636 21.626 1.00 98.38 233 LYS A N 1
ATOM 1858 C CA . LYS A 1 233 ? -7.055 11.640 20.558 1.00 98.38 233 LYS A CA 1
ATOM 1859 C C . LYS A 1 233 ? -5.738 11.422 19.819 1.00 98.38 233 LYS A C 1
ATOM 1861 O O . LYS A 1 233 ? -5.063 12.383 19.444 1.00 98.38 233 LYS A O 1
ATOM 1866 N N . LYS A 1 234 ? -5.419 10.158 19.537 1.00 98.62 234 LYS A N 1
ATOM 1867 C CA . LYS A 1 234 ? -4.270 9.710 18.742 1.00 98.62 234 LYS A CA 1
ATOM 1868 C C . LYS A 1 234 ? -4.745 8.822 17.592 1.00 98.62 234 LYS A C 1
ATOM 1870 O O . LYS A 1 234 ? -5.440 7.832 17.812 1.00 98.62 234 LYS A O 1
ATOM 1875 N N . ILE A 1 235 ? -4.338 9.164 16.375 1.00 98.69 235 ILE A N 1
ATOM 1876 C CA . ILE A 1 235 ? -4.471 8.315 15.189 1.00 98.69 235 ILE A CA 1
ATOM 1877 C C . ILE A 1 235 ? -3.082 7.800 14.831 1.00 98.69 235 ILE A C 1
ATOM 1879 O O . ILE A 1 235 ? -2.127 8.572 14.781 1.00 98.69 235 ILE A O 1
ATOM 1883 N N . VAL A 1 236 ? -2.956 6.505 14.579 1.00 98.31 236 VAL A N 1
ATOM 1884 C CA . VAL A 1 236 ? -1.732 5.900 14.064 1.00 98.31 236 VAL A CA 1
ATOM 1885 C C . VAL A 1 236 ? -1.990 5.391 12.658 1.00 98.31 236 VAL A C 1
ATOM 1887 O O . VAL A 1 236 ? -2.860 4.550 12.458 1.00 98.31 236 VAL A O 1
ATOM 1890 N N . LEU A 1 237 ? -1.211 5.877 11.698 1.00 97.50 237 LEU A N 1
ATOM 1891 C CA . LEU A 1 237 ? -1.110 5.296 10.370 1.00 97.50 237 LEU A CA 1
ATOM 1892 C C . LEU A 1 237 ? -0.036 4.222 10.384 1.00 97.50 237 LEU A C 1
ATOM 1894 O O . LEU A 1 237 ? 1.143 4.508 10.604 1.00 97.50 237 LEU A O 1
ATOM 1898 N N . LEU A 1 238 ? -0.462 2.992 10.141 1.00 96.38 238 LEU A N 1
ATOM 1899 C CA . LEU A 1 238 ? 0.388 1.822 10.119 1.00 96.38 238 LEU A CA 1
ATOM 1900 C C . LEU A 1 238 ? 0.399 1.253 8.692 1.00 96.38 238 LEU A C 1
ATOM 1902 O O . LEU A 1 238 ? -0.558 0.579 8.303 1.00 96.38 238 LEU A O 1
ATOM 1906 N N . PRO A 1 239 ? 1.459 1.514 7.903 1.00 94.69 239 PRO A N 1
ATOM 1907 C CA . PRO A 1 239 ? 1.571 0.972 6.557 1.00 94.69 239 PRO A CA 1
ATOM 1908 C C . PRO A 1 239 ? 1.717 -0.548 6.605 1.00 94.69 239 PRO A C 1
ATOM 1910 O O . PRO A 1 239 ? 2.672 -1.077 7.183 1.00 94.69 239 PRO A O 1
ATOM 1913 N N . MET A 1 240 ? 0.785 -1.237 5.961 1.00 94.56 240 MET A N 1
ATOM 1914 C CA . MET A 1 240 ? 0.744 -2.686 5.842 1.00 94.56 240 MET A CA 1
ATOM 1915 C C . MET A 1 240 ? 1.129 -3.117 4.426 1.00 94.56 240 MET A C 1
ATOM 1917 O O . MET A 1 240 ? 0.897 -2.417 3.438 1.00 94.56 240 MET A O 1
ATOM 1921 N N . ALA A 1 241 ? 1.714 -4.306 4.345 1.00 92.75 241 ALA A N 1
ATOM 1922 C CA . ALA A 1 241 ? 1.904 -5.057 3.115 1.00 92.75 241 ALA A CA 1
ATOM 1923 C C . ALA A 1 241 ? 1.312 -6.453 3.311 1.00 92.75 241 ALA A C 1
ATOM 1925 O O . ALA A 1 241 ? 1.345 -6.978 4.427 1.00 92.75 241 ALA A O 1
ATOM 1926 N N . HIS A 1 242 ? 0.832 -7.076 2.234 1.00 91.31 242 HIS A N 1
ATOM 1927 C CA . HIS A 1 242 ? 0.301 -8.441 2.292 1.00 91.31 242 HIS A CA 1
ATOM 1928 C C . HIS A 1 242 ? 1.373 -9.506 2.561 1.00 91.31 242 HIS A C 1
ATOM 1930 O O . HIS A 1 242 ? 1.037 -10.594 3.026 1.00 91.31 242 HIS A O 1
ATOM 1936 N N . ILE A 1 243 ? 2.648 -9.188 2.310 1.00 91.88 243 ILE A N 1
ATOM 1937 C CA . ILE A 1 243 ? 3.803 -10.049 2.589 1.00 91.88 243 ILE A CA 1
ATOM 1938 C C . ILE A 1 243 ? 4.915 -9.270 3.299 1.00 91.88 243 ILE A C 1
ATOM 1940 O O . ILE A 1 243 ? 5.153 -8.099 2.999 1.00 91.88 243 ILE A O 1
ATOM 1944 N N . GLY A 1 244 ? 5.604 -9.932 4.225 1.00 93.62 244 GLY A N 1
ATOM 1945 C CA . GLY A 1 244 ? 6.655 -9.351 5.058 1.00 93.62 244 GLY A CA 1
ATOM 1946 C C . GLY A 1 244 ? 7.247 -10.379 6.021 1.00 93.62 244 GLY A C 1
ATOM 1947 O O . GLY A 1 244 ? 6.750 -11.494 6.140 1.00 93.62 244 GLY A O 1
ATOM 1948 N N . ASP A 1 245 ? 8.325 -10.031 6.714 1.00 95.19 245 ASP A N 1
ATOM 1949 C CA . ASP A 1 245 ? 8.904 -10.880 7.755 1.00 95.19 245 ASP A CA 1
ATOM 1950 C C . ASP A 1 245 ? 7.881 -11.128 8.875 1.00 95.19 245 ASP A C 1
ATOM 1952 O O . ASP A 1 245 ? 7.211 -10.205 9.335 1.00 95.19 245 ASP A O 1
ATOM 1956 N N . ALA A 1 246 ? 7.801 -12.355 9.394 1.00 95.50 246 ALA A N 1
ATOM 1957 C CA . ALA A 1 246 ? 6.903 -12.677 10.509 1.00 95.50 246 ALA A CA 1
ATOM 1958 C C . ALA A 1 246 ? 7.089 -11.738 11.713 1.00 95.50 246 ALA A C 1
ATOM 1960 O O . ALA A 1 246 ? 6.120 -11.256 12.304 1.00 95.50 246 ALA A O 1
ATOM 1961 N N . SER A 1 247 ? 8.344 -11.396 12.021 1.00 96.06 247 SER A N 1
ATOM 1962 C CA . SER A 1 247 ? 8.698 -10.484 13.111 1.00 96.06 247 SER A CA 1
ATOM 1963 C C . SER A 1 247 ? 8.119 -9.078 12.945 1.00 96.06 247 SER A C 1
ATOM 1965 O O . SER A 1 247 ? 7.882 -8.405 13.946 1.00 96.06 247 SER A O 1
ATOM 1967 N N . PHE A 1 248 ? 7.877 -8.624 11.710 1.00 96.25 248 PHE A N 1
ATOM 1968 C CA . PHE A 1 248 ? 7.223 -7.342 11.453 1.00 96.25 248 PHE A CA 1
ATOM 1969 C C . PHE A 1 248 ? 5.791 -7.350 12.002 1.00 96.25 248 PHE A C 1
ATOM 1971 O O . PHE A 1 248 ? 5.439 -6.511 12.834 1.00 96.25 248 PHE A O 1
ATOM 1978 N N . TYR A 1 249 ? 4.988 -8.337 11.595 1.00 96.88 249 TYR A N 1
ATOM 1979 C CA . TYR A 1 249 ? 3.591 -8.457 12.014 1.00 96.88 249 TYR A CA 1
ATOM 1980 C C . TYR A 1 249 ? 3.467 -8.757 13.509 1.00 96.88 249 TYR A C 1
ATOM 1982 O O . TYR A 1 249 ? 2.677 -8.119 14.205 1.00 96.88 249 TYR A O 1
ATOM 1990 N N . GLN A 1 250 ? 4.289 -9.672 14.024 1.00 96.25 250 GLN A N 1
ATOM 1991 C CA . GLN A 1 250 ? 4.308 -10.025 15.445 1.00 96.25 250 GLN A CA 1
ATOM 1992 C C . GLN A 1 250 ? 4.729 -8.838 16.322 1.00 96.25 250 GLN A C 1
ATOM 1994 O O . GLN A 1 250 ? 4.178 -8.642 17.406 1.00 96.25 250 GLN A O 1
ATOM 1999 N N . GLY A 1 251 ? 5.661 -8.007 15.841 1.00 96.31 251 GLY A N 1
ATOM 2000 C CA . GLY A 1 251 ? 6.049 -6.763 16.502 1.00 96.31 251 GLY A CA 1
ATOM 2001 C C . GLY A 1 251 ? 4.874 -5.796 16.639 1.00 96.31 251 GLY A C 1
ATOM 2002 O O . GLY A 1 251 ? 4.625 -5.288 17.729 1.00 96.31 251 GLY A O 1
ATOM 2003 N N . ILE A 1 252 ? 4.090 -5.612 15.572 1.00 96.19 252 ILE A N 1
ATOM 2004 C CA . ILE A 1 252 ? 2.874 -4.788 15.626 1.00 96.19 252 ILE A CA 1
ATOM 2005 C C . ILE A 1 252 ? 1.873 -5.369 16.630 1.00 96.19 252 ILE A C 1
ATOM 2007 O O . ILE A 1 252 ? 1.365 -4.637 17.477 1.00 96.19 252 ILE A O 1
ATOM 2011 N N . VAL A 1 253 ? 1.593 -6.676 16.575 1.00 95.69 253 VAL A N 1
ATOM 2012 C CA . VAL A 1 253 ? 0.658 -7.317 17.516 1.00 95.69 253 VAL A CA 1
ATOM 2013 C C . VAL A 1 253 ? 1.086 -7.046 18.958 1.00 95.69 253 VAL A C 1
ATOM 2015 O O . VAL A 1 253 ? 0.281 -6.575 19.761 1.00 95.69 253 VAL A O 1
ATOM 2018 N N . LYS A 1 254 ? 2.368 -7.256 19.274 1.00 96.38 254 LYS A N 1
ATOM 2019 C CA . LYS A 1 254 ? 2.938 -7.007 20.603 1.00 96.38 254 LYS A CA 1
ATOM 2020 C C . LYS A 1 254 ? 2.764 -5.554 21.055 1.00 96.38 254 LYS A C 1
ATOM 2022 O O . LYS A 1 254 ? 2.378 -5.323 22.200 1.00 96.38 254 LYS A O 1
ATOM 2027 N N . ASP A 1 255 ? 3.009 -4.590 20.170 1.00 96.31 255 ASP A N 1
ATOM 2028 C CA . ASP A 1 255 ? 2.953 -3.158 20.490 1.00 96.31 255 ASP A CA 1
ATOM 2029 C C . ASP A 1 255 ? 1.536 -2.661 20.813 1.00 96.31 255 ASP A C 1
ATOM 2031 O O . ASP A 1 255 ? 1.374 -1.627 21.475 1.00 96.31 255 ASP A O 1
ATOM 2035 N N . TYR A 1 256 ? 0.508 -3.369 20.343 1.00 96.12 256 TYR A N 1
ATOM 2036 C CA . TYR A 1 256 ? -0.890 -2.965 20.490 1.00 96.12 256 TYR A CA 1
ATOM 2037 C C . TYR A 1 256 ? -1.723 -3.880 21.387 1.00 96.12 256 TYR A C 1
ATOM 2039 O O . TYR A 1 256 ? -2.758 -3.432 21.871 1.00 96.12 256 TYR A O 1
ATOM 2047 N N . LEU A 1 257 ? -1.263 -5.099 21.684 1.00 93.88 257 LEU A N 1
ATOM 2048 C CA . LEU A 1 257 ? -2.025 -6.148 22.374 1.00 93.88 257 LEU A CA 1
ATOM 2049 C C . LEU A 1 257 ? -2.778 -5.687 23.635 1.00 93.88 257 LEU A C 1
ATOM 2051 O O . LEU A 1 257 ? -3.912 -6.107 23.867 1.00 93.88 257 LEU A O 1
ATOM 2055 N N . ASN A 1 258 ? -2.146 -4.824 24.434 1.00 92.88 258 ASN A N 1
ATOM 2056 C CA . ASN A 1 258 ? -2.659 -4.363 25.729 1.00 92.88 258 ASN A CA 1
ATOM 2057 C C . ASN A 1 258 ? -3.294 -2.965 25.683 1.00 92.88 258 ASN A C 1
ATOM 2059 O O . ASN A 1 258 ? -3.622 -2.404 26.730 1.00 92.88 258 ASN A O 1
ATOM 2063 N N . LYS A 1 259 ? -3.437 -2.376 24.493 1.00 95.25 259 LYS A N 1
ATOM 2064 C CA . LYS A 1 259 ? -4.013 -1.043 24.318 1.00 95.25 259 LYS A CA 1
ATOM 2065 C C . LYS A 1 259 ? -5.518 -1.145 24.091 1.00 95.25 259 LYS A C 1
ATOM 2067 O O . LYS A 1 259 ? -5.998 -2.044 23.408 1.00 95.25 259 LYS A O 1
ATOM 2072 N N . ASP A 1 260 ? -6.249 -0.192 24.656 1.00 96.62 260 ASP A N 1
ATOM 2073 C CA . ASP A 1 260 ? -7.641 0.060 24.292 1.00 96.62 260 ASP A CA 1
ATOM 2074 C C . ASP A 1 260 ? -7.639 0.890 23.003 1.00 96.62 260 ASP A C 1
ATOM 2076 O O . ASP A 1 260 ? -7.326 2.085 23.016 1.00 96.62 260 ASP A O 1
ATOM 2080 N N . ALA A 1 261 ? -7.825 0.210 21.874 1.00 97.31 261 ALA A N 1
ATOM 2081 C CA . ALA A 1 261 ? -7.639 0.775 20.546 1.00 97.31 261 ALA A CA 1
ATOM 2082 C C . ALA A 1 261 ? -8.707 0.273 19.577 1.00 97.31 261 ALA A C 1
ATOM 2084 O O . ALA A 1 261 ? -9.100 -0.896 19.607 1.00 97.31 261 ALA A O 1
ATOM 2085 N N . VAL A 1 262 ? -9.112 1.140 18.651 1.00 98.31 262 VAL A N 1
ATOM 2086 C CA . VAL A 1 262 ? -9.909 0.743 17.489 1.00 98.31 262 VAL A CA 1
ATOM 2087 C C . VAL A 1 262 ? -8.989 0.563 16.292 1.00 98.31 262 VAL A C 1
ATOM 2089 O O . VAL A 1 262 ? -8.314 1.504 15.881 1.00 98.31 262 VAL A O 1
ATOM 2092 N N . PHE A 1 263 ? -8.973 -0.638 15.724 1.00 97.69 263 PHE A N 1
ATOM 2093 C CA . PHE A 1 263 ? -8.250 -0.943 14.496 1.00 97.69 263 PHE A CA 1
ATOM 2094 C C . PHE A 1 263 ? -9.191 -0.819 13.303 1.00 97.69 263 PHE A C 1
ATOM 2096 O O . PHE A 1 263 ? -10.114 -1.619 13.155 1.00 97.69 263 PHE A O 1
ATOM 2103 N N . LEU A 1 264 ? -8.943 0.170 12.449 1.00 98.06 264 LEU A N 1
ATOM 2104 C CA . LEU A 1 264 ? -9.542 0.255 11.123 1.00 98.06 264 LEU A CA 1
ATOM 2105 C C . LEU A 1 264 ? -8.693 -0.607 10.191 1.00 98.06 264 LEU A C 1
ATOM 2107 O O . LEU A 1 264 ? -7.537 -0.273 9.920 1.00 98.06 264 LEU A O 1
ATOM 2111 N N . VAL A 1 265 ? -9.246 -1.744 9.773 1.00 95.38 265 VAL A N 1
ATOM 2112 C CA . VAL A 1 265 ? -8.525 -2.736 8.970 1.00 95.38 265 VAL A CA 1
ATOM 2113 C C . VAL A 1 265 ? -9.017 -2.758 7.535 1.00 95.38 265 VAL A C 1
ATOM 2115 O O . VAL A 1 265 ? -10.220 -2.670 7.266 1.00 95.38 265 VAL A O 1
ATOM 2118 N N . GLU A 1 266 ? -8.050 -2.895 6.635 1.00 91.88 266 GLU A N 1
ATOM 2119 C CA . GLU A 1 266 ? -8.269 -3.220 5.233 1.00 91.88 266 GLU A CA 1
ATOM 2120 C C . GLU A 1 266 ? -8.833 -4.640 5.088 1.00 91.88 266 GLU A C 1
ATOM 2122 O O . GLU A 1 266 ? -8.457 -5.556 5.826 1.00 91.88 266 GLU A O 1
ATOM 2127 N N . GLY A 1 267 ? -9.723 -4.830 4.117 1.00 85.44 267 GLY A N 1
ATOM 2128 C CA . GLY A 1 267 ? -10.300 -6.126 3.808 1.00 85.44 267 GLY A CA 1
ATOM 2129 C C . GLY A 1 267 ? -11.652 -5.970 3.149 1.00 85.44 267 GLY A C 1
ATOM 2130 O O . GLY A 1 267 ? -12.656 -5.723 3.818 1.00 85.44 267 GLY A O 1
ATOM 2131 N N . VAL A 1 268 ? -11.658 -6.133 1.830 1.00 83.94 268 VAL A N 1
ATOM 2132 C CA . VAL A 1 268 ? -12.868 -6.053 1.020 1.00 83.94 268 VAL A CA 1
ATOM 2133 C C . VAL A 1 268 ? -13.829 -7.146 1.474 1.00 83.94 268 VAL A C 1
ATOM 2135 O O . VAL A 1 268 ? -13.497 -8.335 1.465 1.00 83.94 268 VAL A O 1
ATOM 2138 N N . LYS A 1 269 ? -15.024 -6.739 1.899 1.00 90.06 269 LYS A N 1
ATOM 2139 C CA . LYS A 1 269 ? -16.060 -7.677 2.318 1.00 90.06 269 LYS A CA 1
ATOM 2140 C C . LYS A 1 269 ? -16.847 -8.117 1.089 1.00 90.06 269 LYS A C 1
ATOM 2142 O O . LYS A 1 269 ? -17.288 -7.289 0.299 1.00 90.06 269 LYS A O 1
ATOM 2147 N N . ASP A 1 270 ? -16.978 -9.429 0.910 1.00 93.94 270 ASP A N 1
ATOM 2148 C CA . ASP A 1 270 ? -17.629 -10.016 -0.262 1.00 93.94 270 ASP A CA 1
ATOM 2149 C C . ASP A 1 270 ? -18.949 -10.696 0.099 1.00 93.94 270 ASP A C 1
ATOM 2151 O O . ASP A 1 270 ? -19.109 -11.910 -0.004 1.00 93.94 270 ASP A O 1
ATOM 2155 N N . THR A 1 271 ? -19.919 -9.907 0.559 1.00 95.00 271 THR A N 1
ATOM 2156 C CA . THR A 1 271 ? -21.239 -10.437 0.945 1.00 95.00 271 THR A CA 1
ATOM 2157 C C . THR A 1 271 ? -22.000 -11.108 -0.198 1.00 95.00 271 THR A C 1
ATOM 2159 O O . THR A 1 271 ? -22.849 -11.958 0.063 1.00 95.00 271 THR A O 1
ATOM 2162 N N . LYS A 1 272 ? -21.717 -10.734 -1.451 1.00 96.06 272 LYS A N 1
ATOM 2163 C CA . LYS A 1 272 ? -22.403 -11.255 -2.643 1.00 96.06 272 LYS A CA 1
ATOM 2164 C C . LYS A 1 272 ? -21.617 -12.339 -3.390 1.00 96.06 272 LYS A C 1
ATOM 2166 O O . LYS A 1 272 ? -22.109 -12.808 -4.413 1.00 96.06 272 LYS A O 1
ATOM 2171 N N . GLY A 1 273 ? -20.435 -12.734 -2.912 1.00 95.06 273 GLY A N 1
ATOM 2172 C CA . GLY A 1 273 ? -19.611 -13.755 -3.571 1.00 95.06 273 GLY A CA 1
ATOM 2173 C C . GLY A 1 273 ? -19.173 -13.361 -4.987 1.00 95.06 273 GLY A C 1
ATOM 2174 O O . GLY A 1 273 ? -19.189 -14.194 -5.893 1.00 95.06 273 GLY A O 1
ATOM 2175 N N . LEU A 1 274 ? -18.869 -12.079 -5.215 1.00 95.50 274 LEU A N 1
ATOM 2176 C CA . LEU A 1 274 ? -18.438 -11.567 -6.520 1.00 95.50 274 LEU A CA 1
ATOM 2177 C C . LEU A 1 274 ? -16.975 -11.911 -6.827 1.00 95.50 274 LEU A C 1
ATOM 2179 O O . LEU A 1 274 ? -16.583 -11.939 -8.000 1.00 95.50 274 LEU A O 1
ATOM 2183 N N . ILE A 1 275 ? -16.173 -12.171 -5.793 1.00 93.38 275 ILE A N 1
ATOM 2184 C CA . ILE A 1 275 ? -14.783 -12.590 -5.922 1.00 93.38 275 ILE A CA 1
ATOM 2185 C C . ILE A 1 275 ? -14.736 -14.119 -5.902 1.00 93.38 275 ILE A C 1
ATOM 2187 O O . ILE A 1 275 ? -15.114 -14.770 -4.933 1.00 93.38 275 ILE A O 1
ATOM 2191 N N . LYS A 1 276 ? -14.290 -14.701 -7.014 1.00 90.62 276 LYS A N 1
ATOM 2192 C CA . LYS A 1 276 ? -14.348 -16.144 -7.281 1.00 90.62 276 LYS A CA 1
ATOM 2193 C C . LYS A 1 276 ? -13.167 -16.924 -6.705 1.00 90.62 276 LYS A C 1
ATOM 2195 O O . LYS A 1 276 ? -13.273 -18.135 -6.559 1.00 90.62 276 LYS A O 1
ATOM 2200 N N . GLY A 1 277 ? -12.076 -16.241 -6.363 1.00 85.31 277 GLY A N 1
ATOM 2201 C CA . GLY A 1 277 ? -10.861 -16.853 -5.828 1.00 85.31 277 GLY A CA 1
ATOM 2202 C C . GLY A 1 277 ? -10.316 -16.109 -4.614 1.00 85.31 277 GLY A C 1
ATOM 2203 O O . GLY A 1 277 ? -10.972 -15.246 -4.033 1.00 85.31 277 GLY A O 1
ATOM 2204 N N . GLN A 1 278 ? -9.090 -16.434 -4.219 1.00 82.06 278 GLN A N 1
ATOM 2205 C CA . GLN A 1 278 ? -8.364 -15.664 -3.212 1.00 82.06 278 GLN A CA 1
ATOM 2206 C C . GLN A 1 278 ? -7.125 -15.039 -3.843 1.00 82.06 278 GLN A C 1
ATOM 2208 O O . GLN A 1 278 ? -6.421 -15.669 -4.635 1.00 82.06 278 GLN A O 1
ATOM 2213 N N . LEU A 1 279 ? -6.817 -13.806 -3.445 1.00 80.56 279 LEU A N 1
ATOM 2214 C CA . LEU A 1 279 ? -5.490 -13.241 -3.658 1.00 80.56 279 LEU A CA 1
ATOM 2215 C C . LEU A 1 279 ? -4.530 -13.967 -2.709 1.00 80.56 279 LEU A C 1
ATOM 2217 O O . LEU A 1 279 ? -4.379 -13.599 -1.544 1.00 80.56 279 LEU A O 1
ATOM 2221 N N . PHE A 1 280 ? -3.958 -15.071 -3.187 1.00 77.94 280 PHE A N 1
ATOM 2222 C CA . PHE A 1 280 ? -3.014 -15.878 -2.425 1.00 77.94 280 PHE A CA 1
ATOM 2223 C C . PHE A 1 280 ? -1.593 -15.387 -2.681 1.00 77.94 280 PHE A C 1
ATOM 2225 O O . PHE A 1 280 ? -1.101 -15.436 -3.813 1.00 77.94 280 PHE A O 1
ATOM 2232 N N . TYR A 1 281 ? -0.917 -14.951 -1.621 1.00 80.94 281 TYR A N 1
ATOM 2233 C CA . TYR A 1 281 ? 0.474 -14.519 -1.680 1.00 80.94 281 TYR A CA 1
ATOM 2234 C C . TYR A 1 281 ? 1.433 -15.577 -1.126 1.00 80.94 281 TYR A C 1
ATOM 2236 O O . TYR A 1 281 ? 2.643 -15.418 -1.251 1.00 80.94 281 TYR A O 1
ATOM 2244 N N . GLY A 1 282 ? 0.930 -16.678 -0.564 1.00 81.88 282 GLY A N 1
ATOM 2245 C CA . GLY A 1 282 ? 1.718 -17.635 0.207 1.00 81.88 282 GLY A CA 1
ATOM 2246 C C . GLY A 1 282 ? 2.791 -18.341 -0.608 1.00 81.88 282 GLY A C 1
ATOM 2247 O O . GLY A 1 282 ? 3.879 -18.586 -0.094 1.00 81.88 282 GLY A O 1
ATOM 2248 N N . THR A 1 283 ? 2.546 -18.600 -1.897 1.00 76.44 283 THR A N 1
ATOM 2249 C CA . THR A 1 283 ? 3.572 -19.149 -2.798 1.00 76.44 283 THR A CA 1
ATOM 2250 C C . THR A 1 283 ? 4.732 -18.169 -2.960 1.00 76.44 283 THR A C 1
ATOM 2252 O O . THR A 1 283 ? 5.887 -18.557 -2.796 1.00 76.44 283 THR A O 1
ATOM 2255 N N . VAL A 1 284 ? 4.426 -16.895 -3.224 1.00 76.62 284 VAL A N 1
ATOM 2256 C CA . VAL A 1 284 ? 5.427 -15.831 -3.384 1.00 76.62 284 VAL A CA 1
ATOM 2257 C C . VAL A 1 284 ? 6.152 -15.584 -2.063 1.00 76.62 284 VAL A C 1
ATOM 2259 O O . VAL A 1 284 ? 7.379 -15.560 -2.036 1.00 76.62 284 VAL A O 1
ATOM 2262 N N . ALA A 1 285 ? 5.416 -15.496 -0.954 1.00 84.88 285 ALA A N 1
ATOM 2263 C CA . ALA A 1 285 ? 5.973 -15.318 0.380 1.00 84.88 285 ALA A CA 1
ATOM 2264 C C . ALA A 1 285 ? 6.953 -16.450 0.727 1.00 84.88 285 ALA A C 1
ATOM 2266 O O . ALA A 1 285 ? 8.111 -16.190 1.052 1.00 84.88 285 ALA A O 1
ATOM 2267 N N . LYS A 1 286 ? 6.541 -17.710 0.532 1.00 85.38 286 LYS A N 1
ATOM 2268 C CA . LYS A 1 286 ? 7.381 -18.892 0.762 1.00 85.38 286 LYS A CA 1
ATOM 2269 C C . LYS A 1 286 ? 8.631 -18.898 -0.120 1.00 85.38 286 LYS A C 1
ATOM 2271 O O . LYS A 1 286 ? 9.712 -19.196 0.377 1.00 85.38 286 LYS A O 1
ATOM 2276 N N . GLN A 1 287 ? 8.504 -18.568 -1.407 1.00 79.38 287 GLN A N 1
ATOM 2277 C CA . GLN A 1 287 ? 9.647 -18.481 -2.326 1.00 79.38 287 GLN A CA 1
ATOM 2278 C C . GLN A 1 287 ? 10.631 -17.371 -1.941 1.00 79.38 287 GLN A C 1
ATOM 2280 O O . GLN A 1 287 ? 11.828 -17.510 -2.175 1.00 79.38 287 GLN A O 1
ATOM 2285 N N . MET A 1 288 ? 10.135 -16.286 -1.346 1.00 79.19 288 MET A N 1
ATOM 2286 C CA . MET A 1 288 ? 10.937 -15.157 -0.873 1.00 79.19 288 MET A CA 1
ATOM 2287 C C . MET A 1 288 ? 11.431 -15.326 0.575 1.00 79.19 288 MET A C 1
ATOM 2289 O O . MET A 1 288 ? 12.088 -14.424 1.091 1.00 79.19 288 MET A O 1
ATOM 2293 N N . GLY A 1 289 ? 11.113 -16.443 1.242 1.00 86.56 289 GLY A N 1
ATOM 2294 C CA . GLY A 1 289 ? 11.486 -16.678 2.640 1.00 86.56 289 GLY A CA 1
ATOM 2295 C C . GLY A 1 289 ? 10.833 -15.706 3.632 1.00 86.56 289 GLY A C 1
ATOM 2296 O O . GLY A 1 289 ? 11.422 -15.408 4.668 1.00 86.56 289 GLY A O 1
ATOM 2297 N N . ILE A 1 290 ? 9.644 -15.192 3.305 1.00 91.81 290 ILE A N 1
ATOM 2298 C CA . ILE A 1 290 ? 8.852 -14.261 4.124 1.00 91.81 290 ILE A CA 1
ATOM 2299 C C . ILE A 1 290 ? 7.455 -14.838 4.404 1.00 91.81 290 ILE A C 1
ATOM 2301 O O . ILE A 1 290 ? 7.090 -15.897 3.893 1.00 91.81 290 ILE A O 1
ATOM 2305 N N . SER A 1 291 ? 6.663 -14.140 5.216 1.00 93.19 291 SER A N 1
ATOM 2306 C CA . SER A 1 291 ? 5.333 -14.568 5.654 1.00 93.19 291 SER A CA 1
ATOM 2307 C C . SER A 1 291 ? 4.214 -13.730 5.041 1.00 93.19 291 SER A C 1
ATOM 2309 O O . SER A 1 291 ? 4.413 -12.590 4.619 1.00 93.19 291 SER A O 1
ATOM 2311 N N . GLU A 1 292 ? 3.005 -14.290 5.025 1.00 92.81 292 GLU A N 1
ATOM 2312 C CA . GLU A 1 292 ? 1.793 -13.543 4.700 1.00 92.81 292 GLU A CA 1
ATOM 2313 C C . GLU A 1 292 ? 1.274 -12.777 5.923 1.00 92.81 292 GLU A C 1
ATOM 2315 O O . GLU A 1 292 ? 1.269 -13.273 7.051 1.00 92.81 292 GLU A O 1
ATOM 2320 N N . GLN A 1 293 ? 0.717 -11.592 5.689 1.00 93.25 293 GLN A N 1
ATOM 2321 C CA . GLN A 1 293 ? 0.025 -10.820 6.720 1.00 93.25 293 GLN A CA 1
ATOM 2322 C C . GLN A 1 293 ? -1.081 -11.643 7.393 1.00 93.25 293 GLN A C 1
ATOM 2324 O O . GLN A 1 293 ? -1.188 -11.655 8.614 1.00 93.25 293 GLN A O 1
ATOM 2329 N N . LYS A 1 294 ? -1.891 -12.368 6.609 1.00 90.44 294 LYS A N 1
ATOM 2330 C CA . LYS A 1 294 ? -3.029 -13.155 7.113 1.00 90.44 294 LYS A CA 1
ATOM 2331 C C . LYS A 1 294 ? -2.602 -14.271 8.076 1.00 90.44 294 LYS A C 1
ATOM 2333 O O . LYS A 1 294 ? -3.385 -14.654 8.947 1.00 90.44 294 LYS A O 1
ATOM 2338 N N . SER A 1 295 ? -1.390 -14.814 7.931 1.00 90.81 295 SER A N 1
ATOM 2339 C CA . SER A 1 295 ? -0.902 -15.886 8.803 1.00 90.81 295 SER A CA 1
ATOM 2340 C C . SER A 1 295 ? -0.349 -15.359 10.126 1.00 90.81 295 SER A C 1
ATOM 2342 O O . SER A 1 295 ? -0.617 -15.980 11.155 1.00 90.81 295 SER A O 1
ATOM 2344 N N . GLU A 1 296 ? 0.351 -14.222 10.103 1.00 94.62 296 GLU A N 1
ATOM 2345 C CA . GLU A 1 296 ? 1.120 -13.696 11.244 1.00 94.62 296 GLU A CA 1
ATOM 2346 C C . GLU A 1 296 ? 0.419 -12.570 12.015 1.00 94.62 296 GLU A C 1
ATOM 2348 O O . GLU A 1 296 ? 0.618 -12.420 13.220 1.00 94.62 296 GLU A O 1
ATOM 2353 N N . PHE A 1 297 ? -0.403 -11.756 11.348 1.00 94.44 297 PHE A N 1
ATOM 2354 C CA . PHE A 1 297 ? -1.076 -10.605 11.953 1.00 94.44 297 PHE A CA 1
ATOM 2355 C C . PHE A 1 297 ? -2.361 -11.033 12.673 1.00 94.44 297 PHE A C 1
ATOM 2357 O O . PHE A 1 297 ? -3.477 -10.749 12.238 1.00 94.44 297 PHE A O 1
ATOM 2364 N N . LYS A 1 298 ? -2.193 -11.771 13.774 1.00 94.31 298 LYS A N 1
ATOM 2365 C CA . LYS A 1 298 ? -3.285 -12.335 14.573 1.00 94.31 298 LYS A CA 1
ATOM 2366 C C . LYS A 1 298 ? -3.197 -11.857 16.011 1.00 94.31 298 LYS A C 1
ATOM 2368 O O . LYS A 1 298 ? -2.192 -12.067 16.685 1.00 94.31 298 LYS A O 1
ATOM 2373 N N . PHE A 1 299 ? -4.276 -11.252 16.489 1.00 92.94 299 PHE A N 1
ATOM 2374 C CA . PHE A 1 299 ? -4.424 -10.917 17.898 1.00 92.94 299 PHE A CA 1
ATOM 2375 C C . PHE A 1 299 ? -5.110 -12.072 18.643 1.00 92.94 299 PHE A C 1
ATOM 2377 O O . PHE A 1 299 ? -5.984 -12.724 18.069 1.00 92.94 299 PHE A O 1
ATOM 2384 N N . PRO A 1 300 ? -4.743 -12.338 19.909 1.00 93.06 300 PRO A N 1
ATOM 2385 C CA . PRO A 1 300 ? -5.483 -13.255 20.770 1.00 93.06 300 PRO A CA 1
ATOM 2386 C C . PRO A 1 300 ? -6.947 -12.827 20.918 1.00 93.06 300 PRO A C 1
ATOM 2388 O O . PRO A 1 300 ? -7.236 -11.633 20.968 1.00 93.06 300 PRO A O 1
ATOM 2391 N N . GLU A 1 301 ? -7.857 -13.791 21.075 1.00 88.75 301 GLU A N 1
ATOM 2392 C CA . GLU A 1 301 ? -9.305 -13.535 21.191 1.00 88.75 301 GLU A CA 1
ATOM 2393 C C . GLU A 1 301 ? -9.659 -12.579 22.341 1.00 88.75 301 GLU A C 1
ATOM 2395 O O . GLU A 1 301 ? -10.568 -11.760 22.229 1.00 88.75 301 GLU A O 1
ATOM 2400 N N . LYS A 1 302 ? -8.913 -12.649 23.450 1.00 86.25 302 LYS A N 1
ATOM 2401 C CA . LYS A 1 302 ? -9.098 -11.794 24.630 1.00 86.25 302 LYS A CA 1
ATOM 2402 C C . LYS A 1 302 ? -8.226 -10.540 24.551 1.00 86.25 302 LYS A C 1
ATOM 2404 O O . LYS A 1 302 ? -7.310 -10.367 25.353 1.00 86.25 302 LYS A O 1
ATOM 2409 N N . THR A 1 303 ? -8.503 -9.667 23.588 1.00 92.06 303 THR A N 1
ATOM 2410 C CA . THR A 1 303 ? -7.876 -8.340 23.490 1.00 92.06 303 THR A CA 1
ATOM 2411 C C . THR A 1 303 ? -8.894 -7.225 23.738 1.00 92.06 303 THR A C 1
ATOM 2413 O O . THR A 1 303 ? -10.091 -7.402 23.534 1.00 92.06 303 THR A O 1
ATOM 2416 N N . LYS A 1 304 ? -8.416 -6.060 24.191 1.00 93.69 304 LYS A N 1
ATOM 2417 C CA . LYS A 1 304 ? -9.221 -4.827 24.273 1.00 93.69 304 LYS A CA 1
ATOM 2418 C C . LYS A 1 304 ? -9.351 -4.127 22.918 1.00 93.69 304 LYS A C 1
ATOM 2420 O O . LYS A 1 304 ? -10.009 -3.099 22.818 1.00 93.69 304 LYS A O 1
ATOM 2425 N N . ILE A 1 305 ? -8.712 -4.665 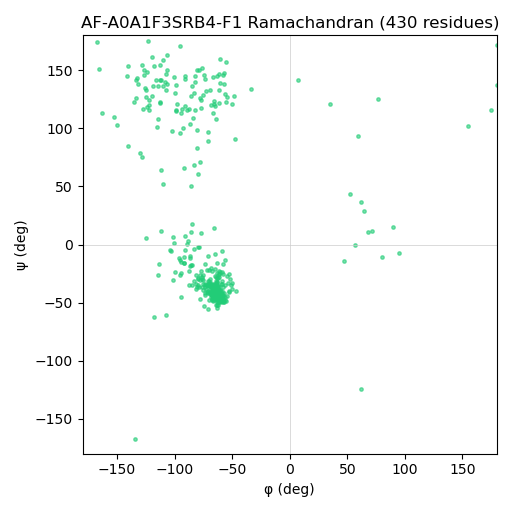21.883 1.00 96.00 305 ILE A N 1
ATOM 2426 C CA . ILE A 1 305 ? -8.753 -4.103 20.542 1.00 96.00 305 ILE A CA 1
ATOM 2427 C C . ILE A 1 305 ? -10.099 -4.403 19.890 1.00 96.00 305 ILE A C 1
ATOM 2429 O O . ILE A 1 305 ? -10.520 -5.555 19.788 1.00 96.00 305 ILE A O 1
ATOM 2433 N N . LYS A 1 306 ? -10.740 -3.357 19.372 1.00 96.62 306 LYS A N 1
ATOM 2434 C CA . LYS A 1 306 ? -11.932 -3.474 18.533 1.00 96.62 306 LYS A CA 1
ATOM 2435 C C . LYS A 1 306 ? -11.538 -3.357 17.064 1.00 96.62 306 LYS A C 1
ATOM 2437 O O . LYS A 1 306 ? -11.100 -2.297 16.625 1.00 96.62 306 LYS A O 1
ATOM 2442 N N . PHE A 1 307 ? -11.742 -4.422 16.295 1.00 95.75 307 PHE A N 1
ATOM 2443 C CA . PHE A 1 307 ? -11.560 -4.398 14.843 1.00 95.75 307 PHE A CA 1
ATOM 2444 C C . PHE A 1 307 ? -12.809 -3.852 14.154 1.00 95.75 307 PHE A C 1
ATOM 2446 O O . PHE A 1 307 ? -13.927 -4.296 14.418 1.00 95.75 307 PHE A O 1
ATOM 2453 N N . VAL A 1 308 ? -12.614 -2.887 13.263 1.00 96.44 308 VAL A N 1
ATOM 2454 C CA . VAL A 1 308 ? -13.654 -2.298 12.425 1.00 96.44 308 VAL A CA 1
ATOM 2455 C C . VAL A 1 308 ? -13.216 -2.442 10.976 1.00 96.44 308 VAL A C 1
ATOM 2457 O O . VAL A 1 308 ? -12.193 -1.898 10.563 1.00 96.44 308 VAL A O 1
ATOM 2460 N N . TRP A 1 309 ? -14.013 -3.174 10.205 1.00 95.69 309 TRP A N 1
ATOM 2461 C CA . TRP A 1 309 ? -13.847 -3.272 8.761 1.00 95.69 309 TRP A CA 1
ATOM 2462 C C . TRP A 1 309 ? -14.143 -1.911 8.142 1.00 95.69 309 TRP A C 1
ATOM 2464 O O . TRP A 1 309 ? -15.272 -1.416 8.229 1.00 95.69 309 TRP A O 1
ATOM 2474 N N . ALA A 1 310 ? -13.108 -1.291 7.582 1.00 96.75 310 ALA A N 1
ATOM 2475 C CA . ALA A 1 310 ? -13.173 0.077 7.081 1.00 96.75 310 ALA A CA 1
ATOM 2476 C C . ALA A 1 310 ? -13.072 0.167 5.552 1.00 96.75 310 ALA A C 1
ATOM 2478 O O . ALA A 1 310 ? -12.909 1.250 5.002 1.00 96.75 310 ALA A O 1
ATOM 2479 N N . ASP A 1 311 ? -13.189 -0.976 4.885 1.00 95.56 311 ASP A N 1
ATOM 2480 C CA . ASP A 1 311 ? -13.120 -1.115 3.438 1.00 95.56 311 ASP A CA 1
ATOM 2481 C C . ASP A 1 311 ? -14.507 -1.109 2.782 1.00 95.56 311 ASP A C 1
ATOM 2483 O O . ASP A 1 311 ? -15.544 -1.143 3.457 1.00 95.56 311 ASP A O 1
ATOM 2487 N N . VAL A 1 312 ? -14.517 -1.046 1.453 1.00 95.19 312 VAL A N 1
ATOM 2488 C CA . VAL A 1 312 ? -15.728 -1.142 0.627 1.00 95.19 312 VAL A CA 1
ATOM 2489 C C . VAL A 1 312 ? -16.219 -2.586 0.530 1.00 95.19 312 VAL A C 1
ATOM 2491 O O . VAL A 1 312 ? -15.436 -3.538 0.610 1.00 95.19 312 VAL A O 1
ATOM 2494 N N . GLU A 1 313 ? -17.525 -2.769 0.335 1.00 96.00 313 GLU A N 1
ATOM 2495 C CA . GLU A 1 313 ? -18.051 -4.063 -0.099 1.00 96.00 313 GLU A CA 1
ATOM 2496 C C . GLU A 1 313 ? -17.725 -4.278 -1.583 1.00 96.00 313 GLU A C 1
ATOM 2498 O O . GLU A 1 313 ? -17.781 -3.346 -2.388 1.00 96.00 313 GLU A O 1
ATOM 2503 N N . THR A 1 314 ? -17.459 -5.521 -1.988 1.00 95.75 314 THR A N 1
ATOM 2504 C CA . THR A 1 314 ? -17.210 -5.872 -3.403 1.00 95.75 314 THR A CA 1
ATOM 2505 C C . THR A 1 314 ? -18.332 -5.398 -4.322 1.00 95.75 314 THR A C 1
ATOM 2507 O O . THR A 1 314 ? -18.093 -5.009 -5.458 1.00 95.75 314 THR A O 1
ATOM 2510 N N . SER A 1 315 ? -19.570 -5.383 -3.826 1.00 96.44 315 SER A N 1
ATOM 2511 C CA . SER A 1 315 ? -20.732 -4.946 -4.600 1.00 96.44 315 SER A CA 1
ATOM 2512 C C . SER A 1 315 ? -20.794 -3.441 -4.882 1.00 96.44 315 SER A C 1
ATOM 2514 O O . SER A 1 315 ? -21.638 -3.022 -5.669 1.00 96.44 315 SER A O 1
ATOM 2516 N N . GLU A 1 316 ? -19.926 -2.642 -4.255 1.00 96.19 316 GLU A N 1
ATOM 2517 C CA . GLU A 1 316 ? -19.762 -1.202 -4.512 1.00 96.19 316 GLU A CA 1
ATOM 2518 C C . GLU A 1 316 ? -18.676 -0.917 -5.573 1.00 96.19 316 GLU A C 1
ATOM 2520 O O . GLU A 1 316 ? -18.532 0.217 -6.055 1.00 96.19 316 GLU A O 1
ATOM 2525 N N . LEU A 1 317 ? -17.905 -1.945 -5.943 1.00 96.50 317 LEU A N 1
ATOM 2526 C CA . LEU A 1 317 ? -16.883 -1.871 -6.979 1.00 96.50 317 LEU A CA 1
ATOM 2527 C C . LEU A 1 317 ? -17.507 -1.991 -8.372 1.00 96.50 317 LEU A C 1
ATOM 2529 O O . LEU A 1 317 ? -18.526 -2.652 -8.583 1.00 96.50 317 LEU A O 1
ATOM 2533 N N . HIS A 1 318 ? -16.861 -1.365 -9.348 1.00 97.56 318 HIS A N 1
ATOM 2534 C CA . HIS A 1 318 ? -17.207 -1.498 -10.749 1.00 97.56 318 HIS A CA 1
ATOM 2535 C C . HIS A 1 318 ? -17.008 -2.947 -11.217 1.00 97.56 318 HIS A C 1
ATOM 2537 O O . HIS A 1 318 ? -16.069 -3.633 -10.805 1.00 97.56 318 HIS A O 1
ATOM 2543 N N . ALA A 1 319 ? -17.866 -3.416 -12.127 1.00 96.44 319 ALA A N 1
ATOM 2544 C CA . ALA A 1 319 ? -17.805 -4.788 -12.634 1.00 96.44 319 ALA A CA 1
ATOM 2545 C C . ALA A 1 319 ? -16.446 -5.116 -13.281 1.00 96.44 319 ALA A C 1
ATOM 2547 O O . ALA A 1 319 ? -15.922 -6.211 -13.094 1.00 96.44 319 ALA A O 1
ATOM 2548 N N . GLU A 1 320 ? -15.845 -4.149 -13.980 1.00 95.69 320 GLU A N 1
ATOM 2549 C CA . GLU A 1 320 ? -14.495 -4.285 -14.551 1.00 95.69 320 GLU A CA 1
ATOM 2550 C C . GLU A 1 320 ? -13.408 -4.432 -13.475 1.00 95.69 320 GLU A C 1
ATOM 2552 O O . GLU A 1 320 ? -12.482 -5.223 -13.641 1.00 95.69 320 GLU A O 1
ATOM 2557 N N . THR A 1 321 ? -13.555 -3.764 -12.328 1.00 95.81 321 THR A N 1
ATOM 2558 C CA . THR A 1 321 ? -12.665 -3.948 -11.173 1.00 95.81 321 THR A CA 1
ATOM 2559 C C . THR A 1 321 ? -12.801 -5.347 -10.591 1.00 95.81 321 THR A C 1
ATOM 2561 O O . THR A 1 321 ? -11.798 -6.016 -10.351 1.00 95.81 321 THR A O 1
ATOM 2564 N N . ILE A 1 322 ? -14.030 -5.840 -10.425 1.00 95.94 322 ILE A N 1
ATOM 2565 C CA . ILE A 1 322 ? -14.285 -7.215 -9.975 1.00 95.94 322 ILE A CA 1
ATOM 2566 C C . ILE A 1 322 ? -13.702 -8.234 -10.955 1.00 95.94 322 ILE A C 1
ATOM 2568 O O . ILE A 1 322 ? -13.060 -9.200 -10.542 1.00 95.94 322 ILE A O 1
ATOM 2572 N N . LYS A 1 323 ? -13.890 -8.017 -12.260 1.00 94.12 323 LYS A N 1
ATOM 2573 C CA . LYS A 1 323 ? -13.314 -8.862 -13.307 1.00 94.12 323 LYS A CA 1
ATOM 2574 C C . LYS A 1 323 ? -11.790 -8.876 -13.222 1.00 94.12 323 LYS A C 1
ATOM 2576 O O . LYS A 1 323 ? -11.201 -9.953 -13.226 1.00 94.12 323 LYS A O 1
ATOM 2581 N N . PHE A 1 324 ? -11.167 -7.711 -13.077 1.00 92.75 324 PHE A N 1
ATOM 2582 C CA . PHE A 1 324 ? -9.725 -7.578 -12.907 1.00 92.75 324 PHE A CA 1
ATOM 2583 C C . PHE A 1 324 ? -9.210 -8.320 -11.670 1.00 92.75 324 PHE A C 1
ATOM 2585 O O . PHE A 1 324 ? -8.290 -9.125 -11.784 1.00 92.75 324 PHE A O 1
ATOM 2592 N N . ILE A 1 325 ? -9.838 -8.135 -10.504 1.00 91.75 325 ILE A N 1
ATOM 2593 C CA . ILE A 1 325 ? -9.455 -8.849 -9.275 1.00 91.75 325 ILE A CA 1
ATOM 2594 C C . ILE A 1 325 ? -9.593 -10.363 -9.463 1.00 91.75 325 ILE A C 1
ATOM 2596 O O . ILE A 1 325 ? -8.709 -11.112 -9.052 1.00 91.75 325 ILE A O 1
ATOM 2600 N N . ASN A 1 326 ? -10.662 -10.825 -10.112 1.00 91.75 326 ASN A N 1
ATOM 2601 C CA . ASN A 1 326 ? -10.867 -12.246 -10.390 1.00 91.75 326 ASN A CA 1
ATOM 2602 C C . ASN A 1 326 ? -9.798 -12.830 -11.323 1.00 91.75 326 ASN A C 1
ATOM 2604 O O . ASN A 1 326 ? -9.407 -13.974 -11.130 1.00 91.75 326 ASN A O 1
ATOM 2608 N N . LEU A 1 327 ? -9.282 -12.056 -12.283 1.00 89.44 327 LEU A N 1
ATOM 2609 C CA . LEU A 1 327 ? -8.170 -12.486 -13.145 1.00 89.44 327 LEU A CA 1
ATOM 2610 C C . LEU A 1 327 ? -6.842 -12.610 -12.389 1.00 89.44 327 LEU A C 1
ATOM 2612 O O . LEU A 1 327 ? -5.991 -13.410 -12.779 1.00 89.44 327 LEU A O 1
ATOM 2616 N N . LEU A 1 328 ? -6.662 -11.812 -11.333 1.00 85.94 328 LEU A N 1
ATOM 2617 C CA . LEU A 1 328 ? -5.493 -11.861 -10.449 1.00 85.94 328 LEU A CA 1
ATOM 2618 C C . LEU A 1 328 ? -5.631 -12.892 -9.322 1.00 85.94 328 LEU A C 1
ATOM 2620 O O . LEU A 1 328 ? -4.639 -13.244 -8.682 1.00 85.94 328 LEU A O 1
ATOM 2624 N N . SER A 1 329 ? -6.852 -13.341 -9.048 1.00 85.44 329 SER A N 1
ATOM 2625 C CA . SER A 1 329 ? -7.141 -14.311 -7.999 1.00 85.44 329 SER A CA 1
ATOM 2626 C C . SER A 1 329 ? -6.797 -15.721 -8.464 1.00 85.44 329 SER A C 1
ATOM 2628 O O . SER A 1 329 ? -6.867 -16.036 -9.649 1.00 85.44 329 SER A O 1
ATOM 2630 N N . VAL A 1 330 ? -6.428 -16.577 -7.515 1.00 79.56 330 VAL A N 1
ATOM 2631 C CA . VAL A 1 330 ? -6.229 -18.008 -7.762 1.00 79.56 330 VAL A CA 1
ATOM 2632 C C . VAL A 1 330 ? -7.311 -18.804 -7.047 1.00 79.56 330 VAL A C 1
ATOM 2634 O O . VAL A 1 330 ? -7.706 -18.467 -5.925 1.00 79.56 330 VAL A O 1
ATOM 2637 N N . ASP A 1 331 ? -7.787 -19.863 -7.696 1.00 74.75 331 ASP A N 1
ATOM 2638 C CA . ASP A 1 331 ? -8.844 -20.718 -7.153 1.00 74.75 331 ASP A CA 1
ATOM 2639 C C . ASP A 1 331 ? -8.314 -21.596 -6.012 1.00 74.75 331 ASP A C 1
ATOM 2641 O O . ASP A 1 331 ? -9.032 -21.874 -5.047 1.00 74.75 331 ASP A O 1
ATOM 2645 N N . LYS A 1 332 ? -7.041 -22.021 -6.090 1.00 72.81 332 LYS A N 1
ATOM 2646 C CA . LYS A 1 332 ? -6.407 -22.877 -5.079 1.00 72.81 332 LYS A CA 1
ATOM 2647 C C . LYS A 1 332 ? -5.014 -22.392 -4.665 1.00 72.81 332 LYS A C 1
ATOM 2649 O O . LYS A 1 332 ? -4.214 -21.990 -5.513 1.00 72.81 332 LYS A O 1
ATOM 2654 N N . PRO A 1 333 ? -4.667 -22.501 -3.367 1.00 66.56 333 PRO A N 1
ATOM 2655 C CA . PRO A 1 333 ? -3.297 -22.317 -2.903 1.00 66.56 333 PRO A CA 1
ATOM 2656 C C . PRO A 1 333 ? -2.327 -23.239 -3.654 1.00 66.56 333 PRO A C 1
ATOM 2658 O O . PRO A 1 333 ? -2.521 -24.452 -3.686 1.00 66.56 333 PRO A O 1
ATOM 2661 N N . GLY A 1 334 ? -1.265 -22.671 -4.229 1.00 65.00 334 GLY A N 1
ATOM 2662 C CA . GLY A 1 334 ? -0.220 -23.427 -4.931 1.00 65.00 334 GLY A CA 1
ATOM 2663 C C . GLY A 1 334 ? -0.386 -23.542 -6.450 1.00 65.00 334 GLY A C 1
ATOM 2664 O O . GLY A 1 334 ? 0.554 -23.991 -7.103 1.00 65.00 334 GLY A O 1
ATOM 2665 N N . GLU A 1 335 ? -1.504 -23.097 -7.028 1.00 70.31 335 GLU A N 1
ATOM 2666 C CA . GLU A 1 335 ? -1.610 -22.929 -8.482 1.00 70.31 335 GLU A CA 1
ATOM 2667 C C . GLU A 1 335 ? -0.814 -21.697 -8.938 1.00 70.31 335 GLU A C 1
ATOM 2669 O O . GLU A 1 335 ? -0.723 -20.685 -8.232 1.00 70.31 335 GLU A O 1
ATOM 2674 N N . THR A 1 336 ? -0.160 -21.799 -10.099 1.00 56.16 336 THR A N 1
ATOM 2675 C CA . THR A 1 336 ? 0.672 -20.719 -10.632 1.00 56.16 336 THR A CA 1
ATOM 2676 C C . THR A 1 336 ? -0.194 -19.511 -10.973 1.00 56.16 336 THR A C 1
ATOM 2678 O O . THR A 1 336 ? -1.137 -19.603 -11.757 1.00 56.16 336 THR A O 1
ATOM 2681 N N . GLN A 1 337 ? 0.164 -18.374 -10.373 1.00 61.12 337 GLN A N 1
ATOM 2682 C CA . GLN A 1 337 ? -0.443 -17.066 -10.592 1.00 61.12 337 GLN A CA 1
ATOM 2683 C C . GLN A 1 337 ? -0.408 -16.710 -12.085 1.00 61.12 337 GLN A C 1
ATOM 2685 O O . GLN A 1 337 ? 0.665 -16.658 -12.680 1.00 61.12 337 GLN A O 1
ATOM 2690 N N . LEU A 1 338 ? -1.590 -16.448 -12.649 1.00 66.44 338 LEU A N 1
ATOM 2691 C CA . LEU A 1 338 ? -1.827 -15.992 -14.022 1.00 66.44 338 LEU A CA 1
ATOM 2692 C C . LEU A 1 338 ? -1.321 -16.935 -15.131 1.00 66.44 338 LEU A C 1
ATOM 2694 O O . LEU A 1 338 ? -0.204 -16.819 -15.632 1.00 66.44 338 LEU A O 1
ATOM 2698 N N . GLY A 1 339 ? -2.203 -17.814 -15.612 1.00 74.88 339 GLY A N 1
ATOM 2699 C CA . GLY A 1 339 ? -1.999 -18.470 -16.906 1.00 74.88 339 GLY A CA 1
ATOM 2700 C C . GLY A 1 339 ? -1.921 -17.449 -18.050 1.00 74.88 339 GLY A C 1
ATOM 2701 O O . GLY A 1 339 ? -2.415 -16.327 -17.927 1.00 74.88 339 GLY A O 1
ATOM 2702 N N . LEU A 1 340 ? -1.343 -17.844 -19.192 1.00 76.88 340 LEU A N 1
ATOM 2703 C CA . LEU A 1 340 ? -1.185 -16.970 -20.367 1.00 76.88 340 LEU A CA 1
ATOM 2704 C C . LEU A 1 340 ? -2.500 -16.275 -20.767 1.00 76.88 340 LEU A C 1
ATOM 2706 O O . LEU A 1 340 ? -2.490 -15.094 -21.092 1.00 76.88 340 LEU A O 1
ATOM 2710 N N . ALA A 1 341 ? -3.634 -16.975 -20.675 1.00 83.25 341 ALA A N 1
ATOM 2711 C CA . ALA A 1 341 ? -4.951 -16.398 -20.943 1.00 83.25 341 ALA A CA 1
ATOM 2712 C C . ALA A 1 341 ? -5.305 -15.238 -19.992 1.00 83.25 341 ALA A C 1
ATOM 2714 O O . ALA A 1 341 ? -5.758 -14.194 -20.451 1.00 83.25 341 ALA A O 1
ATOM 2715 N N . SER A 1 342 ? -5.052 -15.380 -18.685 1.00 81.88 342 SER A N 1
ATOM 2716 C CA . SER A 1 342 ? -5.285 -14.310 -17.705 1.00 81.88 342 SER A CA 1
ATOM 2717 C C . SER A 1 342 ? -4.363 -13.117 -17.947 1.00 81.88 342 SER A C 1
ATOM 2719 O O . SER A 1 342 ? -4.796 -11.979 -17.816 1.00 81.88 342 SER A O 1
ATOM 2721 N N . ILE A 1 343 ? -3.110 -13.366 -18.341 1.00 79.50 343 ILE A N 1
ATOM 2722 C CA . ILE A 1 343 ? -2.152 -12.312 -18.702 1.00 79.50 343 ILE A CA 1
ATOM 2723 C C . ILE A 1 343 ? -2.652 -11.518 -19.909 1.00 79.50 343 ILE A C 1
ATOM 2725 O O . ILE A 1 343 ? -2.682 -10.291 -19.861 1.00 79.50 343 ILE A O 1
ATOM 2729 N N . LEU A 1 344 ? -3.056 -12.211 -20.976 1.00 85.44 344 LEU A N 1
ATOM 2730 C CA . LEU A 1 344 ? -3.572 -11.578 -22.191 1.00 85.44 344 LEU A CA 1
ATOM 2731 C C . LEU A 1 344 ? -4.863 -10.799 -21.918 1.00 85.44 344 LEU A C 1
ATOM 2733 O O . LEU A 1 344 ? -5.059 -9.722 -22.472 1.00 85.44 344 LEU A O 1
ATOM 2737 N N . GLU A 1 345 ? -5.729 -11.303 -21.040 1.00 89.44 345 GLU A N 1
ATOM 2738 C CA . GLU A 1 345 ? -6.950 -10.589 -20.673 1.00 89.44 345 GLU A CA 1
ATOM 2739 C C . GLU A 1 345 ? -6.661 -9.362 -19.800 1.00 89.44 345 GLU A C 1
ATOM 2741 O O . GLU A 1 345 ? -7.253 -8.308 -20.028 1.00 89.44 345 GLU A O 1
ATOM 2746 N N . VAL A 1 346 ? -5.730 -9.455 -18.843 1.00 87.19 346 VAL A N 1
ATOM 2747 C CA . VAL A 1 346 ? -5.253 -8.288 -18.086 1.00 87.19 346 VAL A CA 1
ATOM 2748 C C . VAL A 1 346 ? -4.685 -7.243 -19.042 1.00 87.19 346 VAL A C 1
ATOM 2750 O O . VAL A 1 346 ? -5.073 -6.083 -18.963 1.00 87.19 346 VAL A O 1
ATOM 2753 N N . ASP A 1 347 ? -3.834 -7.645 -19.983 1.00 86.00 347 ASP A N 1
ATOM 2754 C CA . ASP A 1 347 ? -3.291 -6.762 -21.017 1.00 86.00 347 ASP A CA 1
ATOM 2755 C C . ASP A 1 347 ? -4.398 -6.077 -21.836 1.00 86.00 347 ASP A C 1
ATOM 2757 O O . ASP A 1 347 ? -4.404 -4.855 -22.006 1.00 86.00 347 ASP A O 1
ATOM 2761 N N . ARG A 1 348 ? -5.390 -6.852 -22.287 1.00 92.56 348 ARG A N 1
ATOM 2762 C CA . ARG A 1 348 ? -6.541 -6.337 -23.033 1.00 92.56 348 ARG A CA 1
ATOM 2763 C C . ARG A 1 348 ? -7.329 -5.307 -22.222 1.00 92.56 348 ARG A C 1
ATOM 2765 O O . ARG A 1 348 ? -7.697 -4.274 -22.774 1.00 92.56 348 ARG A O 1
ATOM 2772 N N . LEU A 1 349 ? -7.588 -5.574 -20.940 1.00 89.06 349 LEU A N 1
ATOM 2773 C CA . LEU A 1 349 ? -8.294 -4.651 -20.045 1.00 89.06 349 LEU A CA 1
ATOM 2774 C C . LEU A 1 349 ? -7.496 -3.362 -19.818 1.00 89.06 349 LEU A C 1
ATOM 2776 O O . LEU A 1 349 ? -8.044 -2.273 -19.939 1.00 89.06 349 LEU A O 1
ATOM 2780 N N . MET A 1 350 ? -6.188 -3.469 -19.574 1.00 85.56 350 MET A N 1
ATOM 2781 C CA . MET A 1 350 ? -5.307 -2.318 -19.334 1.00 85.56 350 MET A CA 1
ATOM 2782 C C . MET A 1 350 ? -5.235 -1.349 -20.527 1.00 85.56 350 MET A C 1
ATOM 2784 O O . MET A 1 350 ? -4.930 -0.174 -20.335 1.00 85.56 350 MET A O 1
ATOM 2788 N N . LYS A 1 351 ? -5.535 -1.826 -21.742 1.00 89.25 351 LYS A N 1
ATOM 2789 C CA . LYS A 1 351 ? -5.594 -1.028 -22.979 1.00 89.25 351 LYS A CA 1
ATOM 2790 C C . LYS A 1 351 ? -6.946 -0.364 -23.233 1.00 89.25 351 LYS A C 1
ATOM 2792 O O . LYS A 1 351 ? -7.048 0.433 -24.160 1.00 89.25 351 LYS A O 1
ATOM 2797 N N . GLN A 1 352 ? -7.986 -0.699 -22.470 1.00 93.06 352 GLN A N 1
ATOM 2798 C CA . GLN A 1 352 ? -9.289 -0.061 -22.626 1.00 93.06 352 GLN A CA 1
ATOM 2799 C C . GLN A 1 352 ? -9.247 1.373 -22.089 1.00 93.06 352 GLN A C 1
ATOM 2801 O O . GLN A 1 352 ? -8.796 1.623 -20.967 1.00 93.06 352 GLN A O 1
ATOM 2806 N N . ASP A 1 353 ? -9.760 2.315 -22.879 1.00 93.38 353 ASP A N 1
ATOM 2807 C CA . ASP A 1 353 ? -9.855 3.719 -22.484 1.00 93.38 353 ASP A CA 1
ATOM 2808 C C . ASP A 1 353 ? -10.632 3.861 -21.169 1.00 93.38 353 ASP A C 1
ATOM 2810 O O . ASP A 1 353 ? -11.722 3.315 -20.999 1.00 93.38 353 ASP A O 1
ATOM 2814 N N . GLY A 1 354 ? -10.065 4.595 -20.211 1.00 92.62 354 GLY A N 1
ATOM 2815 C CA . GLY A 1 354 ? -10.702 4.828 -18.914 1.00 92.62 354 GLY A CA 1
ATOM 2816 C C . GLY A 1 354 ? -10.567 3.683 -17.901 1.00 92.62 354 GLY A C 1
ATOM 2817 O O . GLY A 1 354 ? -10.874 3.892 -16.727 1.00 92.62 354 GLY A O 1
ATOM 2818 N N . PHE A 1 355 ? -10.090 2.493 -18.292 1.00 92.44 355 PHE A N 1
ATOM 2819 C CA . PHE A 1 355 ? -10.035 1.334 -17.391 1.00 92.44 355 PHE A CA 1
ATOM 2820 C C . PHE A 1 355 ? -9.136 1.583 -16.175 1.00 92.44 355 PHE A C 1
ATOM 2822 O O . PHE A 1 355 ? -9.549 1.347 -15.042 1.00 92.44 355 PHE A O 1
ATOM 2829 N N . ILE A 1 356 ? -7.940 2.144 -16.376 1.00 89.94 356 ILE A N 1
ATOM 2830 C CA . ILE A 1 356 ? -7.025 2.490 -15.275 1.00 89.94 356 ILE A CA 1
ATOM 2831 C C . ILE A 1 356 ? -7.684 3.463 -14.299 1.00 89.94 356 ILE A C 1
ATOM 2833 O O . ILE A 1 356 ? -7.570 3.297 -13.089 1.00 89.94 356 ILE A O 1
ATOM 2837 N N . GLN A 1 357 ? -8.407 4.460 -14.804 1.00 92.62 357 GLN A N 1
ATOM 2838 C CA . GLN A 1 357 ? -9.105 5.443 -13.982 1.00 92.62 357 GLN A CA 1
ATOM 2839 C C . GLN A 1 357 ? -10.215 4.784 -13.156 1.00 92.62 357 GLN A C 1
ATOM 2841 O O . GLN A 1 357 ? -10.372 5.129 -11.987 1.00 92.62 357 GLN A O 1
ATOM 2846 N N . ILE A 1 358 ? -10.932 3.811 -13.727 1.00 94.81 358 ILE A N 1
ATOM 2847 C CA . ILE A 1 358 ? -11.938 3.015 -13.013 1.00 94.81 358 ILE A CA 1
ATOM 2848 C C . ILE A 1 358 ? -11.278 2.201 -11.895 1.00 94.81 358 ILE A C 1
ATOM 2850 O O . ILE A 1 358 ? -11.685 2.324 -10.741 1.00 94.81 358 ILE A O 1
ATOM 2854 N N . ILE A 1 359 ? -10.227 1.431 -12.206 1.00 92.88 359 ILE A N 1
ATOM 2855 C CA . ILE A 1 359 ? -9.524 0.600 -11.216 1.00 92.88 359 ILE A CA 1
ATOM 2856 C C . ILE A 1 359 ? -8.944 1.460 -10.094 1.00 92.88 359 ILE A C 1
ATOM 2858 O O . ILE A 1 359 ? -9.136 1.147 -8.926 1.00 92.88 359 ILE A O 1
ATOM 2862 N N . PHE A 1 360 ? -8.249 2.552 -10.413 1.00 90.06 360 PHE A N 1
ATOM 2863 C CA . PHE A 1 360 ? -7.666 3.430 -9.396 1.00 90.06 360 PHE A CA 1
ATOM 2864 C C . PHE A 1 360 ? -8.745 4.168 -8.595 1.00 90.06 360 PHE A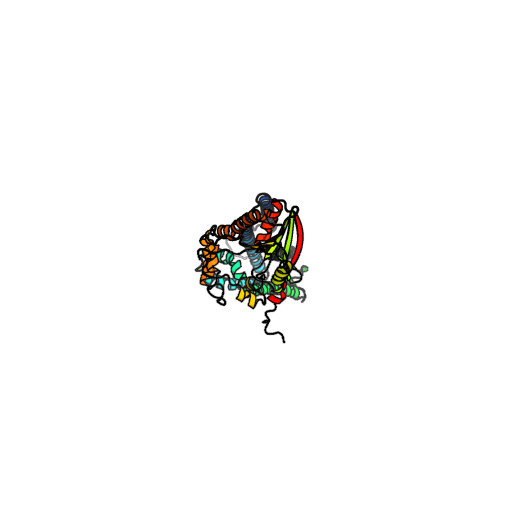 C 1
ATOM 2866 O O . PHE A 1 360 ? -8.606 4.323 -7.382 1.00 90.06 360 PHE A O 1
ATOM 2873 N N . GLY A 1 361 ? -9.836 4.582 -9.243 1.00 94.06 361 GLY A N 1
ATOM 2874 C CA . GLY A 1 361 ? -10.987 5.176 -8.570 1.00 94.06 361 GLY A CA 1
ATOM 2875 C C . GLY A 1 361 ? -11.595 4.229 -7.538 1.00 94.06 361 GLY A C 1
ATOM 2876 O O . GLY A 1 361 ? -11.866 4.631 -6.411 1.00 94.06 361 GLY A O 1
ATOM 2877 N N . ASP A 1 362 ? -11.735 2.956 -7.888 1.00 94.56 362 ASP A N 1
ATOM 2878 C CA . ASP A 1 362 ? -12.256 1.931 -6.993 1.00 94.56 362 ASP A CA 1
ATOM 2879 C C . ASP A 1 362 ? -11.257 1.514 -5.908 1.00 94.56 362 ASP A C 1
ATOM 2881 O O . ASP A 1 362 ? -11.583 1.530 -4.724 1.00 94.56 362 ASP A O 1
ATOM 2885 N N . ILE A 1 363 ? -10.037 1.140 -6.297 1.00 91.56 363 ILE A N 1
ATOM 2886 C CA . ILE A 1 363 ? -9.042 0.520 -5.414 1.00 91.56 363 ILE A CA 1
ATOM 2887 C C . ILE A 1 363 ? -8.345 1.536 -4.512 1.00 91.56 363 ILE A C 1
ATOM 2889 O O . ILE A 1 363 ? -7.897 1.152 -3.438 1.00 91.56 363 ILE A O 1
ATOM 2893 N N . LEU A 1 364 ? -8.247 2.808 -4.899 1.00 90.88 364 LEU A N 1
ATOM 2894 C CA . LEU A 1 364 ? -7.657 3.842 -4.046 1.00 90.88 364 LEU A CA 1
ATOM 2895 C C . LEU A 1 364 ? -8.724 4.779 -3.493 1.00 90.88 364 LEU A C 1
ATOM 2897 O O . LEU A 1 364 ? -8.897 4.845 -2.277 1.00 90.88 364 LEU A O 1
ATOM 2901 N N . ASN A 1 365 ? -9.451 5.478 -4.366 1.00 93.75 365 ASN A N 1
ATOM 2902 C CA . ASN A 1 365 ? -10.259 6.622 -3.937 1.00 93.75 365 ASN A CA 1
ATOM 2903 C C . ASN A 1 365 ? -11.476 6.185 -3.114 1.00 93.75 365 ASN A C 1
ATOM 2905 O O . ASN A 1 365 ? -11.594 6.586 -1.959 1.00 93.75 365 ASN A O 1
ATOM 2909 N N . LYS A 1 366 ? -12.330 5.299 -3.646 1.00 95.56 366 LYS A N 1
ATOM 2910 C CA . LYS A 1 366 ? -13.521 4.813 -2.923 1.00 95.56 366 LYS A CA 1
ATOM 2911 C C . LYS A 1 366 ? -13.160 4.132 -1.605 1.00 95.56 366 LYS A C 1
ATOM 2913 O O . LYS A 1 366 ? -13.832 4.320 -0.593 1.00 95.56 366 LYS A O 1
ATOM 2918 N N . ARG A 1 367 ? -12.076 3.354 -1.603 1.00 95.56 367 ARG A N 1
ATOM 2919 C CA . ARG A 1 367 ? -11.565 2.675 -0.405 1.00 95.56 367 ARG A CA 1
ATOM 2920 C C . ARG A 1 367 ? -11.098 3.670 0.657 1.00 95.56 367 ARG A C 1
ATOM 2922 O O . ARG A 1 367 ? -11.470 3.527 1.821 1.00 95.56 367 ARG A O 1
ATOM 2929 N N . ASN A 1 368 ? -10.388 4.729 0.263 1.00 96.00 368 ASN A N 1
ATOM 2930 C CA . ASN A 1 368 ? -10.016 5.815 1.172 1.00 96.00 368 ASN A CA 1
ATOM 2931 C C . ASN A 1 368 ? -11.244 6.573 1.690 1.00 96.00 368 ASN A C 1
ATOM 2933 O O . ASN A 1 368 ? -11.359 6.794 2.892 1.00 96.00 368 ASN A O 1
ATOM 2937 N N . GLU A 1 369 ? -12.187 6.936 0.821 1.00 96.19 369 GLU A N 1
ATOM 2938 C CA . GLU A 1 369 ? -13.427 7.618 1.214 1.00 96.19 369 GLU A CA 1
ATOM 2939 C C . GLU A 1 369 ? 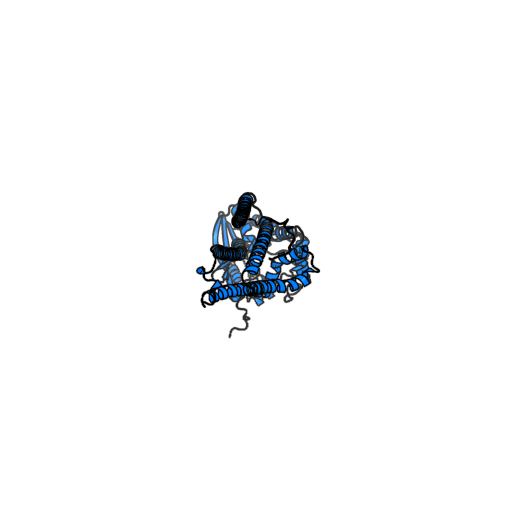-14.208 6.809 2.255 1.00 96.19 369 GLU A C 1
ATOM 2941 O O . GLU A 1 369 ? -14.629 7.342 3.289 1.00 96.19 369 GLU A O 1
ATOM 2946 N N . ARG A 1 370 ? -14.345 5.497 2.029 1.00 97.00 370 ARG A N 1
ATOM 2947 C CA . ARG A 1 370 ? -15.016 4.585 2.956 1.00 97.00 370 ARG A CA 1
ATOM 2948 C C . ARG A 1 370 ? -14.299 4.492 4.299 1.00 97.00 370 ARG A C 1
ATOM 2950 O O . ARG A 1 370 ? -14.956 4.568 5.344 1.00 97.00 370 ARG A O 1
ATOM 2957 N N . LEU A 1 371 ? -12.972 4.394 4.277 1.00 97.50 371 LEU A N 1
ATOM 2958 C CA . LEU A 1 371 ? -12.150 4.424 5.480 1.00 97.50 371 LEU A CA 1
ATOM 2959 C C . LEU A 1 371 ? -12.359 5.719 6.265 1.00 97.50 371 LEU A C 1
ATOM 2961 O O . LEU A 1 371 ? -12.540 5.665 7.479 1.00 97.50 371 LEU A O 1
ATOM 2965 N N . PHE A 1 372 ? -12.371 6.877 5.604 1.00 97.94 372 PHE A N 1
ATOM 2966 C CA . PHE A 1 372 ? -12.554 8.164 6.277 1.00 97.94 372 PHE A CA 1
ATOM 2967 C C . PHE A 1 372 ? -13.965 8.354 6.828 1.00 97.94 372 PHE A C 1
ATOM 2969 O O . PHE A 1 372 ? -14.122 8.905 7.921 1.00 97.94 372 PHE A O 1
ATOM 2976 N N . ALA A 1 373 ? -14.988 7.833 6.149 1.00 97.50 373 ALA A N 1
ATOM 2977 C CA . ALA A 1 373 ? -16.327 7.751 6.719 1.00 97.50 373 ALA A CA 1
ATOM 2978 C C . ALA A 1 373 ? -16.308 6.946 8.031 1.00 97.50 373 ALA A C 1
ATOM 2980 O 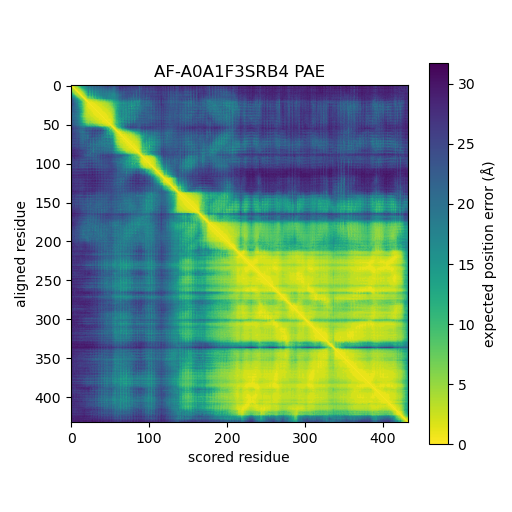O . ALA A 1 373 ? -16.790 7.422 9.059 1.00 97.50 373 ALA A O 1
ATOM 2981 N N . LYS A 1 374 ? -15.658 5.775 8.035 1.00 98.06 374 LYS A N 1
ATOM 2982 C CA . LYS A 1 374 ? -15.524 4.932 9.233 1.00 98.06 374 LYS A CA 1
ATOM 2983 C C . LYS A 1 374 ? -14.667 5.560 10.324 1.00 98.06 374 LYS A C 1
ATOM 2985 O O . LYS A 1 374 ? -15.016 5.448 11.497 1.00 98.06 374 LYS A O 1
ATOM 2990 N N . LEU A 1 375 ? -13.597 6.261 9.958 1.00 98.25 375 LEU A N 1
ATOM 2991 C CA . LEU A 1 375 ? -12.785 7.034 10.889 1.00 98.25 375 LEU A CA 1
ATOM 2992 C C . LEU A 1 375 ? -13.646 8.060 11.623 1.00 98.25 375 LEU A C 1
ATOM 2994 O O . LEU A 1 375 ? -13.623 8.095 12.849 1.00 98.25 375 LEU A O 1
ATOM 2998 N N . ASN A 1 376 ? -14.445 8.841 10.893 1.00 97.94 376 ASN A N 1
ATOM 2999 C CA . ASN A 1 376 ? -15.323 9.854 11.478 1.00 97.94 376 ASN A CA 1
ATOM 3000 C C . ASN A 1 376 ? -16.402 9.251 12.389 1.00 97.94 376 ASN A C 1
ATOM 3002 O O . ASN A 1 376 ? -16.729 9.852 13.409 1.00 97.94 376 ASN A O 1
ATOM 3006 N N . GLU A 1 377 ? -16.915 8.059 12.070 1.00 98.00 377 GLU A N 1
ATOM 3007 C CA . GLU A 1 377 ? -17.853 7.335 12.939 1.00 98.00 377 GLU A CA 1
ATOM 3008 C C . GLU A 1 377 ? -17.213 6.932 14.283 1.00 98.00 377 GLU A C 1
ATOM 3010 O O . GLU A 1 377 ? -17.847 7.047 15.333 1.00 98.00 377 GLU A O 1
ATOM 3015 N N . VAL A 1 378 ? -15.959 6.459 14.281 1.00 98.19 378 VAL A N 1
ATOM 3016 C CA . VAL A 1 378 ? -15.296 5.957 15.504 1.00 98.19 378 VAL A CA 1
ATOM 3017 C C . VAL A 1 378 ? -14.586 7.049 16.306 1.00 98.19 378 VAL A C 1
ATOM 3019 O O . VAL A 1 378 ? -14.399 6.900 17.518 1.00 98.19 378 VAL A O 1
ATOM 3022 N N . LEU A 1 379 ? -14.226 8.163 15.660 1.00 97.94 379 LEU A N 1
ATOM 3023 C CA . LEU A 1 379 ? -13.457 9.261 16.249 1.00 97.94 379 LEU A CA 1
ATOM 3024 C C . LEU A 1 379 ? -14.034 9.811 17.563 1.00 97.94 379 LEU A C 1
ATOM 3026 O O . LEU A 1 379 ? -13.247 10.058 18.481 1.00 97.94 379 LEU A O 1
ATOM 3030 N N . PRO A 1 380 ? -15.362 9.990 17.729 1.00 98.00 380 PRO A N 1
ATOM 3031 C CA . PRO A 1 380 ? -15.924 10.517 18.970 1.00 98.00 380 PRO A CA 1
ATOM 3032 C C . PRO A 1 380 ? -15.698 9.593 20.170 1.00 98.00 380 PRO A C 1
ATOM 3034 O O . PRO A 1 380 ? -15.433 10.076 21.268 1.00 98.00 380 PRO A O 1
ATOM 3037 N N . THR A 1 381 ? -15.744 8.277 19.952 1.00 97.56 381 THR A N 1
ATOM 3038 C CA . THR A 1 381 ? -15.787 7.261 21.020 1.00 97.56 381 THR A CA 1
ATOM 3039 C C . THR A 1 381 ? -14.426 6.670 21.374 1.00 97.56 381 THR A C 1
ATOM 3041 O O . THR A 1 381 ? -14.300 5.994 22.389 1.00 97.56 381 THR A O 1
ATOM 3044 N N . SER A 1 382 ? -13.402 6.924 20.557 1.00 97.94 382 SER A N 1
ATOM 3045 C CA . SER A 1 382 ? -12.095 6.277 20.681 1.00 97.94 382 SER A CA 1
ATOM 3046 C C . SER A 1 382 ? -10.991 7.296 20.946 1.00 97.94 382 SER A C 1
ATOM 3048 O O . SER A 1 382 ? -10.941 8.355 20.316 1.00 97.94 382 SER A O 1
ATOM 3050 N N . LYS A 1 383 ? -10.088 6.970 21.879 1.00 98.00 383 LYS A N 1
ATOM 3051 C CA . LYS A 1 383 ? -8.878 7.768 22.149 1.00 98.00 383 LYS A CA 1
ATOM 3052 C C . LYS A 1 383 ? -7.708 7.364 21.262 1.00 98.00 383 LYS A C 1
ATOM 3054 O O . LYS A 1 383 ? -6.935 8.223 20.857 1.00 98.00 383 LYS A O 1
ATOM 3059 N N . LEU A 1 384 ? -7.592 6.076 20.945 1.00 98.50 384 LEU A N 1
ATOM 3060 C CA . LEU A 1 384 ? -6.558 5.537 20.071 1.00 98.50 384 LEU A CA 1
ATOM 3061 C C . LEU A 1 384 ? -7.203 4.812 18.893 1.00 98.50 384 LEU A C 1
ATOM 3063 O O . LEU A 1 384 ? -7.933 3.838 19.076 1.00 98.50 384 LEU A O 1
ATOM 3067 N N . ILE A 1 385 ? -6.908 5.286 17.688 1.00 98.69 385 ILE A N 1
ATOM 3068 C CA . ILE A 1 385 ? -7.341 4.665 16.439 1.00 98.69 385 ILE A CA 1
ATOM 3069 C C . ILE A 1 385 ? -6.096 4.276 15.657 1.00 98.69 385 ILE A C 1
ATOM 3071 O O . ILE A 1 385 ? -5.209 5.099 15.451 1.00 98.69 385 ILE A O 1
ATOM 3075 N N . VAL A 1 386 ? -6.025 3.024 15.226 1.00 98.38 386 VAL A N 1
ATOM 3076 C CA . VAL A 1 386 ? -4.941 2.504 14.394 1.00 98.38 386 VAL A CA 1
ATOM 3077 C C . VAL A 1 386 ? -5.518 2.181 13.028 1.00 98.38 386 VAL A C 1
ATOM 3079 O O . VAL A 1 386 ? -6.462 1.407 12.916 1.00 98.38 386 VAL A O 1
ATOM 3082 N N . ILE A 1 387 ? -4.957 2.783 11.990 1.00 98.06 387 ILE A N 1
ATOM 3083 C CA . ILE A 1 387 ? -5.321 2.553 10.598 1.00 98.06 387 ILE A CA 1
ATOM 3084 C C . ILE A 1 387 ? -4.249 1.643 10.008 1.00 98.06 387 ILE A C 1
ATOM 3086 O O . ILE A 1 387 ? -3.159 2.101 9.665 1.00 98.06 387 ILE A O 1
ATOM 3090 N N . ALA A 1 388 ? -4.547 0.345 9.960 1.00 96.25 388 ALA A N 1
ATOM 3091 C CA . ALA A 1 388 ? -3.659 -0.677 9.420 1.00 96.25 388 ALA A CA 1
ATOM 3092 C C . ALA A 1 388 ? -4.037 -0.929 7.957 1.00 96.25 388 ALA A C 1
ATOM 3094 O O . ALA A 1 388 ? -4.975 -1.678 7.675 1.00 96.25 388 ALA A O 1
ATOM 3095 N N . TRP A 1 389 ? -3.332 -0.266 7.040 1.00 95.94 389 TRP A N 1
ATOM 3096 C CA . TRP A 1 389 ? -3.756 -0.161 5.644 1.00 95.94 389 TRP A CA 1
ATOM 3097 C C . TRP A 1 389 ? -2.605 -0.284 4.655 1.00 95.94 389 TRP A C 1
ATOM 3099 O O . TRP A 1 389 ? -1.468 0.059 4.979 1.00 95.94 389 TRP A O 1
ATOM 3109 N N . GLY A 1 390 ? -2.903 -0.734 3.438 1.00 93.06 390 GLY A N 1
ATOM 3110 C CA . GLY A 1 390 ? -1.968 -0.830 2.328 1.00 93.06 390 GLY A CA 1
ATOM 3111 C C . GLY A 1 390 ? -1.163 0.452 2.133 1.00 93.06 390 GLY A C 1
ATOM 3112 O O . GLY A 1 390 ? -1.707 1.553 2.021 1.00 93.06 390 GLY A O 1
ATOM 3113 N N . ALA A 1 391 ? 0.158 0.312 2.075 1.00 88.00 391 ALA A N 1
ATOM 3114 C CA . ALA A 1 391 ? 1.061 1.455 2.151 1.00 88.00 391 ALA A CA 1
ATOM 3115 C C . ALA A 1 391 ? 0.895 2.483 1.009 1.00 88.00 391 ALA A C 1
ATOM 3117 O O . ALA A 1 391 ? 1.137 3.674 1.204 1.00 88.00 391 ALA A O 1
ATOM 3118 N N . ALA A 1 392 ? 0.385 2.049 -0.150 1.00 86.31 392 ALA A N 1
ATOM 3119 C CA . ALA A 1 392 ? 0.055 2.915 -1.285 1.00 86.31 392 ALA A CA 1
ATOM 3120 C C . ALA A 1 392 ? -0.971 4.015 -0.958 1.00 86.31 392 ALA A C 1
ATOM 3122 O O . ALA A 1 392 ? -1.006 5.045 -1.624 1.00 86.31 392 ALA A O 1
ATOM 3123 N N . HIS A 1 393 ? -1.792 3.812 0.071 1.00 91.88 393 HIS A N 1
ATOM 3124 C CA . HIS A 1 393 ? -2.837 4.750 0.468 1.00 91.88 393 HIS A CA 1
ATOM 3125 C C . HIS A 1 393 ? -2.375 5.769 1.516 1.00 91.88 393 HIS A C 1
ATOM 3127 O O . HIS A 1 393 ? -3.046 6.774 1.747 1.00 91.88 393 HIS A O 1
ATOM 3133 N N . ILE A 1 394 ? -1.242 5.511 2.173 1.00 91.12 394 ILE A N 1
ATOM 3134 C CA . ILE A 1 394 ? -0.850 6.207 3.402 1.00 91.12 394 ILE A CA 1
ATOM 3135 C C . ILE A 1 394 ? -0.659 7.705 3.166 1.00 91.12 394 ILE A C 1
ATOM 3137 O O . ILE A 1 394 ? -1.084 8.502 3.995 1.00 91.12 394 ILE A O 1
ATOM 3141 N N . HIS A 1 395 ? -0.105 8.107 2.018 1.00 90.94 395 HIS A N 1
ATOM 3142 C CA . HIS A 1 395 ? 0.095 9.524 1.715 1.00 90.94 395 HIS A CA 1
ATOM 3143 C C . HIS A 1 395 ? -1.218 10.323 1.695 1.00 90.94 395 HIS A C 1
ATOM 3145 O O . HIS A 1 395 ? -1.298 11.391 2.300 1.00 90.94 395 HIS A O 1
ATOM 3151 N N . ASP A 1 396 ? -2.254 9.796 1.040 1.00 92.31 396 ASP A N 1
ATOM 3152 C CA . ASP A 1 396 ? -3.565 10.448 1.007 1.00 92.31 396 ASP A CA 1
ATOM 3153 C C . ASP A 1 396 ? -4.197 10.493 2.403 1.00 92.31 396 ASP A C 1
ATOM 3155 O O . ASP A 1 396 ? -4.719 11.524 2.831 1.00 92.31 396 ASP A O 1
ATOM 3159 N N . MET A 1 397 ? -4.042 9.418 3.181 1.00 95.31 397 MET A N 1
ATOM 3160 C CA . MET A 1 397 ? -4.533 9.394 4.556 1.00 95.31 397 MET A CA 1
ATOM 3161 C C . MET A 1 397 ? -3.867 10.443 5.446 1.00 95.31 397 MET A C 1
ATOM 3163 O O . MET A 1 397 ? -4.549 11.082 6.244 1.00 95.31 397 MET A O 1
ATOM 3167 N N . GLU A 1 398 ? -2.555 10.650 5.311 1.00 95.75 398 GLU A N 1
ATOM 3168 C CA . GLU A 1 398 ? -1.835 11.699 6.041 1.00 95.75 398 GLU A CA 1
ATOM 3169 C C . GLU A 1 398 ? -2.427 13.076 5.747 1.00 95.75 398 GLU A C 1
ATOM 3171 O O . GLU A 1 398 ? -2.743 13.822 6.676 1.00 95.75 398 GLU A O 1
ATOM 3176 N N . MET A 1 399 ? -2.631 13.392 4.463 1.00 95.31 399 MET A N 1
ATOM 3177 C CA . MET A 1 399 ? -3.214 14.667 4.047 1.00 95.31 399 MET A CA 1
ATOM 3178 C C . MET A 1 399 ? -4.611 14.862 4.639 1.00 95.31 399 MET A C 1
ATOM 3180 O O . MET A 1 399 ? -4.909 15.923 5.191 1.00 95.31 399 MET A O 1
ATOM 3184 N N . GLN A 1 400 ? -5.459 13.837 4.570 1.00 96.81 400 GLN A N 1
ATOM 3185 C CA . GLN A 1 400 ? -6.823 13.897 5.085 1.00 96.81 400 GLN A CA 1
ATOM 3186 C C . GLN A 1 400 ? -6.871 14.004 6.622 1.00 96.81 400 GLN A C 1
ATOM 3188 O O . GLN A 1 400 ? -7.633 14.815 7.153 1.00 96.81 400 GLN A O 1
ATOM 3193 N N . ILE A 1 401 ? -6.015 13.277 7.349 1.00 98.06 401 ILE A N 1
ATOM 3194 C CA . ILE A 1 401 ? -5.891 13.371 8.816 1.00 98.06 401 ILE A CA 1
ATOM 3195 C C . ILE A 1 401 ? -5.416 14.765 9.238 1.00 98.06 401 ILE A C 1
ATOM 3197 O O . ILE A 1 401 ? -5.979 15.369 10.156 1.00 98.06 401 ILE A O 1
ATOM 3201 N N . THR A 1 402 ? -4.414 15.320 8.552 1.00 97.94 402 THR A N 1
ATOM 3202 C CA . THR A 1 402 ? -3.956 16.690 8.817 1.00 97.94 402 THR A CA 1
ATOM 3203 C C . THR A 1 402 ? -5.040 17.720 8.502 1.00 97.94 402 THR A C 1
ATOM 3205 O O . THR A 1 402 ? -5.246 18.646 9.287 1.00 97.94 402 THR A O 1
ATOM 3208 N N . LYS A 1 403 ? -5.811 17.532 7.422 1.00 97.81 403 LYS A N 1
ATOM 3209 C CA . LYS A 1 403 ? -6.923 18.419 7.043 1.00 97.81 403 LYS A CA 1
ATOM 3210 C C . LYS A 1 403 ? -8.002 18.521 8.127 1.00 97.81 403 LYS A C 1
ATOM 3212 O O . LYS A 1 403 ? -8.569 19.594 8.310 1.00 97.81 403 LYS A O 1
ATOM 3217 N N . ILE A 1 404 ? -8.260 17.451 8.883 1.00 97.56 404 ILE A N 1
ATOM 3218 C CA . ILE A 1 404 ? -9.210 17.466 10.014 1.00 97.56 404 ILE A CA 1
ATOM 3219 C C . ILE A 1 404 ? -8.582 17.947 11.341 1.00 97.56 404 ILE A C 1
ATOM 3221 O O . ILE A 1 404 ? -9.204 17.861 12.407 1.00 97.56 404 ILE A O 1
ATOM 3225 N N . GLY A 1 405 ? -7.366 18.501 11.294 1.00 98.12 405 GLY A N 1
ATOM 3226 C CA . GLY A 1 405 ? -6.718 19.214 12.396 1.00 98.12 405 GLY A CA 1
ATOM 3227 C C . GLY A 1 405 ? -5.880 18.348 13.334 1.00 98.12 405 GLY A C 1
ATOM 3228 O O . GLY A 1 405 ? -5.574 18.792 14.438 1.00 98.12 405 GLY A O 1
ATOM 3229 N N . PHE A 1 406 ? -5.537 17.120 12.941 1.00 98.50 406 PHE A N 1
ATOM 3230 C CA . PHE A 1 406 ? -4.548 16.328 13.667 1.00 98.50 406 PHE A CA 1
ATOM 3231 C C . PHE A 1 406 ? -3.129 16.717 13.246 1.00 98.50 406 PHE A C 1
ATOM 3233 O O . PHE A 1 406 ? -2.849 16.920 12.067 1.00 98.50 406 PHE A O 1
ATOM 3240 N N . GLN A 1 407 ? -2.215 16.780 14.208 1.00 98.31 407 GLN A N 1
ATOM 3241 C CA . GLN A 1 407 ? -0.819 17.138 13.971 1.00 98.31 407 GLN A CA 1
ATOM 3242 C C . GLN A 1 407 ? 0.072 15.911 14.088 1.00 98.31 407 GLN A C 1
ATOM 3244 O O . GLN A 1 407 ? -0.112 15.087 14.982 1.00 98.31 407 GLN A O 1
ATOM 3249 N N . LYS A 1 408 ? 1.043 15.788 13.184 1.00 97.94 408 LYS A N 1
ATOM 3250 C CA . LYS A 1 408 ? 2.041 14.717 13.231 1.00 97.94 408 LYS A CA 1
ATOM 3251 C C . LYS A 1 408 ? 2.856 14.822 14.525 1.00 97.94 408 LYS A C 1
ATOM 3253 O O . LYS A 1 408 ? 3.318 15.907 14.860 1.00 97.94 408 LYS A O 1
ATOM 3258 N N . ASN A 1 409 ? 3.033 13.701 15.219 1.00 97.50 409 ASN A N 1
ATOM 3259 C CA . ASN A 1 409 ? 3.697 13.631 16.521 1.00 97.50 409 ASN A CA 1
ATOM 3260 C C . ASN A 1 409 ? 4.962 12.761 16.482 1.00 97.50 409 ASN A C 1
ATOM 3262 O O . ASN A 1 409 ? 6.063 13.258 16.681 1.00 97.50 409 ASN A O 1
ATOM 3266 N N . GLU A 1 410 ? 4.819 11.468 16.181 1.00 96.75 410 GLU A N 1
ATOM 3267 C CA . GLU A 1 410 ? 5.934 10.505 16.201 1.00 96.75 410 GLU A CA 1
ATOM 3268 C C . GLU A 1 410 ? 6.024 9.731 14.888 1.00 96.75 410 GLU A C 1
ATOM 3270 O O . GLU A 1 410 ? 5.015 9.510 14.213 1.00 96.75 410 GLU A O 1
ATOM 3275 N N . GLU A 1 411 ? 7.229 9.252 14.581 1.00 96.00 411 GLU A N 1
ATOM 3276 C CA . GLU A 1 411 ? 7.484 8.276 13.526 1.00 96.00 411 GLU A CA 1
ATOM 3277 C C . GLU A 1 411 ? 8.238 7.074 14.090 1.00 96.00 411 GLU A C 1
ATOM 3279 O O . GLU A 1 411 ? 9.232 7.228 14.801 1.00 96.00 411 GLU A O 1
ATOM 3284 N N . VAL A 1 412 ? 7.796 5.872 13.732 1.00 95.69 412 VAL A N 1
ATOM 3285 C CA . VAL A 1 412 ? 8.460 4.621 14.091 1.00 95.69 412 VAL A CA 1
ATOM 3286 C C . VAL A 1 412 ? 8.809 3.880 12.809 1.00 95.69 412 VAL A C 1
ATOM 3288 O O . VAL A 1 412 ? 7.939 3.453 12.050 1.00 95.69 412 VAL A O 1
ATOM 3291 N N . LYS A 1 413 ? 10.108 3.712 12.558 1.00 95.12 413 LYS A N 1
ATOM 3292 C CA . LYS A 1 413 ? 10.588 2.913 11.428 1.00 95.12 413 LYS A CA 1
ATOM 3293 C C . LYS A 1 413 ? 10.456 1.431 11.757 1.00 95.12 413 LYS A C 1
ATOM 3295 O O . LYS A 1 413 ? 11.045 0.958 12.727 1.00 95.12 413 LYS A O 1
ATOM 3300 N N . ARG A 1 414 ? 9.753 0.686 10.909 1.00 94.88 414 ARG A N 1
ATOM 3301 C CA . ARG A 1 414 ? 9.601 -0.766 11.015 1.00 94.88 414 ARG A CA 1
ATOM 3302 C C . ARG A 1 414 ? 10.275 -1.446 9.834 1.00 94.88 414 ARG A C 1
ATOM 3304 O O . ARG A 1 414 ? 10.138 -1.005 8.697 1.00 94.88 414 ARG A O 1
ATOM 3311 N N . THR A 1 415 ? 11.010 -2.520 10.095 1.00 95.38 415 THR A N 1
ATOM 3312 C CA . THR A 1 415 ? 11.571 -3.359 9.030 1.00 95.38 415 THR A CA 1
ATOM 3313 C C . THR A 1 415 ? 10.496 -4.318 8.554 1.00 95.38 415 THR A C 1
ATOM 3315 O O . THR A 1 415 ? 10.055 -5.155 9.335 1.00 95.38 415 THR A O 1
ATOM 3318 N N . LEU A 1 416 ? 10.086 -4.189 7.292 1.00 93.12 416 LEU A N 1
ATOM 3319 C CA . LEU A 1 416 ? 9.145 -5.105 6.661 1.00 93.12 416 LEU A CA 1
ATOM 3320 C C . LEU A 1 416 ? 9.853 -6.397 6.252 1.00 93.12 416 LEU A C 1
ATOM 3322 O O . LEU A 1 416 ? 9.341 -7.470 6.524 1.00 93.12 416 LEU A O 1
ATOM 3326 N N . THR A 1 417 ? 11.017 -6.306 5.603 1.00 92.94 417 THR A N 1
ATOM 3327 C CA . THR A 1 417 ? 11.849 -7.468 5.242 1.00 92.94 417 THR A CA 1
ATOM 3328 C C . THR A 1 417 ? 13.262 -7.033 4.839 1.00 92.94 417 THR A C 1
ATOM 3330 O O . THR A 1 417 ? 13.461 -5.926 4.329 1.00 92.94 417 THR A O 1
ATOM 3333 N N . GLY A 1 418 ? 14.262 -7.889 5.054 1.00 89.88 418 GLY A N 1
ATOM 3334 C CA . GLY A 1 418 ? 15.618 -7.689 4.535 1.00 89.88 418 GLY A CA 1
ATOM 3335 C C . GLY A 1 418 ? 15.708 -8.058 3.049 1.00 89.88 418 GLY A C 1
ATOM 3336 O O . GLY A 1 418 ? 15.406 -9.188 2.675 1.00 89.88 418 GLY A O 1
ATOM 3337 N N . LEU A 1 419 ? 16.191 -7.154 2.189 1.00 83.88 419 LEU A N 1
ATOM 3338 C CA . LEU A 1 419 ? 16.374 -7.418 0.751 1.00 83.88 419 LEU A CA 1
ATOM 3339 C C . LEU A 1 419 ? 17.314 -8.600 0.499 1.00 83.88 419 LEU A C 1
ATOM 3341 O O . LEU A 1 419 ? 17.128 -9.328 -0.471 1.00 83.88 419 LEU A O 1
ATOM 3345 N N . TRP A 1 420 ? 18.300 -8.827 1.370 1.00 81.88 420 TRP A N 1
ATOM 3346 C CA . TRP A 1 420 ? 19.188 -9.982 1.240 1.00 81.88 420 TRP A CA 1
ATOM 3347 C C . TRP A 1 420 ? 18.438 -11.309 1.366 1.00 81.88 420 TRP A C 1
ATOM 3349 O O . TRP A 1 420 ? 18.811 -12.237 0.670 1.00 81.88 420 TRP A O 1
ATOM 3359 N N . LYS A 1 421 ? 17.363 -11.406 2.163 1.00 79.38 421 LYS A N 1
ATOM 3360 C CA . LYS A 1 421 ? 16.540 -12.628 2.235 1.00 79.38 421 LYS A CA 1
ATOM 3361 C C . LYS A 1 421 ? 15.817 -12.898 0.918 1.00 79.38 421 LYS A C 1
ATOM 3363 O O . LYS A 1 421 ? 15.696 -14.037 0.497 1.00 79.38 421 LYS A O 1
ATOM 3368 N N . ILE A 1 422 ? 15.380 -11.833 0.248 1.00 74.44 422 ILE A N 1
ATOM 3369 C CA . ILE A 1 422 ? 14.716 -11.922 -1.057 1.00 74.44 422 ILE A CA 1
ATOM 3370 C C . ILE A 1 422 ? 15.712 -12.343 -2.150 1.00 74.44 422 ILE A C 1
ATOM 3372 O O . ILE A 1 422 ? 15.352 -13.041 -3.099 1.00 74.44 422 ILE A O 1
ATOM 3376 N N . LEU A 1 423 ? 16.962 -11.886 -2.045 1.00 74.94 423 LEU A N 1
ATOM 3377 C CA . LEU A 1 423 ? 18.011 -12.149 -3.031 1.00 74.94 423 LEU A CA 1
ATOM 3378 C C . LEU A 1 423 ? 18.726 -13.487 -2.800 1.00 74.94 423 LEU A C 1
ATOM 3380 O O . LEU A 1 423 ? 19.093 -14.155 -3.769 1.00 74.94 423 LEU A O 1
ATOM 3384 N N . ASP A 1 424 ? 18.911 -13.889 -1.545 1.00 72.62 424 ASP A N 1
ATOM 3385 C CA . ASP A 1 424 ? 19.528 -15.152 -1.152 1.00 72.62 424 ASP A CA 1
ATOM 3386 C C . ASP A 1 424 ? 18.485 -16.269 -1.259 1.00 72.62 424 ASP A C 1
ATOM 3388 O O . ASP A 1 424 ? 17.828 -16.648 -0.296 1.00 72.62 424 ASP A O 1
ATOM 3392 N N . ARG A 1 425 ? 18.306 -16.787 -2.481 1.00 62.12 425 ARG A N 1
ATOM 3393 C CA . ARG A 1 425 ? 17.347 -17.858 -2.823 1.00 62.12 425 ARG A CA 1
ATOM 3394 C C . ARG A 1 425 ? 17.663 -19.215 -2.184 1.00 62.12 425 ARG A C 1
ATOM 3396 O O . ARG A 1 425 ? 17.137 -20.233 -2.639 1.00 62.12 425 ARG A O 1
ATOM 3403 N N . ARG A 1 426 ? 18.551 -19.283 -1.191 1.00 61.59 426 ARG A N 1
ATOM 3404 C CA . ARG A 1 426 ? 18.813 -20.541 -0.499 1.00 61.59 426 ARG A CA 1
ATOM 3405 C C . ARG A 1 426 ? 17.529 -20.953 0.229 1.00 61.59 426 ARG A C 1
ATOM 3407 O O . ARG A 1 426 ? 17.032 -20.186 1.052 1.00 61.59 426 ARG A O 1
ATOM 3414 N N . PRO A 1 427 ? 16.941 -22.119 -0.101 1.00 57.03 427 PRO A N 1
ATOM 3415 C CA . PRO A 1 427 ? 15.724 -22.566 0.557 1.00 57.03 427 PRO A CA 1
ATOM 3416 C C . PRO A 1 427 ? 15.981 -22.650 2.062 1.00 57.03 427 PRO A C 1
ATOM 3418 O O . PRO A 1 427 ? 17.030 -23.135 2.474 1.00 57.03 427 PRO A O 1
ATOM 3421 N N . ALA A 1 428 ? 15.028 -22.201 2.881 1.00 53.84 428 ALA A N 1
ATOM 3422 C CA . ALA A 1 428 ? 15.156 -22.171 4.343 1.00 53.84 428 ALA A CA 1
ATOM 3423 C C . ALA A 1 428 ? 15.473 -23.546 4.979 1.00 53.84 428 ALA A C 1
ATOM 3425 O O . ALA A 1 428 ? 15.867 -23.615 6.135 1.00 53.84 428 ALA A O 1
ATOM 3426 N N . SER A 1 429 ? 15.329 -24.642 4.227 1.00 50.75 429 SER A N 1
ATOM 3427 C CA . SER A 1 429 ? 15.754 -25.990 4.619 1.00 50.75 429 SER A CA 1
ATOM 3428 C C . SER A 1 429 ? 17.259 -26.255 4.458 1.00 50.75 429 SER A C 1
ATOM 3430 O O . SER A 1 429 ? 17.706 -27.354 4.759 1.00 50.75 429 SER A O 1
ATOM 3432 N N . ALA A 1 430 ? 18.035 -25.294 3.951 1.00 46.94 430 ALA A N 1
ATOM 3433 C CA . ALA A 1 430 ? 19.480 -25.376 3.754 1.00 46.94 430 ALA A CA 1
ATOM 3434 C C . ALA A 1 430 ? 20.224 -24.452 4.735 1.00 46.94 430 ALA A C 1
ATOM 3436 O O . ALA A 1 430 ? 21.048 -23.627 4.339 1.00 46.94 430 ALA A O 1
ATOM 3437 N N . THR A 1 431 ? 19.914 -24.580 6.022 1.00 37.62 431 THR A N 1
ATOM 3438 C CA . THR A 1 431 ? 20.829 -24.186 7.104 1.00 37.62 431 THR A CA 1
ATOM 3439 C C . THR A 1 431 ? 21.506 -25.461 7.616 1.00 37.62 431 THR A C 1
ATOM 3441 O O . THR A 1 431 ? 20.786 -26.442 7.803 1.00 37.62 431 THR A O 1
ATOM 3444 N N . PRO A 1 432 ? 22.846 -25.481 7.751 1.00 42.59 432 PRO A N 1
ATOM 3445 C CA . PRO A 1 432 ? 23.607 -26.669 8.142 1.00 42.59 432 PRO A CA 1
ATOM 3446 C C . PRO A 1 432 ? 23.269 -27.186 9.541 1.00 42.59 432 PRO A C 1
ATOM 3448 O O . PRO A 1 432 ? 22.885 -26.359 10.403 1.00 42.59 432 PRO A O 1
#

Mean predicted aligned error: 15.51 Å

pLDDT: mean 72.49, std 21.12, range [35.19, 98.69]

Solvent-accessible surface area (backbone atoms only — not comparable to full-atom values): 24270 Å² total; per-residue (Å²): 133,91,88,82,90,86,94,76,88,85,87,84,76,86,78,90,71,78,72,75,50,70,72,55,54,52,50,53,51,51,51,52,51,53,48,52,52,48,50,52,49,49,52,50,50,47,50,50,55,48,59,75,72,58,90,74,91,66,56,67,65,56,53,48,52,55,51,50,52,52,53,50,56,50,52,52,50,53,48,52,53,49,53,65,55,34,72,74,72,43,76,66,59,36,48,52,52,46,48,56,46,41,56,56,52,56,59,39,50,67,49,42,75,56,42,85,81,45,54,75,68,53,54,55,54,51,58,67,37,50,65,53,45,58,68,47,57,60,62,45,48,48,53,51,51,50,50,52,48,48,51,50,48,52,53,48,49,52,50,46,37,55,69,69,66,76,24,59,80,70,38,71,90,70,39,53,78,64,52,49,50,51,52,54,52,51,52,51,52,52,50,50,49,54,51,51,51,50,48,67,64,46,47,58,56,53,52,48,37,71,45,30,46,33,44,82,54,96,61,22,39,26,29,54,32,37,31,28,38,48,91,84,31,37,42,33,44,34,57,37,58,72,56,32,32,51,67,39,36,42,48,52,41,65,77,45,50,88,38,72,30,36,35,38,33,68,58,72,42,59,91,81,61,72,63,80,42,42,84,74,54,55,64,61,19,55,70,35,75,34,29,38,35,87,79,44,59,66,76,68,91,90,44,60,54,44,80,39,80,22,40,43,46,54,88,77,46,53,68,69,46,45,50,52,51,42,48,68,25,38,84,50,95,82,63,78,80,59,52,71,68,38,48,53,49,51,54,56,48,67,68,38,88,64,39,62,58,50,41,46,43,44,72,47,50,50,30,49,54,39,30,51,54,46,46,62,68,46,51,86,83,44,48,31,38,37,40,45,33,57,17,72,51,45,56,62,49,51,54,54,46,40,72,75,62,32,43,83,74,51,76,47,82,41,64,36,38,52,47,59,50,58,66,50,72,69,56,88,87,74,64,136